Protein 9A67 (pdb70)

Solvent-accessible surface area: 68679 Å² total; per-residue (Å²): 213,120,216,96,118,145,134,140,163,111,158,82,62,115,74,119,169,133,58,74,170,140,75,43,120,130,108,91,60,48,112,47,47,117,106,100,97,40,105,92,110,76,89,157,80,73,111,46,159,69,19,60,2,34,131,108,11,54,94,141,26,1,38,75,0,74,128,55,0,68,77,69,185,17,69,28,96,77,49,116,90,14,48,22,0,11,0,4,108,120,58,22,115,73,7,98,112,77,0,69,91,69,43,17,38,124,84,82,55,46,50,108,58,66,34,76,144,82,67,56,215,72,76,83,120,115,73,96,74,98,7,90,28,84,0,21,39,16,74,2,16,78,86,0,51,156,44,109,3,6,124,72,7,152,4,124,10,102,64,44,178,111,51,126,144,166,76,102,168,99,68,44,0,45,2,40,0,68,0,85,12,77,135,89,90,113,15,76,75,90,28,14,32,32,0,14,94,54,0,13,152,47,5,79,74,12,125,35,131,46,8,62,1,44,10,84,113,78,70,129,30,109,83,54,85,108,148,60,79,70,202,79,55,52,150,68,58,61,75,41,59,57,32,92,15,26,108,66,20,62,138,104,0,53,59,78,0,4,118,77,20,26,106,93,40,1,82,5,62,16,85,1,56,15,41,42,108,162,112,128,126,82,39,111,65,88,53,36,58,57,134,169,100,151,109,20,99,66,82,69,87,132,180,100,92,161,121,211,168,58,142,75,102,99,155,70,75,148,101,69,126,83,146,180,137,136,127,151,208,204,97,160,70,160,130,138,160,103,62,143,213,141,184,112,75,125,145,72,79,116,108,64,71,202,68,124,96,153,60,82,118,86,78,107,82,12,109,50,1,32,2,106,1,99,0,7,0,70,74,36,200,70,69,89,40,4,52,112,135,83,61,91,55,0,65,145,54,0,23,80,14,0,131,91,35,7,40,138,59,137,120,124,27,104,138,33,55,97,58,58,2,57,126,48,13,72,45,37,31,103,62,35,142,75,58,138,100,162,94,109,148,108,150,152,104,115,61,133,80,143,174,51,160,116,88,32,36,102,108,103,51,56,86,84,98,107,85,86,132,130,118,185,176,187,208,81,181,149,132,166,215,152,152,232,147,192,154,89,134,130,126,126,107,115,148,106,114,138,110,158,143,145,124,151,115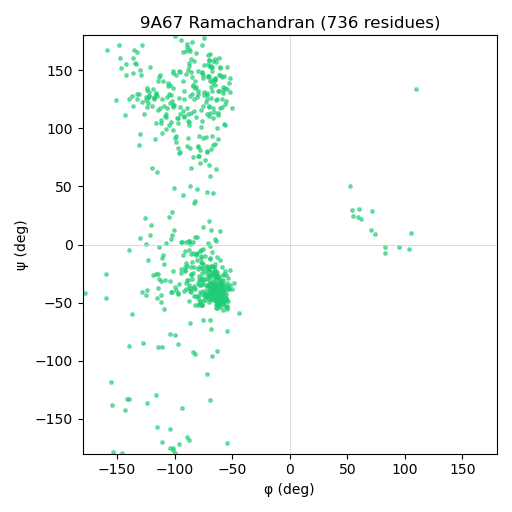,86,153,92,105,237,224,191,158,163,134,171,200,77,183,112,184,114,145,144,172,94,189,163,185,228,115,217,127,78,166,215,188,72,54,101,185,210,149,105,58,190,162,204,83,89,87,131,137,89,57,123,69,76,68,151,111,111,78,49,30,36,122,107,94,168,53,68,64,109,139,92,168,175,93,153,164,125,83,101,95,193,122,122,123,148,182,99,25,28,54,129,143,125,108,185,202,72,112,87,128,104,189,135,126,99,133,126,115,75,154,122,184,103,98,123,106,148,88,81,129,133,73,118,137,101,152,92,136,131,90,72,150,77,111,83,92,188,96,69,142,149,90,179,63,125,119,151,91,62,106,104,175,157,197,111,86,170,141,182,139,188,82,121,95,143,97,170,82,73,61,112,84,77,149,79,21,61,97,26,95,102,58,83,31,18,136,0,1,151,53,0,33,135,44,162,76,146,90,0,33,151,15,0,79,25,17,59,167,159,54,30,56,62,6,20,81,122,23,70,105,119,63,22,62,58,16,68,129,82,10,63,93,61,125,234

Structure (mmCIF, N/CA/C/O backbone):
data_9A67
#
_entry.id   9A67
#
loop_
_entity.id
_entity.type
_entity.pdbx_description
1 POLYMER FLIF_BACSU
2 POLYMER YLXF_BACSU
#
loop_
_atom_site.group_PDB
_atom_site.id
_atom_site.type_symbol
_atom_site.label_atom_id
_atom_site.label_alt_id
_atom_site.label_comp_id
_atom_site.label_asym_id
_atom_site.label_entity_id
_atom_site.label_seq_id
_atom_site.pdbx_PDB_ins_code
_atom_site.Cartn_x
_atom_site.Cartn_y
_atom_site.Cartn_z
_atom_site.occupancy
_atom_site.B_iso_or_equiv
_atom_site.auth_seq_id
_atom_site.auth_comp_id
_atom_site.auth_asym_id
_atom_site.auth_atom_id
_atom_site.pdbx_PDB_model_num
ATOM 1 N N . MET A 1 1 ? -18.614 -68.752 -22.629 1.000 0.300 1 MET A N 1
ATOM 2 C CA . MET A 1 1 ? -17.512 -67.895 -23.132 1.000 0.300 1 MET A CA 1
ATOM 3 C C . MET A 1 1 ? -16.182 -68.650 -23.294 1.000 0.300 1 MET A C 1
ATOM 4 O O . MET A 1 1 ? -15.607 -68.569 -24.369 1.000 0.300 1 MET A O 1
ATOM 20 N N . ASN A 1 2 ? -15.710 -69.447 -22.323 1.000 0.470 2 ASN A N 1
ATOM 21 C CA . ASN A 1 2 ? -14.363 -70.067 -22.380 1.000 0.470 2 ASN A CA 1
ATOM 22 C C . ASN A 1 2 ? -14.041 -70.938 -23.619 1.000 0.470 2 ASN A C 1
ATOM 23 O O . ASN A 1 2 ? -12.909 -70.900 -24.098 1.000 0.470 2 ASN A O 1
ATOM 34 N N . ARG A 1 3 ? -15.000 -71.696 -24.184 1.000 0.490 3 ARG A N 1
ATOM 35 C CA . ARG A 1 3 ? -14.746 -72.523 -25.390 1.000 0.490 3 ARG A CA 1
ATOM 36 C C . ARG A 1 3 ? -14.313 -71.693 -26.608 1.000 0.490 3 ARG A C 1
ATOM 37 O O . ARG A 1 3 ? -13.425 -72.120 -27.342 1.000 0.490 3 ARG A O 1
ATOM 58 N N . THR A 1 4 ? -14.887 -70.504 -26.799 1.000 0.510 4 THR A N 1
ATOM 59 C CA . THR A 1 4 ? -14.556 -69.617 -27.925 1.000 0.510 4 THR A CA 1
ATOM 60 C C . THR A 1 4 ? -13.119 -69.093 -27.822 1.000 0.510 4 THR A C 1
ATOM 61 O O . THR A 1 4 ? -12.415 -69.029 -28.828 1.000 0.510 4 THR A O 1
ATOM 72 N N . LEU A 1 5 ? -12.644 -68.818 -26.599 1.000 0.510 5 LEU A N 1
ATOM 73 C CA . LEU A 1 5 ? -11.253 -68.429 -26.337 1.000 0.510 5 LEU A CA 1
ATOM 74 C C . LEU A 1 5 ? -10.263 -69.561 -26.657 1.000 0.510 5 LEU A C 1
ATOM 75 O O . LEU A 1 5 ? -9.226 -69.299 -27.262 1.000 0.510 5 LEU A O 1
ATOM 91 N N . MET A 1 6 ? -10.582 -70.819 -26.322 1.000 0.540 6 MET A N 1
ATOM 92 C CA . MET A 1 6 ? -9.741 -71.970 -26.694 1.000 0.540 6 MET A CA 1
ATOM 93 C C . MET A 1 6 ? -9.607 -72.133 -28.217 1.000 0.540 6 MET A C 1
ATOM 94 O O . MET A 1 6 ? -8.497 -72.344 -28.706 1.000 0.540 6 MET A O 1
ATOM 108 N N . GLN A 1 7 ? -10.696 -71.981 -28.984 1.000 0.550 7 GLN A N 1
ATOM 109 C CA . GLN A 1 7 ? -10.627 -72.047 -30.452 1.000 0.550 7 GLN A CA 1
ATOM 110 C C . GLN A 1 7 ? -9.817 -70.899 -31.062 1.000 0.550 7 GLN A C 1
ATOM 111 O O . GLN A 1 7 ? -8.995 -71.152 -31.944 1.000 0.550 7 GLN A O 1
ATOM 125 N N . MET A 1 8 ? -9.999 -69.661 -30.583 1.000 0.520 8 MET A N 1
ATOM 126 C CA . MET A 1 8 ? -9.159 -68.533 -31.002 1.000 0.520 8 MET A CA 1
ATOM 127 C C . MET A 1 8 ? -7.682 -68.814 -30.715 1.000 0.520 8 MET A C 1
ATOM 128 O O . MET A 1 8 ? -6.857 -68.662 -31.608 1.000 0.520 8 MET A O 1
ATOM 142 N N . LYS A 1 9 ? -7.337 -69.294 -29.513 1.000 0.550 9 LYS A N 1
ATOM 143 C CA . LYS A 1 9 ? -5.941 -69.557 -29.130 1.000 0.550 9 LYS A CA 1
ATOM 144 C C . LYS A 1 9 ? -5.282 -70.628 -30.012 1.000 0.550 9 LYS A C 1
ATOM 145 O O . LYS A 1 9 ? -4.154 -70.419 -30.456 1.000 0.550 9 LYS A O 1
ATOM 164 N N . ASN A 1 10 ? -5.990 -71.716 -30.333 1.000 0.580 10 ASN A N 1
ATOM 165 C CA . ASN A 1 10 ? -5.476 -72.754 -31.232 1.000 0.580 10 ASN A CA 1
ATOM 166 C C . ASN A 1 10 ? -5.334 -72.258 -32.679 1.000 0.580 10 ASN A C 1
ATOM 167 O O . ASN A 1 10 ? -4.260 -72.430 -33.249 1.000 0.580 10 ASN A O 1
ATOM 178 N N . LYS A 1 11 ? -6.338 -71.567 -33.247 1.000 0.540 11 LYS A N 1
ATOM 179 C CA . LYS A 1 11 ? -6.212 -70.974 -34.594 1.000 0.540 11 LYS A CA 1
ATOM 180 C C . LYS A 1 11 ? -5.077 -69.953 -34.667 1.000 0.540 11 LYS A C 1
ATOM 181 O O . LYS A 1 11 ? -4.280 -70.014 -35.595 1.000 0.540 11 LYS A O 1
ATOM 200 N N . THR A 1 12 ? -4.953 -69.058 -33.686 1.000 0.530 12 THR A N 1
ATOM 201 C CA . THR A 1 12 ? -3.853 -68.084 -33.632 1.000 0.530 12 THR A CA 1
ATOM 202 C C . THR A 1 12 ? -2.497 -68.786 -33.520 1.000 0.530 12 THR A C 1
ATOM 203 O O . THR A 1 12 ? -1.554 -68.364 -34.178 1.000 0.530 12 THR A O 1
ATOM 214 N N . SER A 1 13 ? -2.386 -69.882 -32.759 1.000 0.580 13 SER A N 1
ATOM 215 C CA . SER A 1 13 ? -1.141 -70.656 -32.624 1.000 0.580 13 SER A CA 1
ATOM 216 C C . SER A 1 13 ? -0.766 -71.437 -33.891 1.000 0.580 13 SER A C 1
ATOM 217 O O . SER A 1 13 ? 0.388 -71.389 -34.312 1.000 0.580 13 SER A O 1
ATOM 225 N N . GLU A 1 14 ? -1.721 -72.112 -34.532 1.000 0.540 14 GLU A N 1
ATOM 226 C CA . GLU A 1 14 ? -1.518 -72.864 -35.779 1.000 0.540 14 GLU A CA 1
ATOM 227 C C . GLU A 1 14 ? -1.179 -71.925 -36.948 1.000 0.540 14 GLU A C 1
ATOM 228 O O . GLU A 1 14 ? -0.220 -72.158 -37.689 1.000 0.540 14 GLU A O 1
ATOM 240 N N . PHE A 1 15 ? -1.861 -70.777 -37.022 1.000 0.570 15 PHE A N 1
ATOM 241 C CA . PHE A 1 15 ? -1.511 -69.673 -37.916 1.000 0.570 15 PHE A CA 1
ATOM 242 C C . PHE A 1 15 ? -0.089 -69.161 -37.645 1.000 0.570 15 PHE A C 1
ATOM 243 O O . PHE A 1 15 ? 0.686 -68.962 -38.578 1.000 0.570 15 PHE A O 1
ATOM 260 N N . TRP A 1 16 ? 0.309 -69.015 -36.376 1.000 0.560 16 TRP A N 1
ATOM 261 C CA . TRP A 1 16 ? 1.680 -68.638 -36.020 1.000 0.560 16 TRP A CA 1
ATOM 262 C C . TRP A 1 16 ? 2.704 -69.752 -36.294 1.000 0.560 16 TRP A C 1
ATOM 263 O O . TRP A 1 16 ? 3.885 -69.451 -36.430 1.000 0.560 16 TRP A O 1
ATOM 284 N N . LYS A 1 17 ? 2.322 -71.030 -36.398 1.000 0.560 17 LYS A N 1
ATOM 285 C CA . LYS A 1 17 ? 3.242 -72.116 -36.786 1.000 0.560 17 LYS A CA 1
ATOM 286 C C . LYS A 1 17 ? 3.508 -72.142 -38.291 1.000 0.560 17 LYS A C 1
ATOM 287 O O . LYS A 1 17 ? 4.673 -72.168 -38.673 1.000 0.560 17 LYS A O 1
ATOM 306 N N . ASN A 1 18 ? 2.464 -72.083 -39.118 1.000 0.540 18 ASN A N 1
ATOM 307 C CA . ASN A 1 18 ? 2.587 -72.269 -40.573 1.000 0.540 18 ASN A CA 1
ATOM 308 C C . ASN A 1 18 ? 3.066 -71.021 -41.336 1.000 0.540 18 ASN A C 1
ATOM 309 O O . ASN A 1 18 ? 3.428 -71.110 -42.508 1.000 0.540 18 ASN A O 1
ATOM 320 N N . ARG A 1 19 ? 3.070 -69.844 -40.701 1.000 0.560 19 ARG A N 1
ATOM 321 C CA . ARG A 1 19 ? 3.552 -68.592 -41.302 1.000 0.560 19 ARG A CA 1
ATOM 322 C C . ARG A 1 19 ? 5.083 -68.479 -41.215 1.000 0.560 19 ARG A C 1
ATOM 323 O O . ARG A 1 19 ? 5.692 -68.802 -40.194 1.000 0.560 19 ARG A O 1
ATOM 344 N N . SER A 1 20 ? 5.701 -67.959 -42.279 1.000 0.510 20 SER A N 1
ATOM 345 C CA . SER A 1 20 ? 7.155 -67.729 -42.360 1.000 0.510 20 SER A CA 1
ATOM 346 C C . SER A 1 20 ? 7.658 -66.754 -41.280 1.000 0.510 20 SER A C 1
ATOM 347 O O . SER A 1 20 ? 6.920 -65.871 -40.833 1.000 0.510 20 SER A O 1
ATOM 355 N N . LYS A 1 21 ? 8.936 -66.871 -40.874 1.000 0.570 21 LYS A N 1
ATOM 356 C CA . LYS A 1 21 ? 9.549 -66.054 -39.802 1.000 0.570 21 LYS A CA 1
ATOM 357 C C . LYS A 1 21 ? 9.369 -64.543 -40.007 1.000 0.570 21 LYS A C 1
ATOM 358 O O . LYS A 1 21 ? 9.105 -63.843 -39.034 1.000 0.570 21 LYS A O 1
ATOM 377 N N . LEU A 1 22 ? 9.461 -64.052 -41.246 1.000 0.520 22 LEU A N 1
ATOM 378 C CA . LEU A 1 22 ? 9.310 -62.622 -41.557 1.000 0.520 22 LEU A CA 1
ATOM 379 C C . LEU A 1 22 ? 7.928 -62.079 -41.165 1.000 0.520 22 LEU A C 1
ATOM 380 O O . LEU A 1 22 ? 7.837 -61.010 -40.567 1.000 0.520 22 LEU A O 1
ATOM 396 N N . GLN A 1 23 ? 6.857 -62.838 -41.423 1.000 0.570 23 GLN A N 1
ATOM 397 C CA . GLN A 1 23 ? 5.492 -62.420 -41.083 1.000 0.570 23 GLN A CA 1
ATOM 398 C C . GLN A 1 23 ? 5.284 -62.303 -39.567 1.000 0.570 23 GLN A C 1
ATOM 399 O O . GLN A 1 23 ? 4.545 -61.427 -39.132 1.000 0.570 23 GLN A O 1
ATOM 413 N N . LYS A 1 24 ? 5.980 -63.110 -38.754 1.000 0.590 24 LYS A N 1
ATOM 414 C CA . LYS A 1 24 ? 5.942 -62.992 -37.284 1.000 0.590 24 LYS A CA 1
ATOM 415 C C . LYS A 1 24 ? 6.554 -61.683 -36.806 1.000 0.590 24 LYS A C 1
ATOM 416 O O . LYS A 1 24 ? 5.956 -61.001 -35.983 1.000 0.590 24 LYS A O 1
ATOM 435 N N . ILE A 1 25 ? 7.734 -61.348 -37.329 1.000 0.580 25 ILE A N 1
ATOM 436 C CA . ILE A 1 25 ? 8.464 -60.132 -36.954 1.000 0.580 25 ILE A CA 1
ATOM 437 C C . ILE A 1 25 ? 7.643 -58.899 -37.338 1.000 0.580 25 ILE A C 1
ATOM 438 O O . ILE A 1 25 ? 7.422 -58.040 -36.493 1.000 0.580 25 ILE A O 1
ATOM 454 N N . LEU A 1 26 ? 7.107 -58.867 -38.562 1.000 0.550 26 LEU A N 1
ATOM 455 C CA . LEU A 1 26 ? 6.312 -57.744 -39.065 1.000 0.550 26 LEU A CA 1
ATOM 456 C C . LEU A 1 26 ? 4.984 -57.569 -38.302 1.000 0.550 26 LEU A C 1
ATOM 457 O O . LEU A 1 26 ? 4.577 -56.448 -38.005 1.000 0.550 26 LEU A O 1
ATOM 473 N N . MET A 1 27 ? 4.335 -58.672 -37.915 1.000 0.580 27 MET A N 1
ATOM 474 C CA . MET A 1 27 ? 3.111 -58.653 -37.104 1.000 0.580 27 MET A CA 1
ATOM 475 C C . MET A 1 27 ? 3.360 -58.158 -35.667 1.000 0.580 27 MET A C 1
ATOM 476 O O . MET A 1 27 ? 2.502 -57.488 -35.098 1.000 0.580 27 MET A O 1
ATOM 490 N N . VAL A 1 28 ? 4.534 -58.438 -35.088 1.000 0.630 28 VAL A N 1
ATOM 491 C CA . VAL A 1 28 ? 4.934 -57.925 -33.764 1.000 0.630 28 VAL A CA 1
ATOM 492 C C . VAL A 1 28 ? 5.374 -56.458 -33.837 1.000 0.630 28 VAL A C 1
ATOM 493 O O . VAL A 1 28 ? 4.967 -55.663 -32.991 1.000 0.630 28 VAL A O 1
ATOM 506 N N . SER A 1 29 ? 6.148 -56.063 -34.854 1.000 0.600 29 SER A N 1
ATOM 507 C CA . SER A 1 29 ? 6.598 -54.673 -35.008 1.000 0.600 29 SER A CA 1
ATOM 508 C C . SER A 1 29 ? 5.441 -53.713 -35.292 1.000 0.600 29 SER A C 1
ATOM 509 O O . SER A 1 29 ? 5.441 -52.597 -34.780 1.000 0.600 29 SER A O 1
ATOM 517 N N . ALA A 1 30 ? 4.424 -54.155 -36.043 1.000 0.580 30 ALA A N 1
ATOM 518 C CA . ALA A 1 30 ? 3.200 -53.385 -36.257 1.000 0.580 30 ALA A CA 1
ATOM 519 C C . ALA A 1 30 ? 2.476 -53.071 -34.933 1.000 0.580 30 ALA A C 1
ATOM 520 O O . ALA A 1 30 ? 2.049 -51.939 -34.722 1.000 0.580 30 ALA A O 1
ATOM 527 N N . LEU A 1 31 ? 2.396 -54.037 -34.009 1.000 0.570 31 LEU A N 1
ATOM 528 C CA . LEU A 1 31 ? 1.784 -53.824 -32.693 1.000 0.570 31 LEU A CA 1
ATOM 529 C C . LEU A 1 31 ? 2.591 -52.836 -31.832 1.000 0.570 31 LEU A C 1
ATOM 530 O O . LEU A 1 31 ? 2.010 -51.966 -31.187 1.000 0.570 31 LEU A O 1
ATOM 546 N N . ALA A 1 32 ? 3.924 -52.936 -31.848 1.000 0.570 32 ALA A N 1
ATOM 547 C CA . ALA A 1 32 ? 4.793 -52.009 -31.122 1.000 0.570 32 ALA A CA 1
ATOM 548 C C . ALA A 1 32 ? 4.658 -50.565 -31.641 1.000 0.570 32 ALA A C 1
ATOM 549 O O . ALA A 1 32 ? 4.554 -49.632 -30.845 1.000 0.570 32 ALA A O 1
ATOM 556 N N . ALA A 1 33 ? 4.578 -50.382 -32.964 1.000 0.550 33 ALA A N 1
ATOM 557 C CA . ALA A 1 33 ? 4.341 -49.075 -33.575 1.000 0.550 33 ALA A CA 1
ATOM 558 C C . ALA A 1 33 ? 2.984 -48.472 -33.165 1.000 0.550 33 ALA A C 1
ATOM 559 O O . ALA A 1 33 ? 2.925 -47.280 -32.876 1.000 0.550 33 ALA A O 1
ATOM 566 N N . ILE A 1 34 ? 1.918 -49.281 -33.064 1.000 0.550 34 ILE A N 1
ATOM 567 C CA . ILE A 1 34 ? 0.599 -48.824 -32.584 1.000 0.550 34 ILE A CA 1
ATOM 568 C C . ILE A 1 34 ? 0.694 -48.250 -31.162 1.000 0.550 34 ILE A C 1
ATOM 569 O O . ILE A 1 34 ? 0.165 -47.169 -30.908 1.000 0.550 34 ILE A O 1
ATOM 585 N N . ILE A 1 35 ? 1.391 -48.936 -30.247 1.000 0.590 35 ILE A N 1
ATOM 586 C CA . ILE A 1 35 ? 1.557 -48.469 -28.860 1.000 0.590 35 ILE A CA 1
ATOM 587 C C . ILE A 1 35 ? 2.343 -47.149 -28.826 1.000 0.590 35 ILE A C 1
ATOM 588 O O . ILE A 1 35 ? 1.911 -46.195 -28.182 1.000 0.590 35 ILE A O 1
ATOM 604 N N . ILE A 1 36 ? 3.461 -47.066 -29.555 1.000 0.580 36 ILE A N 1
ATOM 605 C CA . ILE A 1 36 ? 4.314 -45.867 -29.595 1.000 0.580 36 ILE A CA 1
ATOM 606 C C . ILE A 1 36 ? 3.568 -44.665 -30.197 1.000 0.580 36 ILE A C 1
ATOM 607 O O . ILE A 1 36 ? 3.613 -43.573 -29.635 1.000 0.580 36 ILE A O 1
ATOM 623 N N . ILE A 1 37 ? 2.834 -44.851 -31.300 1.000 0.550 37 ILE A N 1
ATOM 624 C CA . ILE A 1 37 ? 2.046 -43.778 -31.929 1.000 0.550 37 ILE A CA 1
ATOM 625 C C . ILE A 1 37 ? 0.919 -43.306 -31.000 1.000 0.550 37 ILE A C 1
ATOM 626 O O . ILE A 1 37 ? 0.697 -42.102 -30.885 1.000 0.550 37 ILE A O 1
ATOM 642 N N . GLY A 1 38 ? 0.251 -44.225 -30.291 1.000 0.540 38 GLY A N 1
ATOM 643 C CA . GLY A 1 38 ? -0.758 -43.875 -29.287 1.000 0.540 38 GLY A CA 1
ATOM 644 C C . GLY A 1 38 ? -0.204 -42.972 -28.180 1.000 0.540 38 GLY A C 1
ATOM 645 O O . GLY A 1 38 ? -0.829 -41.969 -27.838 1.000 0.540 38 GLY A O 1
ATOM 649 N N . ILE A 1 39 ? 1.003 -43.272 -27.683 1.000 0.570 39 ILE A N 1
ATOM 650 C CA . ILE A 1 39 ? 1.708 -42.437 -26.697 1.000 0.570 39 ILE A CA 1
ATOM 651 C C . ILE A 1 39 ? 2.009 -41.043 -27.274 1.000 0.570 39 ILE A C 1
ATOM 652 O O . ILE A 1 39 ? 1.709 -40.041 -26.631 1.000 0.570 39 ILE A O 1
ATOM 668 N N . ILE A 1 40 ? 2.548 -40.959 -28.496 1.000 0.550 40 ILE A N 1
ATOM 669 C CA . ILE A 1 40 ? 2.920 -39.678 -29.128 1.000 0.550 40 ILE A CA 1
ATOM 670 C C . ILE A 1 40 ? 1.699 -38.765 -29.323 1.000 0.550 40 ILE A C 1
ATOM 671 O O . ILE A 1 40 ? 1.769 -37.577 -29.005 1.000 0.550 40 ILE A O 1
ATOM 687 N N . ILE A 1 41 ? 0.570 -39.308 -29.799 1.000 0.520 41 ILE A N 1
ATOM 688 C CA . ILE A 1 41 ? -0.679 -38.541 -29.955 1.000 0.520 41 ILE A CA 1
ATOM 689 C C . ILE A 1 41 ? -1.145 -38.001 -28.599 1.000 0.520 41 ILE A C 1
ATOM 690 O O . ILE A 1 41 ? -1.527 -36.834 -28.510 1.000 0.520 41 ILE A O 1
ATOM 706 N N . SER A 1 42 ? -1.064 -38.818 -27.544 1.000 0.530 42 SER A N 1
ATOM 707 C CA . SER A 1 42 ? -1.474 -38.420 -26.195 1.000 0.530 42 SER A CA 1
ATOM 708 C C . SER A 1 42 ? -0.675 -37.231 -25.647 1.000 0.530 42 SER A C 1
ATOM 709 O O . SER A 1 42 ? -1.245 -36.435 -24.910 1.000 0.530 42 SER A O 1
ATOM 717 N N . VAL A 1 43 ? 0.606 -37.093 -26.017 1.000 0.520 43 VAL A N 1
ATOM 718 C CA . VAL A 1 43 ? 1.488 -35.989 -25.581 1.000 0.520 43 VAL A CA 1
ATOM 719 C C . VAL A 1 43 ? 1.316 -34.727 -26.436 1.000 0.520 43 VAL A C 1
ATOM 720 O O . VAL A 1 43 ? 1.384 -33.614 -25.922 1.000 0.520 43 VAL A O 1
ATOM 733 N N . PHE A 1 44 ? 1.077 -34.860 -27.745 1.000 0.470 44 PHE A N 1
ATOM 734 C CA . PHE A 1 44 ? 0.851 -33.686 -28.599 1.000 0.470 44 PHE A CA 1
ATOM 735 C C . PHE A 1 44 ? -0.538 -33.068 -28.408 1.000 0.470 44 PHE A C 1
ATOM 736 O O . PHE A 1 44 ? -0.668 -31.849 -28.482 1.000 0.470 44 PHE A O 1
ATOM 753 N N . ALA A 1 45 ? -1.563 -33.881 -28.133 1.000 0.440 45 ALA A N 1
ATOM 754 C CA . ALA A 1 45 ? -2.915 -33.391 -27.871 1.000 0.440 45 ALA A CA 1
ATOM 755 C C . ALA A 1 45 ? -3.041 -32.649 -26.526 1.000 0.440 45 ALA A C 1
ATOM 756 O O . ALA A 1 45 ? -3.891 -31.771 -26.408 1.000 0.440 45 ALA A O 1
ATOM 763 N N . SER A 1 46 ? -2.198 -32.963 -25.533 1.000 0.490 46 SER A N 1
ATOM 764 C CA . SER A 1 46 ? -2.197 -32.290 -24.225 1.000 0.490 46 SER A CA 1
ATOM 765 C C . SER A 1 46 ? -1.534 -30.909 -24.224 1.000 0.490 46 SER A C 1
ATOM 766 O O . SER A 1 46 ? -1.695 -30.171 -23.259 1.000 0.490 46 SER A O 1
ATOM 774 N N . ASN A 1 47 ? -0.825 -30.523 -25.293 1.000 0.470 47 ASN A N 1
ATOM 775 C CA . ASN A 1 47 ? -0.230 -29.188 -25.437 1.000 0.470 47 ASN A CA 1
ATOM 776 C C . ASN A 1 47 ? -1.265 -28.136 -25.893 1.000 0.470 47 ASN A C 1
ATOM 777 O O . ASN A 1 47 ? -1.023 -27.354 -26.816 1.000 0.470 47 ASN A O 1
ATOM 788 N N . SER A 1 48 ? -2.432 -28.110 -25.246 1.000 0.570 48 SER A N 1
ATOM 789 C CA . SER A 1 48 ? -3.335 -26.959 -25.289 1.000 0.570 48 SER A CA 1
ATOM 790 C C . SER A 1 48 ? -2.630 -25.756 -24.667 1.000 0.570 48 SER A C 1
ATOM 791 O O . SER A 1 48 ? -2.066 -25.874 -23.578 1.000 0.570 48 SER A O 1
ATOM 799 N N . LYS A 1 49 ? -2.666 -24.595 -25.331 1.000 0.640 49 LYS A N 1
ATOM 800 C CA . LYS A 1 49 ? -2.147 -23.357 -24.740 1.000 0.640 49 LYS A CA 1
ATOM 801 C C . LYS A 1 49 ? -2.893 -23.062 -23.442 1.000 0.640 49 LYS A C 1
ATOM 802 O O . LYS A 1 49 ? -4.121 -22.983 -23.440 1.000 0.640 49 LYS A O 1
ATOM 821 N N . MET A 1 50 ? -2.137 -22.895 -22.365 1.000 0.790 50 MET A N 1
ATOM 822 C CA . MET A 1 50 ? -2.667 -22.439 -21.088 1.000 0.790 50 MET A CA 1
ATOM 823 C C . MET A 1 50 ? -2.793 -20.917 -21.111 1.000 0.790 50 MET A C 1
ATOM 824 O O . MET A 1 50 ? -1.891 -20.212 -21.569 1.000 0.790 50 MET A O 1
ATOM 838 N N . ALA A 1 51 ? -3.921 -20.417 -20.621 1.000 0.800 51 ALA A N 1
ATOM 839 C CA . ALA A 1 51 ? -4.220 -19.000 -20.497 1.000 0.800 51 ALA A CA 1
ATOM 840 C C . ALA A 1 51 ? -4.699 -18.693 -19.065 1.000 0.800 51 ALA A C 1
ATOM 841 O O . ALA A 1 51 ? -5.343 -19.538 -18.437 1.000 0.800 51 ALA A O 1
ATOM 848 N N . PRO A 1 52 ? -4.379 -17.505 -18.519 1.000 0.850 52 PRO A N 1
ATOM 849 C CA . PRO A 1 52 ? -4.646 -17.186 -17.120 1.000 0.850 52 PRO A CA 1
ATOM 850 C C . PRO A 1 52 ? -6.149 -17.018 -16.870 1.000 0.850 52 PRO A C 1
ATOM 851 O O . PRO A 1 52 ? -6.781 -16.120 -17.429 1.000 0.850 52 PRO A O 1
ATOM 862 N N . LEU A 1 53 ? -6.704 -17.851 -15.989 1.000 0.860 53 LEU A N 1
ATOM 863 C CA . LEU A 1 53 ? -8.090 -17.760 -15.531 1.000 0.860 53 LEU A CA 1
ATOM 864 C C . LEU A 1 53 ? -8.241 -16.606 -14.527 1.000 0.860 53 LEU A C 1
ATOM 865 O O . LEU A 1 53 ? -9.050 -15.691 -14.723 1.000 0.860 53 LEU A O 1
ATOM 881 N N . TYR A 1 54 ? -7.380 -16.627 -13.505 1.000 0.810 54 TYR A N 1
ATOM 882 C CA . TYR A 1 54 ? -7.230 -15.599 -12.475 1.000 0.810 54 TYR A CA 1
ATOM 883 C C . TYR A 1 54 ? -5.743 -15.279 -12.248 1.000 0.810 54 TYR A C 1
ATOM 884 O O . TYR A 1 54 ? -4.860 -16.090 -12.542 1.000 0.810 54 TYR A O 1
ATOM 902 N N . LYS A 1 55 ? -5.482 -14.073 -11.742 1.000 0.770 55 LYS A N 1
ATOM 903 C CA . LYS A 1 55 ? -4.157 -13.521 -11.429 1.000 0.770 55 LYS A CA 1
ATOM 904 C C . LYS A 1 55 ? -4.186 -12.897 -10.035 1.000 0.770 55 LYS A C 1
ATOM 905 O O . LYS A 1 55 ? -5.274 -12.657 -9.520 1.000 0.770 55 LYS A O 1
ATOM 924 N N . ASP A 1 56 ? -3.004 -12.626 -9.484 1.000 0.720 56 ASP A N 1
ATOM 925 C CA . ASP A 1 56 ? -2.801 -11.988 -8.176 1.000 0.720 56 ASP A CA 1
ATOM 926 C C . ASP A 1 56 ? -3.543 -12.700 -7.020 1.000 0.720 56 ASP A C 1
ATOM 927 O O . ASP A 1 56 ? -3.901 -12.085 -6.020 1.000 0.720 56 ASP A O 1
ATOM 936 N N . LEU A 1 57 ? -3.740 -14.019 -7.147 1.000 0.770 57 LEU A N 1
ATOM 937 C CA . LEU A 1 57 ? -4.340 -14.871 -6.119 1.000 0.770 57 LEU A CA 1
ATOM 938 C C . LEU A 1 57 ? -3.406 -15.037 -4.916 1.000 0.770 57 LEU A C 1
ATOM 939 O O . LEU A 1 57 ? -2.192 -15.200 -5.075 1.000 0.770 57 LEU A O 1
ATOM 955 N N . SER A 1 58 ? -3.981 -15.119 -3.717 1.000 0.710 58 SER A N 1
ATOM 956 C CA . SER A 1 58 ? -3.284 -15.676 -2.556 1.000 0.710 58 SER A CA 1
ATOM 957 C C . SER A 1 58 ? -3.098 -17.195 -2.683 1.000 0.710 58 SER A C 1
ATOM 958 O O . SER A 1 58 ? -3.776 -17.874 -3.459 1.000 0.710 58 SER A O 1
ATOM 966 N N . ALA A 1 59 ? -2.193 -17.759 -1.877 1.000 0.730 59 ALA A N 1
ATOM 967 C CA . ALA A 1 59 ? -1.946 -19.202 -1.852 1.000 0.730 59 ALA A CA 1
ATOM 968 C C . ALA A 1 59 ? -3.193 -20.021 -1.452 1.000 0.730 59 ALA A C 1
ATOM 969 O O . ALA A 1 59 ? -3.397 -21.116 -1.976 1.000 0.730 59 ALA A O 1
ATOM 976 N N . GLU A 1 60 ? -4.042 -19.489 -0.565 1.000 0.700 60 GLU A N 1
ATOM 977 C CA . GLU A 1 60 ? -5.288 -20.146 -0.143 1.000 0.700 60 GLU A CA 1
ATOM 978 C C . GLU A 1 60 ? -6.328 -20.166 -1.273 1.000 0.700 60 GLU A C 1
ATOM 979 O O . GLU A 1 60 ? -6.943 -21.201 -1.534 1.000 0.700 60 GLU A O 1
ATOM 991 N N . GLU A 1 61 ? -6.488 -19.054 -1.996 1.000 0.760 61 GLU A N 1
ATOM 992 C CA . GLU A 1 61 ? -7.420 -18.954 -3.126 1.000 0.760 61 GLU A CA 1
ATOM 993 C C . GLU A 1 61 ? -6.969 -19.809 -4.313 1.000 0.760 61 GLU A C 1
ATOM 994 O O . GLU A 1 61 ? -7.775 -20.539 -4.891 1.000 0.760 61 GLU A O 1
ATOM 1006 N N . ALA A 1 62 ? -5.676 -19.776 -4.651 1.000 0.790 62 ALA A N 1
ATOM 1007 C CA . ALA A 1 62 ? -5.106 -20.632 -5.686 1.000 0.790 62 ALA A CA 1
ATOM 1008 C C . ALA A 1 62 ? -5.267 -22.123 -5.346 1.000 0.790 62 ALA A C 1
ATOM 1009 O O . ALA A 1 62 ? -5.564 -22.920 -6.237 1.000 0.790 62 ALA A O 1
ATOM 1016 N N . GLY A 1 63 ? -5.142 -22.488 -4.063 1.000 0.810 63 GLY A N 1
ATOM 1017 C CA . GLY A 1 63 ? -5.431 -23.830 -3.560 1.000 0.810 63 GLY A CA 1
ATOM 1018 C C . GLY A 1 63 ? -6.889 -24.244 -3.775 1.000 0.810 63 GLY A C 1
ATOM 1019 O O . GLY A 1 63 ? -7.136 -25.281 -4.385 1.000 0.810 63 GLY A O 1
ATOM 1023 N N . GLN A 1 64 ? -7.852 -23.419 -3.349 1.000 0.790 64 GLN A N 1
ATOM 1024 C CA . GLN A 1 64 ? -9.286 -23.720 -3.496 1.000 0.790 64 GLN A CA 1
ATOM 1025 C C . GLN A 1 64 ? -9.733 -23.807 -4.961 1.000 0.790 64 GLN A C 1
ATOM 1026 O O . GLN A 1 64 ? -10.460 -24.728 -5.331 1.000 0.790 64 GLN A O 1
ATOM 1040 N N . ILE A 1 65 ? -9.292 -22.876 -5.818 1.000 0.840 65 ILE A N 1
ATOM 1041 C CA . ILE A 1 65 ? -9.634 -22.916 -7.249 1.000 0.840 65 ILE A CA 1
ATOM 1042 C C . ILE A 1 65 ? -9.002 -24.150 -7.900 1.000 0.840 65 ILE A C 1
ATOM 1043 O O . ILE A 1 65 ? -9.650 -24.804 -8.714 1.000 0.840 65 ILE A O 1
ATOM 1059 N N . LYS A 1 66 ? -7.765 -24.512 -7.528 1.000 0.870 66 LYS A N 1
ATOM 1060 C CA . LYS A 1 66 ? -7.139 -25.748 -8.004 1.000 0.870 66 LYS A CA 1
ATOM 1061 C C . LYS A 1 66 ? -7.923 -26.990 -7.578 1.000 0.870 66 LYS A C 1
ATOM 1062 O O . LYS A 1 66 ? -8.136 -27.856 -8.419 1.000 0.870 66 LYS A O 1
ATOM 1081 N N . GLU A 1 67 ? -8.363 -27.073 -6.324 1.000 0.840 67 GLU A N 1
ATOM 1082 C CA . GLU A 1 67 ? -9.146 -28.211 -5.827 1.000 0.840 67 GLU A CA 1
ATOM 1083 C C . GLU A 1 67 ? -10.450 -28.393 -6.620 1.000 0.840 67 GLU A C 1
ATOM 1084 O O . GLU A 1 67 ? -10.757 -29.509 -7.039 1.000 0.840 67 GLU A O 1
ATOM 1096 N N . GLU A 1 68 ? -11.173 -27.308 -6.918 1.000 0.840 68 GLU A N 1
ATOM 1097 C CA . GLU A 1 68 ? -12.373 -27.376 -7.762 1.000 0.840 68 GLU A CA 1
ATOM 1098 C C . GLU A 1 68 ? -12.043 -27.732 -9.226 1.000 0.840 68 GLU A C 1
ATOM 1099 O O . GLU A 1 68 ? -12.619 -28.662 -9.792 1.000 0.840 68 GLU A O 1
ATOM 1111 N N . LEU A 1 69 ? -11.048 -27.088 -9.848 1.000 0.870 69 LEU A N 1
ATOM 1112 C CA . LEU A 1 69 ? -10.635 -27.431 -11.218 1.000 0.870 69 LEU A CA 1
ATOM 1113 C C . LEU A 1 69 ? -10.195 -28.904 -11.336 1.000 0.870 69 LEU A C 1
ATOM 1114 O O . LEU A 1 69 ? -10.592 -29.583 -12.286 1.000 0.870 69 LEU A O 1
ATOM 1130 N N . ASP A 1 70 ? -9.455 -29.429 -10.355 1.000 0.880 70 ASP A N 1
ATOM 1131 C CA . ASP A 1 70 ? -9.078 -30.844 -10.274 1.000 0.880 70 ASP A CA 1
ATOM 1132 C C . ASP A 1 70 ? -10.311 -31.750 -10.073 1.000 0.880 70 ASP A C 1
ATOM 1133 O O . ASP A 1 70 ? -10.427 -32.784 -10.741 1.000 0.880 70 ASP A O 1
ATOM 1142 N N . ALA A 1 71 ? -11.276 -31.355 -9.232 1.000 0.830 71 ALA A N 1
ATOM 1143 C CA . ALA A 1 71 ? -12.534 -32.080 -9.030 1.000 0.830 71 ALA A CA 1
ATOM 1144 C C . ALA A 1 71 ? -13.388 -32.149 -10.313 1.000 0.830 71 ALA A C 1
ATOM 1145 O O . ALA A 1 71 ? -13.937 -33.210 -10.637 1.000 0.830 71 ALA A O 1
ATOM 1152 N N . LYS A 1 72 ? -13.433 -31.065 -11.104 1.000 0.820 72 LYS A N 1
ATOM 1153 C CA . LYS A 1 72 ? -14.052 -31.040 -12.444 1.000 0.820 72 LYS A CA 1
ATOM 1154 C C . LYS A 1 72 ? -13.188 -31.695 -13.535 1.000 0.820 72 LYS A C 1
ATOM 1155 O O . LYS A 1 72 ? -13.661 -31.848 -14.661 1.000 0.820 72 LYS A O 1
ATOM 1174 N N . LYS A 1 73 ? -11.960 -32.134 -13.216 1.000 0.820 73 LYS A N 1
ATOM 1175 C CA . LYS A 1 73 ? -10.956 -32.707 -14.143 1.000 0.820 73 LYS A CA 1
ATOM 1176 C C . LYS A 1 73 ? -10.528 -31.751 -15.262 1.000 0.820 73 LYS A C 1
ATOM 1177 O O . LYS A 1 73 ? -10.182 -32.184 -16.362 1.000 0.820 73 LYS A O 1
ATOM 1196 N N . VAL A 1 74 ? -10.547 -30.456 -14.975 1.000 0.820 74 VAL A N 1
ATOM 1197 C CA . VAL A 1 74 ? -10.050 -29.403 -15.857 1.000 0.820 74 VAL A CA 1
ATOM 1198 C C . VAL A 1 74 ? -8.533 -29.291 -15.668 1.000 0.820 74 VAL A C 1
ATOM 1199 O O . VAL A 1 74 ? -8.085 -29.088 -14.535 1.000 0.820 74 VAL A O 1
ATOM 1212 N N . PRO A 1 75 ? -7.718 -29.398 -16.737 1.000 0.830 75 PRO A N 1
ATOM 1213 C CA . PRO A 1 75 ? -6.280 -29.178 -16.633 1.000 0.830 75 PRO A CA 1
ATOM 1214 C C . PRO A 1 75 ? -6.002 -27.776 -16.089 1.000 0.830 75 PRO A C 1
ATOM 1215 O O . PRO A 1 75 ? -6.589 -26.803 -16.560 1.000 0.830 75 PRO A O 1
ATOM 1226 N N . ASN A 1 76 ? -5.111 -27.669 -15.111 1.000 0.850 76 ASN A N 1
ATOM 1227 C CA . ASN A 1 76 ? -4.735 -26.392 -14.523 1.000 0.850 76 ASN A CA 1
ATOM 1228 C C . ASN A 1 76 ? -3.240 -26.354 -14.202 1.000 0.850 76 ASN A C 1
ATOM 1229 O O . ASN A 1 76 ? -2.639 -27.369 -13.847 1.000 0.850 76 ASN A O 1
ATOM 1240 N N . GLU A 1 77 ? -2.651 -25.170 -14.339 1.000 0.820 77 GLU A N 1
ATOM 1241 C CA . GLU A 1 77 ? -1.232 -24.914 -14.104 1.000 0.820 77 GLU A CA 1
ATOM 1242 C C . GLU A 1 77 ? -1.069 -23.661 -13.235 1.000 0.820 77 GLU A C 1
ATOM 1243 O O . GLU A 1 77 ? -1.590 -22.590 -13.559 1.000 0.820 77 GLU A O 1
ATOM 1255 N N . LEU A 1 78 ? -0.347 -23.795 -12.118 1.000 0.850 78 LEU A N 1
ATOM 1256 C CA . LEU A 1 78 ? 0.048 -22.664 -11.279 1.000 0.850 78 LEU A CA 1
ATOM 1257 C C . LEU A 1 78 ? 1.352 -22.074 -11.817 1.000 0.850 78 LEU A C 1
ATOM 1258 O O . LEU A 1 78 ? 2.352 -22.770 -11.967 1.000 0.850 78 LEU A O 1
ATOM 1274 N N . SER A 1 79 ? 1.347 -20.767 -12.045 1.000 0.800 79 SER A N 1
ATOM 1275 C CA . SER A 1 79 ? 2.504 -19.994 -12.493 1.000 0.800 79 SER A CA 1
ATOM 1276 C C . SER A 1 79 ? 2.724 -18.783 -11.584 1.000 0.800 79 SER A C 1
ATOM 1277 O O . SER A 1 79 ? 1.922 -18.507 -10.686 1.000 0.800 79 SER A O 1
ATOM 1285 N N . ASN A 1 80 ? 3.845 -18.080 -11.774 1.000 0.760 80 ASN A N 1
ATOM 1286 C CA . ASN A 1 80 ? 4.196 -16.872 -11.020 1.000 0.760 80 ASN A CA 1
ATOM 1287 C C . ASN A 1 80 ? 4.131 -17.066 -9.485 1.000 0.760 80 ASN A C 1
ATOM 1288 O O . ASN A 1 80 ? 3.436 -16.343 -8.770 1.000 0.760 80 ASN A O 1
ATOM 1299 N N . GLY A 1 81 ? 4.782 -18.122 -8.984 1.000 0.750 81 GLY A N 1
ATOM 1300 C CA . GLY A 1 81 ? 4.793 -18.470 -7.555 1.000 0.750 81 GLY A CA 1
ATOM 1301 C C . GLY A 1 81 ? 3.465 -19.006 -7.000 1.000 0.750 81 GLY A C 1
ATOM 1302 O O . GLY A 1 81 ? 3.315 -19.090 -5.788 1.000 0.750 81 GLY A O 1
ATOM 1306 N N . GLY A 1 82 ? 2.502 -19.352 -7.862 1.000 0.770 82 GLY A N 1
ATOM 1307 C CA . GLY A 1 82 ? 1.158 -19.786 -7.463 1.000 0.770 82 GLY A CA 1
ATOM 1308 C C . GLY A 1 82 ? 0.112 -18.669 -7.454 1.000 0.770 82 GLY A C 1
ATOM 1309 O O . GLY A 1 82 ? -1.058 -18.952 -7.235 1.000 0.770 82 GLY A O 1
ATOM 1313 N N . THR A 1 83 ? 0.499 -17.426 -7.762 1.000 0.760 83 THR A N 1
ATOM 1314 C CA . THR A 1 83 ? -0.428 -16.278 -7.838 1.000 0.760 83 THR A CA 1
ATOM 1315 C C . THR A 1 83 ? -1.281 -16.257 -9.111 1.000 0.760 83 THR A C 1
ATOM 1316 O O . THR A 1 83 ? -2.272 -15.533 -9.189 1.000 0.760 83 THR A O 1
ATOM 1327 N N . VAL A 1 84 ? -0.909 -17.033 -10.134 1.000 0.820 84 VAL A N 1
ATOM 1328 C CA . VAL A 1 84 ? -1.622 -17.108 -11.415 1.000 0.820 84 VAL A CA 1
ATOM 1329 C C . VAL A 1 84 ? -2.010 -18.553 -11.688 1.000 0.820 84 VAL A C 1
ATOM 1330 O O . VAL A 1 84 ? -1.134 -19.403 -11.859 1.000 0.820 84 VAL A O 1
ATOM 1343 N N . ILE A 1 85 ? -3.313 -18.816 -11.792 1.000 0.860 85 ILE A N 1
ATOM 1344 C CA . ILE A 1 85 ? -3.843 -20.121 -12.200 1.000 0.860 85 ILE A CA 1
ATOM 1345 C C . ILE A 1 85 ? -4.291 -20.062 -13.659 1.000 0.860 85 ILE A C 1
ATOM 1346 O O . ILE A 1 85 ? -5.100 -19.216 -14.051 1.000 0.860 85 ILE A O 1
ATOM 1362 N N . SER A 1 86 ? -3.730 -20.949 -14.474 1.000 0.860 86 SER A N 1
ATOM 1363 C CA . SER A 1 86 ? -3.989 -21.029 -15.910 1.000 0.860 86 SER A CA 1
ATOM 1364 C C . SER A 1 86 ? -4.734 -22.309 -16.257 1.000 0.860 86 SER A C 1
ATOM 1365 O O . SER A 1 86 ? -4.518 -23.345 -15.634 1.000 0.860 86 SER A O 1
ATOM 1373 N N . VAL A 1 87 ? -5.606 -22.225 -17.256 1.000 0.870 87 VAL A N 1
ATOM 1374 C CA . VAL A 1 87 ? -6.441 -23.322 -17.774 1.000 0.870 87 VAL A CA 1
ATOM 1375 C C . VAL A 1 87 ? -6.394 -23.304 -19.309 1.000 0.870 87 VAL A C 1
ATOM 1376 O O . VAL A 1 87 ? -5.926 -22.311 -19.876 1.000 0.870 87 VAL A O 1
ATOM 1389 N N . PRO A 1 88 ? -6.864 -24.351 -20.014 1.000 0.820 88 PRO A N 1
ATOM 1390 C CA . PRO A 1 88 ? -6.927 -24.348 -21.472 1.000 0.820 88 PRO A CA 1
ATOM 1391 C C . PRO A 1 88 ? -7.636 -23.108 -22.037 1.000 0.820 88 PRO A C 1
ATOM 1392 O O . PRO A 1 88 ? -8.726 -22.745 -21.589 1.000 0.820 88 PRO A O 1
ATOM 1403 N N . GLU A 1 89 ? -7.008 -22.463 -23.027 1.000 0.800 89 GLU A N 1
ATOM 1404 C CA . GLU A 1 89 ? -7.449 -21.202 -23.650 1.000 0.800 89 GLU A CA 1
ATOM 1405 C C . GLU A 1 89 ? -8.903 -21.250 -24.167 1.000 0.800 89 GLU A C 1
ATOM 1406 O O . GLU A 1 89 ? -9.604 -20.242 -24.144 1.000 0.800 89 GLU A O 1
ATOM 1418 N N . ASP A 1 90 ? -9.395 -22.429 -24.562 1.000 0.800 90 ASP A N 1
ATOM 1419 C CA . ASP A 1 90 ? -10.770 -22.670 -25.014 1.000 0.800 90 ASP A CA 1
ATOM 1420 C C . ASP A 1 90 ? -11.822 -22.712 -23.890 1.000 0.800 90 ASP A C 1
ATOM 1421 O O . ASP A 1 90 ? -13.016 -22.588 -24.168 1.000 0.800 90 ASP A O 1
ATOM 1430 N N . GLN A 1 91 ? -11.404 -22.870 -22.630 1.000 0.850 91 GLN A N 1
ATOM 1431 C CA . GLN A 1 91 ? -12.298 -23.036 -21.478 1.000 0.850 91 GLN A CA 1
ATOM 1432 C C . GLN A 1 91 ? -12.331 -21.824 -20.541 1.000 0.850 91 GLN A C 1
ATOM 1433 O O . GLN A 1 91 ? -13.287 -21.718 -19.767 1.000 0.850 91 GLN A O 1
ATOM 1447 N N . VAL A 1 92 ? -11.349 -20.911 -20.632 1.000 0.850 92 VAL A N 1
ATOM 1448 C CA . VAL A 1 92 ? -11.163 -19.747 -19.737 1.000 0.850 92 VAL A CA 1
ATOM 1449 C C . VAL A 1 92 ? -12.472 -19.015 -19.452 1.000 0.850 92 VAL A C 1
ATOM 1450 O O . VAL A 1 92 ? -12.882 -18.943 -18.298 1.000 0.850 92 VAL A O 1
ATOM 1463 N N . ASP A 1 93 ? -13.158 -18.510 -20.480 1.000 0.830 93 ASP A N 1
ATOM 1464 C CA . ASP A 1 93 ? -14.367 -17.696 -20.293 1.000 0.830 93 ASP A CA 1
ATOM 1465 C C . ASP A 1 93 ? -15.513 -18.493 -19.653 1.000 0.830 93 ASP A C 1
ATOM 1466 O O . ASP A 1 93 ? -16.227 -17.982 -18.789 1.000 0.830 93 ASP A O 1
ATOM 1475 N N . SER A 1 94 ? -15.674 -19.765 -20.040 1.000 0.840 94 SER A N 1
ATOM 1476 C CA . SER A 1 94 ? -16.736 -20.627 -19.505 1.000 0.840 94 SER A CA 1
ATOM 1477 C C . SER A 1 94 ? -16.500 -20.943 -18.026 1.000 0.840 94 SER A C 1
ATOM 1478 O O . SER A 1 94 ? -17.417 -20.836 -17.213 1.000 0.840 94 SER A O 1
ATOM 1486 N N . LEU A 1 95 ? -15.244 -21.230 -17.669 1.000 0.870 95 LEU A N 1
ATOM 1487 C CA . LEU A 1 95 ? -14.824 -21.491 -16.300 1.000 0.870 95 LEU A CA 1
ATOM 1488 C C . LEU A 1 95 ? -14.913 -20.225 -15.461 1.000 0.870 95 LEU A C 1
ATOM 1489 O O . LEU A 1 95 ? -15.364 -20.294 -14.331 1.000 0.870 95 LEU A O 1
ATOM 1505 N N . LYS A 1 96 ? -14.565 -19.060 -16.006 1.000 0.810 96 LYS A N 1
ATOM 1506 C CA . LYS A 1 96 ? -14.645 -17.787 -15.284 1.000 0.810 96 LYS A CA 1
ATOM 1507 C C . LYS A 1 96 ? -16.084 -17.435 -14.904 1.000 0.810 96 LYS A C 1
ATOM 1508 O O . LYS A 1 96 ? -16.327 -16.989 -13.788 1.000 0.810 96 LYS A O 1
ATOM 1527 N N . VAL A 1 97 ? -17.045 -17.702 -15.793 1.000 0.820 97 VAL A N 1
ATOM 1528 C CA . VAL A 1 97 ? -18.482 -17.573 -15.492 1.000 0.820 97 VAL A CA 1
ATOM 1529 C C . VAL A 1 97 ? -18.948 -18.644 -14.499 1.000 0.820 97 VAL A C 1
ATOM 1530 O O . VAL A 1 97 ? -19.717 -18.332 -13.593 1.000 0.820 97 VAL A O 1
ATOM 1543 N N . GLN A 1 98 ? -18.481 -19.889 -14.628 1.000 0.790 98 GLN A N 1
ATOM 1544 C CA . GLN A 1 98 ? -18.873 -20.978 -13.728 1.000 0.790 98 GLN A CA 1
ATOM 1545 C C . GLN A 1 98 ? -18.315 -20.806 -12.304 1.000 0.790 98 GLN A C 1
ATOM 1546 O O . GLN A 1 98 ? -19.064 -20.936 -11.344 1.000 0.790 98 GLN A O 1
ATOM 1560 N N . MET A 1 99 ? -17.038 -20.449 -12.162 1.000 0.790 99 MET A N 1
ATOM 1561 C CA . MET A 1 99 ? -16.392 -20.129 -10.885 1.000 0.790 99 MET A CA 1
ATOM 1562 C C . MET A 1 99 ? -17.060 -18.924 -10.221 1.000 0.790 99 MET A C 1
ATOM 1563 O O . MET A 1 99 ? -17.380 -18.994 -9.039 1.000 0.790 99 MET A O 1
ATOM 1577 N N . ALA A 1 100 ? -17.381 -17.867 -10.978 1.000 0.670 100 ALA A N 1
ATOM 1578 C CA . ALA A 1 100 ? -18.141 -16.733 -10.451 1.000 0.670 100 ALA A CA 1
ATOM 1579 C C . ALA A 1 100 ? -19.544 -17.139 -9.954 1.000 0.670 100 ALA A C 1
ATOM 1580 O O . ALA A 1 100 ? -19.987 -16.652 -8.917 1.000 0.670 100 ALA A O 1
ATOM 1587 N N . ALA A 1 101 ? -20.231 -18.059 -10.644 1.000 0.670 101 ALA A N 1
ATOM 1588 C CA . ALA A 1 101 ? -21.518 -18.602 -10.196 1.000 0.670 101 ALA A CA 1
ATOM 1589 C C . ALA A 1 101 ? -21.397 -19.523 -8.963 1.000 0.670 101 ALA A C 1
ATOM 1590 O O . ALA A 1 101 ? -22.336 -19.625 -8.177 1.000 0.670 101 ALA A O 1
ATOM 1597 N N . GLU A 1 102 ? -20.245 -20.171 -8.778 1.000 0.710 102 GLU A N 1
ATOM 1598 C CA . GLU A 1 102 ? -19.897 -20.987 -7.605 1.000 0.710 102 GLU A CA 1
ATOM 1599 C C . GLU A 1 102 ? -19.287 -20.147 -6.453 1.000 0.710 102 GLU A C 1
ATOM 1600 O O . GLU A 1 102 ? -18.975 -20.683 -5.387 1.000 0.710 102 GLU A O 1
ATOM 1612 N N . GLY A 1 103 ? -19.155 -18.825 -6.632 1.000 0.700 103 GLY A N 1
ATOM 1613 C CA . GLY A 1 103 ? -18.612 -17.899 -5.632 1.000 0.700 103 GLY A CA 1
ATOM 1614 C C . GLY A 1 103 ? -17.100 -18.028 -5.413 1.000 0.700 103 GLY A C 1
ATOM 1615 O O . GLY A 1 103 ? -16.627 -17.798 -4.302 1.000 0.700 103 GLY A O 1
ATOM 1619 N N . LEU A 1 104 ? -16.351 -18.443 -6.440 1.000 0.670 104 LEU A N 1
ATOM 1620 C CA . LEU A 1 104 ? -14.892 -18.575 -6.434 1.000 0.670 104 LEU A CA 1
ATOM 1621 C C . LEU A 1 104 ? -14.219 -17.435 -7.238 1.000 0.670 104 LEU A C 1
ATOM 1622 O O . LEU A 1 104 ? -14.706 -17.094 -8.322 1.000 0.670 104 LEU A O 1
ATOM 1638 N N . PRO A 1 105 ? -13.093 -16.858 -6.762 1.000 0.620 105 PRO A N 1
ATOM 1639 C CA . PRO A 1 105 ? -12.388 -17.176 -5.518 1.000 0.620 105 PRO A CA 1
ATOM 1640 C C . PRO A 1 105 ? -13.192 -16.757 -4.285 1.000 0.620 105 PRO A C 1
ATOM 1641 O O . PRO A 1 105 ? -13.767 -15.671 -4.256 1.000 0.620 105 PRO A O 1
ATOM 1652 N N . LYS A 1 106 ? -13.174 -17.587 -3.238 1.000 0.550 106 LYS A N 1
ATOM 1653 C CA . LYS A 1 106 ? -13.647 -17.173 -1.916 1.000 0.550 106 LYS A CA 1
ATOM 1654 C C . LYS A 1 106 ? -12.549 -16.360 -1.251 1.000 0.550 106 LYS A C 1
ATOM 1655 O O . LYS A 1 106 ? -11.776 -16.891 -0.454 1.000 0.550 106 LYS A O 1
ATOM 1674 N N . THR A 1 107 ? -12.502 -15.072 -1.571 1.000 0.500 107 THR A N 1
ATOM 1675 C CA . THR A 1 107 ? -11.801 -14.088 -0.747 1.000 0.500 107 THR A CA 1
ATOM 1676 C C . THR A 1 107 ? -12.285 -14.273 0.694 1.000 0.500 107 THR A C 1
ATOM 1677 O O . THR A 1 107 ? -13.475 -14.113 0.964 1.000 0.500 107 THR A O 1
ATOM 1688 N N . GLY A 1 108 ? -11.400 -14.630 1.632 1.000 0.460 108 GLY A N 1
ATOM 1689 C CA . GLY A 1 108 ? -11.768 -14.917 3.034 1.000 0.460 108 GLY A CA 1
ATOM 1690 C C . GLY A 1 108 ? -12.330 -13.718 3.822 1.000 0.460 108 GLY A C 1
ATOM 1691 O O . GLY A 1 108 ? -12.589 -13.813 5.023 1.000 0.460 108 GLY A O 1
ATOM 1695 N N . SER A 1 109 ? -12.489 -12.577 3.156 1.000 0.520 109 SER A N 1
ATOM 1696 C CA . SER A 1 109 ? -13.184 -11.380 3.604 1.000 0.520 109 SER A CA 1
ATOM 1697 C C . SER A 1 109 ? -14.695 -11.609 3.669 1.000 0.520 109 SER A C 1
ATOM 1698 O O . SER A 1 109 ? -15.374 -11.699 2.647 1.000 0.520 109 SER A O 1
ATOM 1706 N N . ILE A 1 110 ? -15.228 -11.650 4.888 1.000 0.530 110 ILE A N 1
ATOM 1707 C CA . ILE A 1 110 ? -16.669 -11.539 5.124 1.000 0.530 110 ILE A CA 1
ATOM 1708 C C . ILE A 1 110 ? -17.063 -10.092 4.811 1.000 0.530 110 ILE A C 1
ATOM 1709 O O . ILE A 1 110 ? -16.548 -9.174 5.449 1.000 0.530 110 ILE A O 1
ATOM 1725 N N . ASP A 1 111 ? -17.931 -9.898 3.824 1.000 0.530 111 ASP A N 1
ATOM 1726 C CA . ASP A 1 111 ? -18.473 -8.605 3.404 1.000 0.530 111 ASP A CA 1
ATOM 1727 C C . ASP A 1 111 ? -19.903 -8.397 3.948 1.000 0.530 111 ASP A C 1
ATOM 1728 O O . ASP A 1 111 ? -20.436 -9.221 4.698 1.000 0.530 111 ASP A O 1
ATOM 1737 N N . TYR A 1 112 ? -20.563 -7.300 3.560 1.000 0.550 112 TYR A N 1
ATOM 1738 C CA . TYR A 1 112 ? -21.973 -7.093 3.908 1.000 0.550 112 TYR A CA 1
ATOM 1739 C C . TYR A 1 112 ? -22.946 -8.014 3.138 1.000 0.550 112 TYR A C 1
ATOM 1740 O O . TYR A 1 112 ? -24.075 -8.219 3.593 1.000 0.550 112 TYR A O 1
ATOM 1758 N N . SER A 1 113 ? -22.541 -8.614 2.011 1.000 0.540 113 SER A N 1
ATOM 1759 C CA . SER A 1 113 ? -23.388 -9.545 1.248 1.000 0.540 113 SER A CA 1
ATOM 1760 C C . SER A 1 113 ? -23.574 -10.888 1.965 1.000 0.540 113 SER A C 1
ATOM 1761 O O . SER A 1 113 ? -24.628 -11.517 1.822 1.000 0.540 113 SER A O 1
ATOM 1769 N N . PHE A 1 114 ? -22.624 -11.275 2.825 1.000 0.590 114 PHE A N 1
ATOM 1770 C CA . PHE A 1 114 ? -22.751 -12.409 3.743 1.000 0.590 114 PHE A CA 1
ATOM 1771 C C . PHE A 1 114 ? -24.017 -12.326 4.606 1.000 0.590 114 PHE A C 1
ATOM 1772 O O . PHE A 1 114 ? -24.681 -13.342 4.800 1.000 0.590 114 PHE A O 1
ATOM 1789 N N . PHE A 1 115 ? -24.425 -11.133 5.066 1.000 0.600 115 PHE A N 1
ATOM 1790 C CA . PHE A 1 115 ? -25.707 -10.982 5.766 1.000 0.600 115 PHE A CA 1
ATOM 1791 C C . PHE A 1 115 ? -26.882 -11.358 4.855 1.000 0.600 115 PHE A C 1
ATOM 1792 O O . PHE A 1 115 ? -27.732 -12.142 5.256 1.000 0.600 115 PHE A O 1
ATOM 1809 N N . GLY A 1 116 ? -26.922 -10.878 3.609 1.000 0.520 116 GLY A N 1
ATOM 1810 C CA . GLY A 1 116 ? -28.004 -11.212 2.673 1.000 0.520 116 GLY A CA 1
ATOM 1811 C C . GLY A 1 116 ? -28.141 -12.716 2.396 1.000 0.520 116 GLY A C 1
ATOM 1812 O O . GLY A 1 116 ? -29.251 -13.200 2.183 1.000 0.520 116 GLY A O 1
ATOM 1816 N N . GLN A 1 117 ? -27.028 -13.453 2.432 1.000 0.510 117 GLN A N 1
ATOM 1817 C CA . GLN A 1 117 ? -26.986 -14.897 2.179 1.000 0.510 117 GLN A CA 1
ATOM 1818 C C . GLN A 1 117 ? -27.248 -15.736 3.444 1.000 0.510 117 GLN A C 1
ATOM 1819 O O . GLN A 1 117 ? -27.932 -16.758 3.369 1.000 0.510 117 GLN A O 1
ATOM 1833 N N . ASN A 1 118 ? -26.755 -15.294 4.609 1.000 0.490 118 ASN A N 1
ATOM 1834 C CA . ASN A 1 118 ? -26.732 -16.086 5.845 1.000 0.490 118 ASN A CA 1
ATOM 1835 C C . ASN A 1 118 ? -27.628 -15.554 6.982 1.000 0.490 118 ASN A C 1
ATOM 1836 O O . ASN A 1 118 ? -27.728 -16.220 8.011 1.000 0.490 118 ASN A O 1
ATOM 1847 N N . ALA A 1 119 ? -28.335 -14.426 6.832 1.000 0.480 119 ALA A N 1
ATOM 1848 C CA . ALA A 1 119 ? -29.191 -13.842 7.884 1.000 0.480 119 ALA A CA 1
ATOM 1849 C C . ALA A 1 119 ? -30.458 -14.653 8.245 1.000 0.480 119 ALA A C 1
ATOM 1850 O O . ALA A 1 119 ? -31.338 -14.128 8.920 1.000 0.480 119 ALA A O 1
ATOM 1857 N N . GLY A 1 120 ? -30.575 -15.912 7.807 1.000 0.430 120 GLY A N 1
ATOM 1858 C CA . GLY A 1 120 ? -31.782 -16.731 7.937 1.000 0.430 120 GLY A CA 1
ATOM 1859 C C . GLY A 1 120 ? -32.307 -16.851 9.371 1.000 0.430 120 GLY A C 1
ATOM 1860 O O . GLY A 1 120 ? -33.339 -16.272 9.698 1.000 0.430 120 GLY A O 1
ATOM 1864 N N . PHE A 1 121 ? -31.642 -17.645 10.216 1.000 0.390 121 PHE A N 1
ATOM 1865 C CA . PHE A 1 121 ? -32.111 -17.930 11.576 1.000 0.390 121 PHE A CA 1
ATOM 1866 C C . PHE A 1 121 ? -30.943 -18.216 12.532 1.000 0.390 121 PHE A C 1
ATOM 1867 O O . PHE A 1 121 ? -30.199 -19.169 12.316 1.000 0.390 121 PHE A O 1
ATOM 1884 N N . GLY A 1 122 ? -30.853 -17.464 13.636 1.000 0.520 122 GLY A N 1
ATOM 1885 C CA . GLY A 1 122 ? -30.151 -17.911 14.849 1.000 0.520 122 GLY A CA 1
ATOM 1886 C C . GLY A 1 122 ? -28.781 -17.304 15.176 1.000 0.520 122 GLY A C 1
ATOM 1887 O O . GLY A 1 122 ? -28.153 -17.805 16.104 1.000 0.520 122 GLY A O 1
ATOM 1891 N N . LEU A 1 123 ? -28.323 -16.249 14.491 1.000 0.570 123 LEU A N 1
ATOM 1892 C CA . LEU A 1 123 ? -27.135 -15.501 14.935 1.000 0.570 123 LEU A CA 1
ATOM 1893 C C . LEU A 1 123 ? -27.378 -14.883 16.322 1.000 0.570 123 LEU A C 1
ATOM 1894 O O . LEU A 1 123 ? -28.410 -14.250 16.547 1.000 0.570 123 LEU A O 1
ATOM 1910 N N . THR A 1 124 ? -26.425 -15.063 17.237 1.000 0.690 124 THR A N 1
ATOM 1911 C CA . THR A 1 124 ? -26.433 -14.402 18.556 1.000 0.690 124 THR A CA 1
ATOM 1912 C C . THR A 1 124 ? -25.805 -13.008 18.481 1.000 0.690 124 THR A C 1
ATOM 1913 O O . THR A 1 124 ? -25.024 -12.744 17.570 1.000 0.690 124 THR A O 1
ATOM 1924 N N . ASP A 1 125 ? -26.087 -12.119 19.442 1.000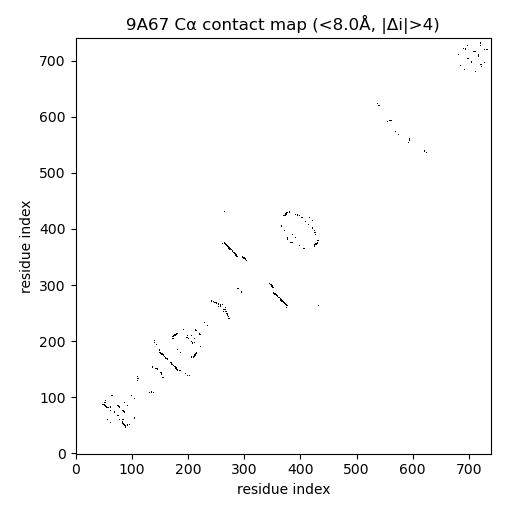 0.720 125 ASP A N 1
ATOM 1925 C CA . ASP A 1 125 ? -25.608 -10.722 19.408 1.000 0.720 125 ASP A CA 1
ATOM 1926 C C . ASP A 1 125 ? -24.074 -10.622 19.259 1.000 0.720 125 ASP A C 1
ATOM 1927 O O . ASP A 1 125 ? -23.577 -9.947 18.363 1.000 0.720 125 ASP A O 1
ATOM 1936 N N . ASN A 1 126 ? -23.315 -11.408 20.039 1.000 0.730 126 ASN A N 1
ATOM 1937 C CA . ASN A 1 126 ? -21.844 -11.485 19.936 1.000 0.730 126 ASN A CA 1
ATOM 1938 C C . ASN A 1 126 ? -21.358 -11.918 18.537 1.000 0.730 126 ASN A C 1
ATOM 1939 O O . ASN A 1 126 ? -20.274 -11.540 18.090 1.000 0.730 126 ASN A O 1
ATOM 1950 N N . GLU A 1 127 ? -22.130 -12.767 17.866 1.000 0.740 127 GLU A N 1
ATOM 1951 C CA . GLU A 1 127 ? -21.801 -13.335 16.562 1.000 0.740 127 GLU A CA 1
ATOM 1952 C C . GLU A 1 127 ? -22.157 -12.349 15.443 1.000 0.740 127 GLU A C 1
ATOM 1953 O O . GLU A 1 127 ? -21.371 -12.163 14.514 1.000 0.740 127 GLU A O 1
ATOM 1965 N N . PHE A 1 128 ? -23.278 -11.634 15.588 1.000 0.750 128 PHE A N 1
ATOM 1966 C CA . PHE A 1 128 ? -23.648 -10.496 14.752 1.000 0.750 128 PHE A CA 1
ATOM 1967 C C . PHE A 1 128 ? -22.599 -9.379 14.823 1.000 0.750 128 PHE A C 1
ATOM 1968 O O . PHE A 1 128 ? -22.131 -8.923 13.778 1.000 0.750 128 PHE A O 1
ATOM 1985 N N . ASP A 1 129 ? -22.166 -8.991 16.026 1.000 0.760 129 ASP A N 1
ATOM 1986 C CA . ASP A 1 129 ? -21.125 -7.978 16.207 1.000 0.760 129 ASP A CA 1
ATOM 1987 C C . ASP A 1 129 ? -19.803 -8.413 15.569 1.000 0.760 129 ASP A C 1
ATOM 1988 O O . ASP A 1 129 ? -19.206 -7.642 14.817 1.000 0.760 129 ASP A O 1
ATOM 1997 N N . MET A 1 130 ? -19.376 -9.669 15.755 1.000 0.790 130 MET A N 1
ATOM 1998 C CA . MET A 1 130 ? -18.173 -10.192 15.096 1.000 0.790 130 MET A CA 1
ATOM 1999 C C . MET A 1 130 ? -18.273 -10.144 13.560 1.000 0.790 130 MET A C 1
ATOM 2000 O O . MET A 1 130 ? -17.294 -9.794 12.895 1.000 0.790 130 MET A O 1
ATOM 2014 N N . VAL A 1 131 ? -19.428 -10.486 12.977 1.000 0.770 131 VAL A N 1
ATOM 2015 C CA . VAL A 1 131 ? -19.648 -10.395 11.521 1.000 0.770 131 VAL A CA 1
ATOM 2016 C C . VAL A 1 131 ? -19.626 -8.931 11.066 1.000 0.770 131 VAL A C 1
ATOM 2017 O O . VAL A 1 131 ? -18.959 -8.617 10.082 1.000 0.770 131 VAL A O 1
ATOM 2030 N N . LYS A 1 132 ? -20.260 -8.017 11.810 1.000 0.800 132 LYS A N 1
ATOM 2031 C CA . LYS A 1 132 ? -20.269 -6.571 11.537 1.000 0.800 132 LYS A CA 1
ATOM 2032 C C . LYS A 1 132 ? -18.866 -5.957 11.586 1.000 0.800 132 LYS A C 1
ATOM 2033 O O . LYS A 1 132 ? -18.523 -5.174 10.698 1.000 0.800 132 LYS A O 1
ATOM 2052 N N . VAL A 1 133 ? -18.033 -6.330 12.565 1.000 0.830 133 VAL A N 1
ATOM 2053 C CA . VAL A 1 133 ? -16.621 -5.906 12.628 1.000 0.830 133 VAL A CA 1
ATOM 2054 C C . VAL A 1 133 ? -15.876 -6.370 11.375 1.000 0.830 133 VAL A C 1
ATOM 2055 O O . VAL A 1 133 ? -15.238 -5.558 10.708 1.000 0.830 133 VAL A O 1
ATOM 2068 N N . LYS A 1 134 ? -16.004 -7.651 11.002 1.000 0.800 134 LYS A N 1
ATOM 2069 C CA . LYS A 1 134 ? -15.329 -8.207 9.818 1.000 0.800 134 LYS A CA 1
ATOM 2070 C C . LYS A 1 134 ? -15.799 -7.565 8.509 1.000 0.800 134 LYS A C 1
ATOM 2071 O O . LYS A 1 134 ? -14.951 -7.228 7.690 1.000 0.800 134 LYS A O 1
ATOM 2090 N N . ALA A 1 135 ? -17.099 -7.316 8.349 1.000 0.800 135 ALA A N 1
ATOM 2091 C CA . ALA A 1 135 ? -17.645 -6.600 7.196 1.000 0.800 135 ALA A CA 1
ATOM 2092 C C . ALA A 1 135 ? -17.115 -5.159 7.110 1.000 0.800 135 ALA A C 1
ATOM 2093 O O . ALA A 1 135 ? -16.705 -4.716 6.041 1.000 0.800 135 ALA A O 1
ATOM 2100 N N . THR A 1 136 ? -17.033 -4.456 8.244 1.000 0.840 136 THR A N 1
ATOM 2101 C CA . THR A 1 136 ? -16.461 -3.100 8.310 1.000 0.840 136 THR A CA 1
ATOM 2102 C C . THR A 1 136 ? -14.973 -3.093 7.952 1.000 0.840 136 THR A C 1
ATOM 2103 O O . THR A 1 136 ? -14.542 -2.246 7.180 1.000 0.840 136 THR A O 1
ATOM 2114 N N . GLN A 1 137 ? -14.188 -4.059 8.443 1.000 0.860 137 GLN A N 1
ATOM 2115 C CA . GLN A 1 137 ? -12.779 -4.215 8.056 1.000 0.860 137 GLN A CA 1
ATOM 2116 C C . GLN A 1 137 ? -12.605 -4.484 6.552 1.000 0.860 137 GLN A C 1
ATOM 2117 O O . GLN A 1 137 ? -11.678 -3.947 5.948 1.000 0.860 137 GLN A O 1
ATOM 2131 N N . THR A 1 138 ? -13.474 -5.309 5.959 1.000 0.800 138 THR A N 1
ATOM 2132 C CA . THR A 1 138 ? -13.474 -5.616 4.519 1.000 0.800 138 THR A CA 1
ATOM 2133 C C . THR A 1 138 ? -13.776 -4.371 3.685 1.000 0.800 138 THR A C 1
ATOM 2134 O O . THR A 1 138 ? -12.984 -4.028 2.814 1.000 0.800 138 THR A O 1
ATOM 2145 N N . GLU A 1 139 ? -14.868 -3.657 3.984 1.000 0.830 139 GLU A N 1
ATOM 2146 C CA . GLU A 1 139 ? -15.219 -2.390 3.319 1.000 0.830 139 GLU A CA 1
ATOM 2147 C C . GLU A 1 139 ? -14.081 -1.371 3.412 1.000 0.830 139 GLU A C 1
ATOM 2148 O O . GLU A 1 139 ? -13.667 -0.801 2.407 1.000 0.830 139 GLU A O 1
ATOM 2160 N N . LEU A 1 140 ? -13.520 -1.180 4.609 1.000 0.880 140 LEU A N 1
ATOM 2161 C CA . LEU A 1 140 ? -12.462 -0.199 4.820 1.000 0.880 140 LEU A CA 1
ATOM 2162 C C . LEU A 1 140 ? -11.179 -0.562 4.065 1.000 0.880 140 LEU A C 1
ATOM 2163 O O . LEU A 1 140 ? -10.532 0.312 3.501 1.000 0.880 140 LEU A O 1
ATOM 2179 N N . SER A 1 141 ? -10.839 -1.851 4.007 1.000 0.860 141 SER A N 1
ATOM 2180 C CA . SER A 1 141 ? -9.719 -2.342 3.205 1.000 0.860 141 SER A CA 1
ATOM 2181 C C . SER A 1 141 ? -9.954 -2.123 1.707 1.000 0.860 141 SER A C 1
ATOM 2182 O O . SER A 1 141 ? -9.049 -1.658 1.021 1.000 0.860 141 SER A O 1
ATOM 2190 N N . ASN A 1 142 ? -11.171 -2.362 1.206 1.000 0.780 142 ASN A N 1
ATOM 2191 C CA . ASN A 1 142 ? -11.526 -2.075 -0.186 1.000 0.780 142 ASN A CA 1
ATOM 2192 C C . ASN A 1 142 ? -11.391 -0.575 -0.501 1.000 0.780 142 ASN A C 1
ATOM 2193 O O . ASN A 1 142 ? -10.738 -0.221 -1.475 1.000 0.780 142 ASN A O 1
ATOM 2204 N N . LEU A 1 143 ? -11.922 0.309 0.354 1.000 0.860 143 LEU A N 1
ATOM 2205 C CA . LEU A 1 143 ? -11.813 1.765 0.183 1.000 0.860 143 LEU A CA 1
ATOM 2206 C C . LEU A 1 143 ? -10.358 2.262 0.200 1.000 0.860 143 LEU A C 1
ATOM 2207 O O . LEU A 1 143 ? -10.011 3.162 -0.559 1.000 0.860 143 LEU A O 1
ATOM 2223 N N . ILE A 1 144 ? -9.501 1.669 1.035 1.000 0.890 144 ILE A N 1
ATOM 2224 C CA . ILE A 1 144 ? -8.063 1.976 1.077 1.000 0.890 144 ILE A CA 1
ATOM 2225 C C . ILE A 1 144 ? -7.343 1.443 -0.175 1.000 0.890 144 ILE A C 1
ATOM 2226 O O . ILE A 1 144 ? -6.423 2.087 -0.673 1.000 0.890 144 ILE A O 1
ATOM 2242 N N . ASN A 1 145 ? -7.765 0.299 -0.719 1.000 0.810 145 ASN A N 1
ATOM 2243 C CA . ASN A 1 145 ? -7.182 -0.294 -1.930 1.000 0.810 145 ASN A CA 1
ATOM 2244 C C . ASN A 1 145 ? -7.501 0.491 -3.216 1.000 0.810 145 ASN A C 1
ATOM 2245 O O . ASN A 1 145 ? -6.775 0.354 -4.195 1.000 0.810 145 ASN A O 1
ATOM 2256 N N . GLU A 1 146 ? -8.552 1.314 -3.215 1.000 0.780 146 GLU A N 1
ATOM 2257 C CA . GLU A 1 146 ? -8.877 2.246 -4.309 1.000 0.780 146 GLU A CA 1
ATOM 2258 C C . GLU A 1 146 ? -7.997 3.520 -4.292 1.000 0.780 146 GLU A C 1
ATOM 2259 O O . GLU A 1 146 ? -8.098 4.349 -5.196 1.000 0.780 146 GLU A O 1
ATOM 2271 N N . MET A 1 147 ? -7.137 3.718 -3.280 1.000 0.820 147 MET A N 1
ATOM 2272 C CA . MET A 1 147 ? -6.253 4.888 -3.200 1.000 0.820 147 MET A CA 1
ATOM 2273 C C . MET A 1 147 ? -4.954 4.705 -3.996 1.000 0.820 147 MET A C 1
ATOM 2274 O O . MET A 1 147 ? -4.268 3.685 -3.893 1.000 0.820 147 MET A O 1
ATOM 2288 N N . ASP A 1 148 ? -4.566 5.751 -4.733 1.000 0.780 148 ASP A N 1
ATOM 2289 C CA . ASP A 1 148 ? -3.348 5.763 -5.546 1.000 0.780 148 ASP A CA 1
ATOM 2290 C C . ASP A 1 148 ? -2.091 5.412 -4.740 1.000 0.780 148 ASP A C 1
ATOM 2291 O O . ASP A 1 148 ? -1.842 5.930 -3.647 1.000 0.780 148 ASP A O 1
ATOM 2300 N N . GLY A 1 149 ? -1.275 4.528 -5.317 1.000 0.800 149 GLY A N 1
ATOM 2301 C CA . GLY A 1 149 ? -0.049 4.039 -4.697 1.000 0.800 149 GLY A CA 1
ATOM 2302 C C . GLY A 1 149 ? -0.235 2.894 -3.706 1.000 0.800 149 GLY A C 1
ATOM 2303 O O . GLY A 1 149 ? 0.763 2.309 -3.293 1.000 0.800 149 GLY A O 1
ATOM 2307 N N . ILE A 1 150 ? -1.462 2.505 -3.356 1.000 0.880 150 ILE A N 1
ATOM 2308 C CA . ILE A 1 150 ? -1.727 1.337 -2.509 1.000 0.880 150 ILE A CA 1
ATOM 2309 C C . ILE A 1 150 ? -2.042 0.142 -3.422 1.000 0.880 150 ILE A C 1
ATOM 2310 O O . ILE A 1 150 ? -2.861 0.228 -4.330 1.000 0.880 150 ILE A O 1
ATOM 2326 N N . LYS A 1 151 ? -1.328 -0.980 -3.255 1.000 0.780 151 LYS A N 1
ATOM 2327 C CA . LYS A 1 151 ? -1.593 -2.234 -3.988 1.000 0.780 151 LYS A CA 1
ATOM 2328 C C . LYS A 1 151 ? -2.585 -3.118 -3.229 1.000 0.780 151 LYS A C 1
ATOM 2329 O O . LYS A 1 151 ? -3.387 -3.816 -3.840 1.000 0.780 151 LYS A O 1
ATOM 2348 N N . ASN A 1 152 ? -2.468 -3.144 -1.905 1.000 0.810 152 ASN A N 1
ATOM 2349 C CA . ASN A 1 152 ? -3.343 -3.887 -1.007 1.000 0.810 152 ASN A CA 1
ATOM 2350 C C . ASN A 1 152 ? -3.267 -3.278 0.401 1.000 0.810 152 ASN A C 1
ATOM 2351 O O . ASN A 1 152 ? -2.350 -2.517 0.712 1.000 0.810 152 ASN A O 1
ATOM 2362 N N . SER A 1 153 ? -4.187 -3.659 1.274 1.000 0.860 153 SER A N 1
ATOM 2363 C CA . SER A 1 153 ? -4.249 -3.225 2.661 1.000 0.860 153 SER A CA 1
ATOM 2364 C C . SER A 1 153 ? -4.813 -4.337 3.536 1.000 0.860 153 SER A C 1
ATOM 2365 O O . SER A 1 153 ? -5.471 -5.270 3.073 1.000 0.860 153 SER A O 1
ATOM 2373 N N . LYS A 1 154 ? -4.562 -4.246 4.838 1.000 0.830 154 LYS A N 1
ATOM 2374 C CA . LYS A 1 154 ? -5.213 -5.073 5.842 1.000 0.830 154 LYS A CA 1
ATOM 2375 C C . LYS A 1 154 ? -5.604 -4.200 7.017 1.000 0.830 154 LYS A C 1
ATOM 2376 O O . LYS A 1 154 ? -4.743 -3.614 7.664 1.000 0.830 154 LYS A O 1
ATOM 2395 N N . VAL A 1 155 ? -6.902 -4.145 7.291 1.000 0.890 155 VAL A N 1
ATOM 2396 C CA . VAL A 1 155 ? -7.469 -3.409 8.422 1.000 0.890 155 VAL A CA 1
ATOM 2397 C C . VAL A 1 155 ? -7.877 -4.401 9.508 1.000 0.890 155 VAL A C 1
ATOM 2398 O O . VAL A 1 155 ? -8.602 -5.363 9.246 1.000 0.890 155 VAL A O 1
ATOM 2411 N N . MET A 1 156 ? -7.436 -4.144 10.736 1.000 0.880 156 MET A N 1
ATOM 2412 C CA . MET A 1 156 ? -7.903 -4.806 11.950 1.000 0.880 156 MET A CA 1
ATOM 2413 C C . MET A 1 156 ? -8.543 -3.758 12.861 1.000 0.880 156 MET A C 1
ATOM 2414 O O . MET A 1 156 ? -7.921 -2.739 13.146 1.000 0.880 156 MET A O 1
ATOM 2428 N N . ILE A 1 157 ? -9.777 -3.999 13.303 1.000 0.900 157 ILE A N 1
ATOM 2429 C CA . ILE A 1 157 ? -10.532 -3.111 14.194 1.000 0.900 157 ILE A CA 1
ATOM 2430 C C . ILE A 1 157 ? -10.768 -3.855 15.504 1.000 0.900 157 ILE A C 1
ATOM 2431 O O . ILE A 1 157 ? -11.255 -4.986 15.503 1.000 0.900 157 ILE A O 1
ATOM 2447 N N . ASN A 1 158 ? -10.461 -3.209 16.625 1.000 0.820 158 ASN A N 1
ATOM 2448 C CA . ASN A 1 158 ? -10.807 -3.699 17.948 1.000 0.820 158 ASN A CA 1
ATOM 2449 C C . ASN A 1 158 ? -11.921 -2.822 18.530 1.000 0.820 158 ASN A C 1
ATOM 2450 O O . ASN A 1 158 ? -11.714 -1.643 18.827 1.000 0.820 158 ASN A O 1
ATOM 2461 N N . LEU A 1 159 ? -13.113 -3.406 18.648 1.000 0.810 159 LEU A N 1
ATOM 2462 C CA . LEU A 1 159 ? -14.289 -2.766 19.225 1.000 0.810 159 LEU A CA 1
ATOM 2463 C C . LEU A 1 159 ? -14.467 -3.256 20.670 1.000 0.810 159 LEU A C 1
ATOM 2464 O O . LEU A 1 159 ? -14.621 -4.462 20.888 1.000 0.810 159 LEU A O 1
ATOM 2480 N N . PRO A 1 160 ? -14.432 -2.355 21.665 1.000 0.690 160 PRO A N 1
ATOM 2481 C CA . PRO A 1 160 ? -14.686 -2.718 23.046 1.000 0.690 160 PRO A CA 1
ATOM 2482 C C . PRO A 1 160 ? -16.163 -3.049 23.248 1.000 0.690 160 PRO A C 1
ATOM 2483 O O . PRO A 1 160 ? -17.035 -2.588 22.513 1.000 0.690 160 PRO A O 1
ATOM 2494 N N . LYS A 1 161 ? -16.438 -3.855 24.274 1.000 0.640 161 LYS A N 1
ATOM 2495 C CA . LYS A 1 161 ? -17.808 -4.184 24.669 1.000 0.640 161 LYS A CA 1
ATOM 2496 C C . LYS A 1 161 ? -18.506 -2.946 25.226 1.000 0.640 161 LYS A C 1
ATOM 2497 O O . LYS A 1 161 ? -17.861 -2.100 25.847 1.000 0.640 161 LYS A O 1
ATOM 2516 N N . ASP A 1 162 ? -19.821 -2.883 25.044 1.000 0.620 162 ASP A N 1
ATOM 2517 C CA . ASP A 1 162 ? -20.647 -1.860 25.677 1.000 0.620 162 ASP A CA 1
ATOM 2518 C C . ASP A 1 162 ? -20.492 -1.881 27.203 1.000 0.620 162 ASP A C 1
ATOM 2519 O O . ASP A 1 162 ? -20.322 -2.940 27.817 1.000 0.620 162 ASP A O 1
ATOM 2528 N N . ALA A 1 163 ? -20.554 -0.694 27.809 1.000 0.580 163 ALA A N 1
ATOM 2529 C CA . ALA A 1 163 ? -20.462 -0.528 29.253 1.000 0.580 163 ALA A CA 1
ATOM 2530 C C . ALA A 1 163 ? -21.634 -1.251 29.936 1.000 0.580 163 ALA A C 1
ATOM 2531 O O . ALA A 1 163 ? -22.796 -0.868 29.784 1.000 0.580 163 ALA A O 1
ATOM 2538 N N . VAL A 1 164 ? -21.325 -2.308 30.690 1.000 0.590 164 VAL A N 1
ATOM 2539 C CA . VAL A 1 164 ? -22.334 -3.103 31.407 1.000 0.590 164 VAL A CA 1
ATOM 2540 C C . VAL A 1 164 ? -22.817 -2.350 32.647 1.000 0.590 164 VAL A C 1
ATOM 2541 O O . VAL A 1 164 ? -23.977 -2.487 33.043 1.000 0.590 164 VAL A O 1
ATOM 2554 N N . PHE A 1 165 ? -21.948 -1.529 33.248 1.000 0.550 165 PHE A N 1
ATOM 2555 C CA . PHE A 1 165 ? -22.274 -0.704 34.404 1.000 0.550 165 PHE A CA 1
ATOM 2556 C C . PHE A 1 165 ? -22.330 0.787 34.068 1.000 0.550 165 PHE A C 1
ATOM 2557 O O . PHE A 1 165 ? -21.516 1.339 33.330 1.000 0.550 165 PHE A O 1
ATOM 2574 N N . VAL A 1 166 ? -23.307 1.465 34.674 1.000 0.560 166 VAL A N 1
ATOM 2575 C CA . VAL A 1 166 ? -23.495 2.910 34.534 1.000 0.560 166 VAL A CA 1
ATOM 2576 C C . VAL A 1 166 ? -22.314 3.640 35.179 1.000 0.560 166 VAL A C 1
ATOM 2577 O O . VAL A 1 166 ? -22.122 3.549 36.390 1.000 0.560 166 VAL A O 1
ATOM 2590 N N . GLY A 1 167 ? -21.557 4.387 34.374 1.000 0.520 167 GLY A N 1
ATOM 2591 C CA . GLY A 1 167 ? -20.400 5.167 34.825 1.000 0.520 167 GLY A CA 1
ATOM 2592 C C . GLY A 1 167 ? -19.036 4.553 34.502 1.000 0.520 167 GLY A C 1
ATOM 2593 O O . GLY A 1 167 ? -18.030 5.212 34.749 1.000 0.520 167 GLY A O 1
ATOM 2597 N N . GLU A 1 168 ? -18.973 3.351 33.919 1.000 0.490 168 GLU A N 1
ATOM 2598 C CA . GLU A 1 168 ? -17.763 2.928 33.205 1.000 0.490 168 GLU A CA 1
ATOM 2599 C C . GLU A 1 168 ? -17.617 3.787 31.942 1.000 0.490 168 GLU A C 1
ATOM 2600 O O . GLU A 1 168 ? -18.551 3.887 31.141 1.000 0.490 168 GLU A O 1
ATOM 2612 N N . GLU A 1 169 ? -16.458 4.426 31.753 1.000 0.530 169 GLU A N 1
ATOM 2613 C CA . GLU A 1 169 ? -16.165 5.080 30.479 1.000 0.530 169 GLU A CA 1
ATOM 2614 C C . GLU A 1 169 ? -16.126 4.018 29.380 1.000 0.530 169 GLU A C 1
ATOM 2615 O O . GLU A 1 169 ? -15.390 3.029 29.474 1.000 0.530 169 GLU A O 1
ATOM 2627 N N . GLN A 1 170 ? -16.923 4.219 28.328 1.000 0.590 170 GLN A N 1
ATOM 2628 C CA . GLN A 1 170 ? -16.888 3.341 27.170 1.000 0.590 170 GLN A CA 1
ATOM 2629 C C . GLN A 1 170 ? -15.489 3.437 26.568 1.000 0.590 170 GLN A C 1
ATOM 2630 O O . GLN A 1 170 ? -15.095 4.487 26.053 1.000 0.590 170 GLN A O 1
ATOM 2644 N N . SER A 1 171 ? -14.734 2.341 26.671 1.000 0.620 171 SER A N 1
ATOM 2645 C CA . SER A 1 171 ? -13.393 2.265 26.102 1.000 0.620 171 SER A CA 1
ATOM 2646 C C . SER A 1 171 ? -13.448 2.690 24.634 1.000 0.620 171 SER A C 1
ATOM 2647 O O . SER A 1 171 ? -14.431 2.441 23.932 1.000 0.620 171 SER A O 1
ATOM 2655 N N . ALA A 1 172 ? -12.416 3.385 24.173 1.000 0.710 172 ALA A N 1
ATOM 2656 C CA . ALA A 1 172 ? -12.364 3.823 22.789 1.000 0.710 172 ALA A CA 1
ATOM 2657 C C . ALA A 1 172 ? -12.015 2.637 21.877 1.000 0.710 172 ALA A C 1
ATOM 2658 O O . ALA A 1 172 ? -11.248 1.752 22.265 1.000 0.710 172 ALA A O 1
ATOM 2665 N N . ALA A 1 173 ? -12.566 2.621 20.663 1.000 0.840 173 ALA A N 1
ATOM 2666 C CA . ALA A 1 173 ? -12.146 1.661 19.651 1.000 0.840 173 ALA A CA 1
ATOM 2667 C C . ALA A 1 173 ? -10.700 1.948 19.218 1.000 0.840 173 ALA A C 1
ATOM 2668 O O . ALA A 1 173 ? -10.214 3.075 19.360 1.000 0.840 173 ALA A O 1
ATOM 2675 N N . SER A 1 174 ? -10.026 0.939 18.669 1.000 0.820 174 SER A N 1
ATOM 2676 C CA . SER A 1 174 ? -8.715 1.091 18.033 1.000 0.820 174 SER A CA 1
ATOM 2677 C C . SER A 1 174 ? -8.655 0.376 16.688 1.000 0.820 174 SER A C 1
ATOM 2678 O O . SER A 1 174 ? -9.415 -0.562 16.428 1.000 0.820 174 SER A O 1
ATOM 2686 N N . ALA A 1 175 ? -7.762 0.836 15.814 1.000 0.900 175 ALA A N 1
ATOM 2687 C CA . ALA A 1 175 ? -7.540 0.235 1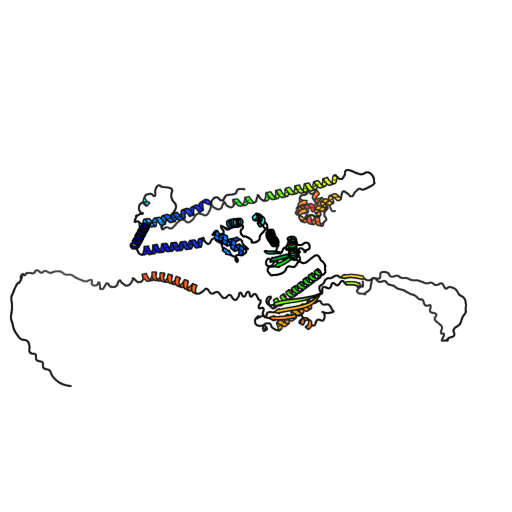4.507 1.000 0.900 175 ALA A CA 1
ATOM 2688 C C . ALA A 1 175 ? -6.048 0.104 14.195 1.000 0.900 175 ALA A C 1
ATOM 2689 O O . ALA A 1 175 ? -5.222 0.925 14.589 1.000 0.900 175 ALA A O 1
ATOM 2696 N N . SER A 1 176 ? -5.700 -0.936 13.448 1.000 0.870 176 SER A N 1
ATOM 2697 C CA . SER A 1 176 ? -4.354 -1.144 12.921 1.000 0.870 176 SER A CA 1
ATOM 2698 C C . SER A 1 176 ? -4.447 -1.455 11.438 1.000 0.870 176 SER A C 1
ATOM 2699 O O . SER A 1 176 ? -5.228 -2.316 11.024 1.000 0.870 176 SER A O 1
ATOM 2707 N N . ILE A 1 177 ? -3.661 -0.736 10.646 1.000 0.910 177 ILE A N 1
ATOM 2708 C CA . ILE A 1 177 ? -3.678 -0.782 9.190 1.000 0.910 177 ILE A CA 1
ATOM 2709 C C . ILE A 1 177 ? -2.279 -1.142 8.712 1.000 0.910 177 ILE A C 1
ATOM 2710 O O . ILE A 1 177 ? -1.314 -0.435 9.000 1.000 0.910 177 ILE A O 1
ATOM 2726 N N . VAL A 1 178 ? -2.185 -2.238 7.968 1.000 0.860 178 VAL A N 1
ATOM 2727 C CA . VAL A 1 178 ? -0.972 -2.623 7.246 1.000 0.860 178 VAL A CA 1
ATOM 2728 C C . VAL A 1 178 ? -1.219 -2.375 5.768 1.000 0.860 178 VAL A C 1
ATOM 2729 O O . VAL A 1 178 ? -2.119 -2.969 5.176 1.000 0.860 178 VAL A O 1
ATOM 2742 N N . LEU A 1 179 ? -0.442 -1.480 5.178 1.000 0.880 179 LEU A N 1
ATOM 2743 C CA . LEU A 1 179 ? -0.498 -1.120 3.770 1.000 0.880 179 LEU A CA 1
ATOM 2744 C C . LEU A 1 179 ? 0.535 -1.919 2.980 1.000 0.880 179 LEU A C 1
ATOM 2745 O O . LEU A 1 179 ? 1.609 -2.248 3.476 1.000 0.880 179 LEU A O 1
ATOM 2761 N N . GLN A 1 180 ? 0.217 -2.209 1.726 1.000 0.800 180 GLN A N 1
ATOM 2762 C CA . GLN A 1 180 ? 1.160 -2.738 0.757 1.000 0.800 180 GLN A CA 1
ATOM 2763 C C . GLN A 1 180 ? 1.301 -1.717 -0.369 1.000 0.800 180 GLN A C 1
ATOM 2764 O O . GLN A 1 180 ? 0.516 -1.708 -1.316 1.000 0.800 180 GLN A O 1
ATOM 2778 N N . ILE A 1 181 ? 2.268 -0.817 -0.220 1.000 0.800 181 ILE A N 1
ATOM 2779 C CA . ILE A 1 181 ? 2.531 0.295 -1.134 1.000 0.800 181 ILE A CA 1
ATOM 2780 C C . ILE A 1 181 ? 3.120 -0.235 -2.447 1.000 0.800 181 ILE A C 1
ATOM 2781 O O . ILE A 1 181 ? 3.869 -1.216 -2.478 1.000 0.800 181 ILE A O 1
ATOM 2797 N N . GLN A 1 182 ? 2.758 0.400 -3.559 1.000 0.770 182 GLN A N 1
ATOM 2798 C CA . GLN A 1 182 ? 3.283 0.080 -4.880 1.000 0.770 182 GLN A CA 1
ATOM 2799 C C . GLN A 1 182 ? 4.793 0.382 -4.942 1.000 0.770 182 GLN A C 1
ATOM 2800 O O . GLN A 1 182 ? 5.224 1.434 -4.466 1.000 0.770 182 GLN A O 1
ATOM 2814 N N . PRO A 1 183 ? 5.622 -0.498 -5.539 1.000 0.720 183 PRO A N 1
ATOM 2815 C CA . PRO A 1 183 ? 7.068 -0.291 -5.594 1.000 0.720 183 PRO A CA 1
ATOM 2816 C C . PRO A 1 183 ? 7.453 1.050 -6.232 1.000 0.720 183 PRO A C 1
ATOM 2817 O O . PRO A 1 183 ? 7.099 1.323 -7.377 1.000 0.720 183 PRO A O 1
ATOM 2828 N N . GLY A 1 184 ? 8.205 1.870 -5.495 1.000 0.690 184 GLY A N 1
ATOM 2829 C CA . GLY A 1 184 ? 8.642 3.199 -5.939 1.000 0.690 184 GLY A CA 1
ATOM 2830 C C . GLY A 1 184 ? 7.616 4.323 -5.750 1.000 0.690 184 GLY A C 1
ATOM 2831 O O . GLY A 1 184 ? 7.948 5.470 -6.038 1.000 0.690 184 GLY A O 1
ATOM 2835 N N . TYR A 1 185 ? 6.413 4.028 -5.249 1.000 0.740 185 TYR A N 1
ATOM 2836 C CA . TYR A 1 185 ? 5.459 5.040 -4.795 1.000 0.740 185 TYR A CA 1
ATOM 2837 C C . TYR A 1 185 ? 5.709 5.387 -3.318 1.000 0.740 185 TYR A C 1
ATOM 2838 O O . TYR A 1 185 ? 6.149 4.544 -2.537 1.000 0.740 185 TYR A O 1
ATOM 2856 N N . THR A 1 186 ? 5.401 6.621 -2.924 1.000 0.670 186 THR A N 1
ATOM 2857 C CA . THR A 1 186 ? 5.441 7.090 -1.530 1.000 0.670 186 THR A CA 1
ATOM 2858 C C . THR A 1 186 ? 4.159 7.846 -1.226 1.000 0.670 186 THR A C 1
ATOM 2859 O O . THR A 1 186 ? 3.809 8.745 -1.990 1.000 0.670 186 THR A O 1
ATOM 2870 N N . LEU A 1 187 ? 3.480 7.516 -0.126 1.000 0.810 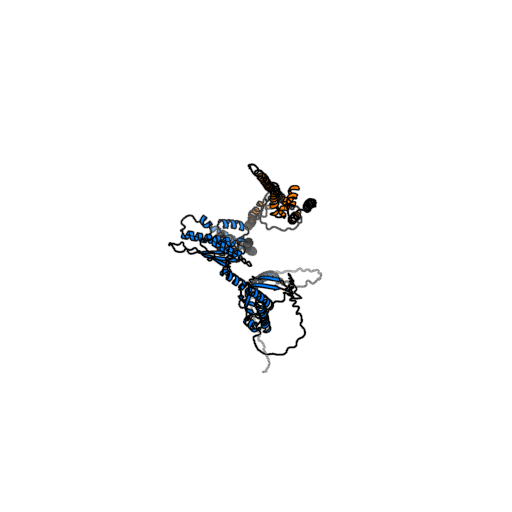187 LEU A N 1
ATOM 2871 C CA . LEU A 1 187 ? 2.298 8.266 0.299 1.000 0.810 187 LEU A CA 1
ATOM 2872 C C . LEU A 1 187 ? 2.690 9.678 0.737 1.000 0.810 187 LEU A C 1
ATOM 2873 O O . LEU A 1 187 ? 3.620 9.847 1.526 1.000 0.810 187 LEU A O 1
ATOM 2889 N N . ASP A 1 188 ? 1.969 10.680 0.241 1.000 0.620 188 ASP A N 1
ATOM 2890 C CA . ASP A 1 188 ? 2.115 12.055 0.715 1.000 0.620 188 ASP A CA 1
ATOM 2891 C C . ASP A 1 188 ? 1.322 12.304 2.015 1.000 0.620 188 ASP A C 1
ATOM 2892 O O . ASP A 1 188 ? 0.437 11.534 2.398 1.000 0.620 188 ASP A O 1
ATOM 2901 N N . GLN A 1 189 ? 1.619 13.407 2.708 1.000 0.720 189 GLN A N 1
ATOM 2902 C CA . GLN A 1 189 ? 0.985 13.719 3.994 1.000 0.720 189 GLN A CA 1
ATOM 2903 C C . GLN A 1 189 ? -0.532 13.956 3.894 1.000 0.720 189 GLN A C 1
ATOM 2904 O O . GLN A 1 189 ? -1.248 13.710 4.864 1.000 0.720 189 GLN A O 1
ATOM 2918 N N . SER A 1 190 ? -1.044 14.390 2.739 1.000 0.690 190 SER A N 1
ATOM 2919 C CA . SER A 1 190 ? -2.482 14.545 2.501 1.000 0.690 190 SER A CA 1
ATOM 2920 C C . SER A 1 190 ? -3.162 13.180 2.375 1.000 0.690 190 SER A C 1
ATOM 2921 O O . SER A 1 190 ? -4.215 12.965 2.975 1.000 0.690 190 SER A O 1
ATOM 2929 N N . GLN A 1 191 ? -2.534 12.221 1.682 1.000 0.810 191 GLN A N 1
ATOM 2930 C CA . GLN A 1 191 ? -2.995 10.828 1.642 1.000 0.810 191 GLN A CA 1
ATOM 2931 C C . GLN A 1 191 ? -2.968 10.186 3.036 1.000 0.810 191 GLN A C 1
ATOM 2932 O O . GLN A 1 191 ? -3.949 9.556 3.427 1.000 0.810 191 GLN A O 1
ATOM 2946 N N . ILE A 1 192 ? -1.890 10.379 3.808 1.000 0.840 192 ILE A N 1
ATOM 2947 C CA . ILE A 1 192 ? -1.769 9.857 5.182 1.000 0.840 192 ILE A CA 1
ATOM 2948 C C . ILE A 1 192 ? -2.873 10.442 6.071 1.000 0.840 192 ILE A C 1
ATOM 2949 O O . ILE A 1 192 ? -3.651 9.694 6.662 1.000 0.840 192 ILE A O 1
ATOM 2965 N N . ASN A 1 193 ? -3.010 11.770 6.118 1.000 0.770 193 ASN A N 1
ATOM 2966 C CA . ASN A 1 193 ? -4.057 12.435 6.897 1.000 0.770 193 ASN A CA 1
ATOM 2967 C C . ASN A 1 193 ? -5.466 11.995 6.440 1.000 0.770 193 ASN A C 1
ATOM 2968 O O . ASN A 1 193 ? -6.349 11.775 7.271 1.000 0.770 193 ASN A O 1
ATOM 2979 N N . GLY A 1 194 ? -5.660 11.794 5.132 1.000 0.830 194 GLY A N 1
ATOM 2980 C CA . GLY A 1 194 ? -6.884 11.247 4.546 1.000 0.830 194 GLY A CA 1
ATOM 2981 C C . GLY A 1 194 ? -7.207 9.824 5.011 1.000 0.830 194 GLY A C 1
ATOM 2982 O O . GLY A 1 194 ? -8.365 9.549 5.316 1.000 0.830 194 GLY A O 1
ATOM 2986 N N . LEU A 1 195 ? -6.208 8.942 5.140 1.000 0.900 195 LEU A N 1
ATOM 2987 C CA . LEU A 1 195 ? -6.374 7.580 5.667 1.000 0.900 195 LEU A CA 1
ATOM 2988 C C . LEU A 1 195 ? -6.826 7.584 7.134 1.000 0.900 195 LEU A C 1
ATOM 2989 O O . LEU A 1 195 ? -7.808 6.917 7.466 1.000 0.900 195 LEU A O 1
ATOM 3005 N N . TYR A 1 196 ? -6.159 8.361 7.998 1.000 0.860 196 TYR A N 1
ATOM 3006 C CA . TYR A 1 196 ? -6.568 8.521 9.402 1.000 0.860 196 TYR A CA 1
ATOM 3007 C C . TYR A 1 196 ? -8.019 9.008 9.502 1.000 0.860 196 TYR A C 1
ATOM 3008 O O . TYR A 1 196 ? -8.812 8.447 10.263 1.000 0.860 196 TYR A O 1
ATOM 3026 N N . HIS A 1 197 ? -8.392 9.999 8.689 1.000 0.850 197 HIS A N 1
ATOM 3027 C CA . HIS A 1 197 ? -9.740 10.556 8.696 1.000 0.850 197 HIS A CA 1
ATOM 3028 C C . HIS A 1 197 ? -10.803 9.585 8.162 1.000 0.850 197 HIS A C 1
ATOM 3029 O O . HIS A 1 197 ? -11.860 9.415 8.769 1.000 0.850 197 HIS A O 1
ATOM 3043 N N . LEU A 1 198 ? -10.522 8.908 7.044 1.000 0.900 198 LEU A N 1
ATOM 3044 C CA . LEU A 1 198 ? -11.400 7.895 6.454 1.000 0.900 198 LEU A CA 1
ATOM 3045 C C . LEU A 1 198 ? -11.720 6.797 7.473 1.000 0.900 198 LEU A C 1
ATOM 3046 O O . LEU A 1 198 ? -12.878 6.413 7.646 1.000 0.900 198 LEU A O 1
ATOM 3062 N N . VAL A 1 199 ? -10.697 6.317 8.176 1.000 0.910 199 VAL A N 1
ATOM 3063 C CA . VAL A 1 199 ? -10.819 5.222 9.137 1.000 0.910 199 VAL A CA 1
ATOM 3064 C C . VAL A 1 199 ? -11.530 5.680 10.413 1.000 0.910 199 VAL A C 1
ATOM 3065 O O . VAL A 1 199 ? -12.464 5.005 10.847 1.000 0.910 199 VAL A O 1
ATOM 3078 N N . SER A 1 200 ? -11.180 6.846 10.971 1.000 0.880 200 SER A N 1
ATOM 3079 C CA . SER A 1 200 ? -11.820 7.375 12.188 1.000 0.880 200 SER A CA 1
ATOM 3080 C C . SER A 1 200 ? -13.312 7.662 12.000 1.000 0.880 200 SER A C 1
ATOM 3081 O O . SER A 1 200 ? -14.110 7.429 12.906 1.000 0.880 200 SER A O 1
ATOM 3089 N N . LYS A 1 201 ? -13.725 8.123 10.811 1.000 0.880 201 LYS A N 1
ATOM 3090 C CA . LYS A 1 201 ? -15.139 8.387 10.497 1.000 0.880 201 LYS A CA 1
ATOM 3091 C C . LYS A 1 201 ? -15.944 7.141 10.145 1.000 0.880 201 LYS A C 1
ATOM 3092 O O . LYS A 1 201 ? -17.166 7.174 10.279 1.000 0.880 201 LYS A O 1
ATOM 3111 N N . SER A 1 202 ? -15.290 6.060 9.730 1.000 0.870 202 SER A N 1
ATOM 3112 C CA . SER A 1 202 ? -15.966 4.820 9.323 1.000 0.870 202 SER A CA 1
ATOM 3113 C C . SER A 1 202 ? -16.190 3.829 10.471 1.000 0.870 202 SER A C 1
ATOM 3114 O O . SER A 1 202 ? -17.002 2.915 10.335 1.000 0.870 202 SER A O 1
ATOM 3122 N N . VAL A 1 203 ? -15.499 3.994 11.604 1.000 0.870 203 VAL A N 1
ATOM 3123 C CA . VAL A 1 203 ? -15.593 3.092 12.764 1.000 0.870 203 VAL A CA 1
ATOM 3124 C C . VAL A 1 203 ? -16.178 3.840 13.971 1.000 0.870 203 VAL A C 1
ATOM 3125 O O . VAL A 1 203 ? -15.672 4.899 14.342 1.000 0.870 203 VAL A O 1
ATOM 3138 N N . PRO A 1 204 ? -17.233 3.322 14.629 1.000 0.820 204 PRO A N 1
ATOM 3139 C CA . PRO A 1 204 ? -17.840 4.004 15.768 1.000 0.820 204 PRO A CA 1
ATOM 3140 C C . PRO A 1 204 ? -16.882 4.065 16.966 1.000 0.820 204 PRO A C 1
ATOM 3141 O O . PRO A 1 204 ? -16.199 3.093 17.283 1.000 0.820 204 PRO A O 1
ATOM 3152 N N . ASN A 1 205 ? -16.867 5.213 17.649 1.000 0.820 205 ASN A N 1
ATOM 3153 C CA . ASN A 1 205 ? -16.013 5.508 18.808 1.000 0.820 205 ASN A CA 1
ATOM 3154 C C . ASN A 1 205 ? -14.494 5.316 18.570 1.000 0.820 205 ASN A C 1
ATOM 3155 O O . ASN A 1 205 ? -13.740 5.096 19.520 1.000 0.820 205 ASN A O 1
ATOM 3166 N N . LEU A 1 206 ? -14.037 5.407 17.313 1.000 0.880 206 LEU A N 1
ATOM 3167 C CA . LEU A 1 206 ? -12.621 5.404 16.945 1.000 0.880 206 LEU A CA 1
ATOM 3168 C C . LEU A 1 206 ? -12.105 6.842 16.805 1.000 0.880 206 LEU A C 1
ATOM 3169 O O . LEU A 1 206 ? -12.568 7.605 15.959 1.000 0.880 206 LEU A O 1
ATOM 3185 N N . LYS A 1 207 ? -11.126 7.212 17.631 1.000 0.810 207 LYS A N 1
ATOM 3186 C CA . LYS A 1 207 ? -10.365 8.461 17.473 1.000 0.810 207 LYS A CA 1
ATOM 3187 C C . LYS A 1 207 ? -9.174 8.229 16.549 1.000 0.810 207 LYS A C 1
ATOM 3188 O O . LYS A 1 207 ? -8.668 7.112 16.490 1.000 0.810 207 LYS A O 1
ATOM 3207 N N . GLU A 1 208 ? -8.712 9.281 15.875 1.000 0.790 208 GLU A N 1
ATOM 3208 C CA . GLU A 1 208 ? -7.530 9.215 15.000 1.000 0.790 208 GLU A CA 1
ATOM 3209 C C . GLU A 1 208 ? -6.279 8.773 15.779 1.000 0.790 208 GLU A C 1
ATOM 3210 O O . GLU A 1 208 ? -5.551 7.909 15.305 1.000 0.790 208 GLU A O 1
ATOM 3222 N N . ASP A 1 209 ? -6.130 9.232 17.024 1.000 0.760 209 ASP A N 1
ATOM 3223 C CA . ASP A 1 209 ? -5.058 8.860 17.965 1.000 0.760 209 ASP A CA 1
ATOM 3224 C C . ASP A 1 209 ? -4.989 7.349 18.287 1.000 0.760 209 ASP A C 1
ATOM 3225 O O . ASP A 1 209 ? -3.971 6.855 18.766 1.000 0.760 209 ASP A O 1
ATOM 3234 N N . ASN A 1 210 ? -6.076 6.605 18.043 1.000 0.810 210 ASN A N 1
ATOM 3235 C CA . ASN A 1 210 ? -6.167 5.160 18.275 1.000 0.810 210 ASN A CA 1
ATOM 3236 C C . ASN A 1 210 ? -5.991 4.337 16.984 1.000 0.810 210 ASN A C 1
ATOM 3237 O O . ASN A 1 210 ? -6.315 3.143 16.955 1.000 0.810 210 ASN A O 1
ATOM 3248 N N . ILE A 1 211 ? -5.533 4.972 15.907 1.000 0.880 211 ILE A N 1
ATOM 3249 C CA . ILE A 1 211 ? -5.232 4.343 14.624 1.000 0.880 211 ILE A CA 1
ATOM 3250 C C . ILE A 1 211 ? -3.714 4.226 14.504 1.000 0.880 211 ILE A C 1
ATOM 3251 O O . ILE A 1 211 ? -2.982 5.154 14.824 1.000 0.880 211 ILE A O 1
ATOM 3267 N N . VAL A 1 212 ? -3.239 3.083 14.018 1.000 0.820 212 VAL A N 1
ATOM 3268 C CA . VAL A 1 212 ? -1.829 2.879 13.668 1.000 0.820 212 VAL A CA 1
ATOM 3269 C C . VAL A 1 212 ? -1.751 2.466 12.207 1.000 0.820 212 VAL A C 1
ATOM 3270 O O . VAL A 1 212 ? -2.401 1.494 11.816 1.000 0.820 212 VAL A O 1
ATOM 3283 N N . ILE A 1 213 ? -0.952 3.177 11.411 1.000 0.890 213 ILE A N 1
ATOM 3284 C CA . ILE A 1 213 ? -0.736 2.888 9.989 1.000 0.890 213 ILE A CA 1
ATOM 3285 C C . ILE A 1 213 ? 0.739 2.554 9.756 1.000 0.890 213 ILE A C 1
ATOM 3286 O O . ILE A 1 213 ? 1.619 3.337 10.110 1.000 0.890 213 ILE A O 1
ATOM 3302 N N . MET A 1 214 ? 1.007 1.400 9.145 1.000 0.820 214 MET A N 1
ATOM 3303 C CA . MET A 1 214 ? 2.345 0.984 8.712 1.000 0.820 214 MET A CA 1
ATOM 3304 C C . MET A 1 214 ? 2.316 0.368 7.310 1.000 0.820 214 MET A C 1
ATOM 3305 O O . MET A 1 214 ? 1.262 -0.086 6.870 1.000 0.820 214 MET A O 1
ATOM 3319 N N . ASP A 1 215 ? 3.454 0.298 6.622 1.000 0.810 215 ASP A N 1
ATOM 3320 C CA . ASP A 1 215 ? 3.592 -0.437 5.356 1.000 0.810 215 ASP A CA 1
ATOM 3321 C C . ASP A 1 215 ? 4.229 -1.834 5.506 1.000 0.810 215 ASP A C 1
ATOM 3322 O O . ASP A 1 215 ? 4.605 -2.278 6.592 1.000 0.810 215 ASP A O 1
ATOM 3331 N N . GLN A 1 216 ? 4.381 -2.531 4.375 1.000 0.740 216 GLN A N 1
ATOM 3332 C CA . GLN A 1 216 ? 5.035 -3.837 4.258 1.000 0.740 216 GLN A CA 1
ATOM 3333 C C . GLN A 1 216 ? 6.515 -3.861 4.682 1.000 0.740 216 GLN A C 1
ATOM 3334 O O . GLN A 1 216 ? 7.091 -4.941 4.810 1.000 0.740 216 GLN A O 1
ATOM 3348 N N . ASN A 1 217 ? 7.148 -2.698 4.846 1.000 0.680 217 ASN A N 1
ATOM 3349 C CA . ASN A 1 217 ? 8.528 -2.537 5.296 1.000 0.680 217 ASN A CA 1
ATOM 3350 C C . ASN A 1 217 ? 8.608 -2.115 6.776 1.000 0.680 217 ASN A C 1
ATOM 3351 O O . ASN A 1 217 ? 9.701 -1.831 7.264 1.000 0.680 217 ASN A O 1
ATOM 3362 N N . SER A 1 218 ? 7.475 -2.121 7.490 1.000 0.620 218 SER A N 1
ATOM 3363 C CA . SER A 1 218 ? 7.325 -1.631 8.866 1.000 0.620 218 SER A CA 1
ATOM 3364 C C . SER A 1 218 ? 7.622 -0.134 9.024 1.000 0.620 218 SER A C 1
ATOM 3365 O O . SER A 1 218 ? 7.909 0.322 10.133 1.000 0.620 218 SER A O 1
ATOM 3373 N N . THR A 1 219 ? 7.539 0.648 7.942 1.000 0.640 219 THR A N 1
ATOM 3374 C CA . THR A 1 219 ? 7.557 2.112 8.025 1.000 0.640 219 THR A CA 1
ATOM 3375 C C . THR A 1 219 ? 6.226 2.563 8.607 1.000 0.640 219 THR A C 1
ATOM 3376 O O . THR A 1 219 ? 5.178 2.195 8.078 1.000 0.640 219 THR A O 1
ATOM 3387 N N . TYR A 1 220 ? 6.254 3.343 9.684 1.000 0.770 220 TYR A N 1
ATOM 3388 C CA . TYR A 1 220 ? 5.056 3.944 10.266 1.000 0.770 220 TYR A CA 1
ATOM 3389 C C . TYR A 1 220 ? 4.725 5.259 9.556 1.000 0.770 220 TYR A C 1
ATOM 3390 O O . TYR A 1 220 ? 5.623 5.998 9.152 1.000 0.770 220 TYR A O 1
ATOM 3408 N N . TYR A 1 221 ? 3.432 5.531 9.405 1.000 0.780 221 TYR A N 1
ATOM 3409 C CA . TYR A 1 221 ? 2.907 6.736 8.772 1.000 0.780 221 TYR A CA 1
ATOM 3410 C C . TYR A 1 221 ? 2.132 7.526 9.819 1.000 0.780 221 TYR A C 1
ATOM 3411 O O . TYR A 1 221 ? 1.017 7.150 10.183 1.000 0.780 221 TYR A O 1
ATOM 3429 N N . ASP A 1 222 ? 2.729 8.609 10.305 1.000 0.730 222 ASP A N 1
ATOM 3430 C CA . ASP A 1 222 ? 2.141 9.463 11.334 1.000 0.730 222 ASP A CA 1
ATOM 3431 C C . ASP A 1 222 ? 1.303 10.593 10.722 1.000 0.730 222 ASP A C 1
ATOM 3432 O O . ASP A 1 222 ? 1.596 11.129 9.647 1.000 0.730 222 ASP A O 1
ATOM 3441 N N . LYS A 1 223 ? 0.238 10.976 11.428 1.000 0.680 223 LYS A N 1
ATOM 3442 C CA . LYS A 1 223 ? -0.582 12.132 11.071 1.000 0.680 223 LYS A CA 1
ATOM 3443 C C . LYS A 1 223 ? 0.166 13.423 11.419 1.000 0.680 223 LYS A C 1
ATOM 3444 O O . LYS A 1 223 ? 0.623 13.595 12.545 1.000 0.680 223 LYS A O 1
ATOM 3463 N N . SER A 1 224 ? 0.219 14.364 10.479 1.000 0.510 224 SER A N 1
ATOM 3464 C CA . SER A 1 224 ? 0.658 15.736 10.746 1.000 0.510 224 SER A CA 1
ATOM 3465 C C . SER A 1 224 ? -0.571 16.619 10.959 1.000 0.510 224 SER A C 1
ATOM 3466 O O . SER A 1 224 ? -1.320 16.890 10.013 1.000 0.510 224 SER A O 1
ATOM 3474 N N . ASP A 1 225 ? -0.798 17.043 12.204 1.000 0.440 225 ASP A N 1
ATOM 3475 C CA . ASP A 1 225 ? -1.837 18.017 12.544 1.000 0.440 225 ASP A CA 1
ATOM 3476 C C . ASP A 1 225 ? -1.484 19.382 11.943 1.000 0.440 225 ASP A C 1
ATOM 3477 O O . ASP A 1 225 ? -0.568 20.059 12.391 1.000 0.440 225 ASP A O 1
ATOM 3486 N N . SER A 1 226 ? -2.227 19.793 10.916 1.000 0.360 226 SER A N 1
ATOM 3487 C CA . SER A 1 226 ? -1.931 21.003 10.129 1.000 0.360 226 SER A CA 1
ATOM 3488 C C . SER A 1 226 ? -2.497 22.301 10.725 1.000 0.360 226 SER A C 1
ATOM 3489 O O . SER A 1 226 ? -2.257 23.372 10.177 1.000 0.360 226 SER A O 1
ATOM 3497 N N . ASP A 1 227 ? -3.322 22.199 11.772 1.000 0.320 227 ASP A N 1
ATOM 3498 C CA . ASP A 1 227 ? -4.270 23.253 12.178 1.000 0.320 227 ASP A CA 1
ATOM 3499 C C . ASP A 1 227 ? -3.934 23.881 13.548 1.000 0.320 227 ASP A C 1
ATOM 3500 O O . ASP A 1 227 ? -4.207 25.052 13.809 1.000 0.320 227 ASP A O 1
ATOM 3509 N N . ALA A 1 228 ? -3.318 23.115 14.454 1.000 0.310 228 ALA A N 1
ATOM 3510 C CA . ALA A 1 228 ? -3.157 23.504 15.852 1.000 0.310 228 ALA A CA 1
ATOM 3511 C C . ALA A 1 228 ? -1.769 24.097 16.143 1.000 0.310 228 ALA A C 1
ATOM 3512 O O . ALA A 1 228 ? -0.889 23.382 16.613 1.000 0.310 228 ALA A O 1
ATOM 3519 N N . GLY A 1 229 ? -1.608 25.417 15.978 1.000 0.320 229 GLY A N 1
ATOM 3520 C CA . GLY A 1 229 ? -0.371 26.178 16.265 1.000 0.320 229 GLY A CA 1
ATOM 3521 C C . GLY A 1 229 ? 0.052 26.266 17.747 1.000 0.320 229 GLY A C 1
ATOM 3522 O O . GLY A 1 229 ? 0.389 27.340 18.245 1.000 0.320 229 GLY A O 1
ATOM 3526 N N . SER A 1 230 ? -0.013 25.153 18.477 1.000 0.320 230 SER A N 1
ATOM 3527 C CA . SER A 1 230 ? 0.387 24.980 19.876 1.000 0.320 230 SER A CA 1
ATOM 3528 C C . SER A 1 230 ? 1.831 24.461 19.988 1.000 0.320 230 SER A C 1
ATOM 3529 O O . SER A 1 230 ? 2.476 24.127 18.997 1.000 0.320 230 SER A O 1
ATOM 3537 N N . TYR A 1 231 ? 2.353 24.337 21.211 1.000 0.340 231 TYR A N 1
ATOM 3538 C CA . TYR A 1 231 ? 3.716 23.853 21.481 1.000 0.340 231 TYR A CA 1
ATOM 3539 C C . TYR A 1 231 ? 4.056 22.512 20.802 1.000 0.340 231 TYR A C 1
ATOM 3540 O O . TYR A 1 231 ? 5.190 22.330 20.362 1.000 0.340 231 TYR A O 1
ATOM 3558 N N . ALA A 1 232 ? 3.096 21.591 20.680 1.000 0.330 232 ALA A N 1
ATOM 3559 C CA . ALA A 1 232 ? 3.314 20.298 20.027 1.000 0.330 232 ALA A CA 1
ATOM 3560 C C . ALA A 1 232 ? 3.658 20.440 18.532 1.000 0.330 232 ALA A C 1
ATOM 3561 O O . ALA A 1 232 ? 4.576 19.776 18.051 1.000 0.330 232 ALA A O 1
ATOM 3568 N N . ASP A 1 233 ? 2.989 21.358 17.829 1.000 0.400 233 ASP A N 1
ATOM 3569 C CA . ASP A 1 233 ? 3.254 21.665 16.421 1.000 0.400 233 ASP A CA 1
ATOM 3570 C C . ASP A 1 233 ? 4.669 22.236 16.258 1.000 0.400 233 ASP A C 1
ATOM 3571 O O . ASP A 1 233 ? 5.461 21.714 15.471 1.000 0.400 233 ASP A O 1
ATOM 3580 N N . SER A 1 234 ? 5.063 23.178 17.130 1.000 0.510 234 SER A N 1
ATOM 3581 C CA . SER A 1 234 ? 6.443 23.683 17.139 1.000 0.510 234 SER A CA 1
ATOM 3582 C C . SER A 1 234 ? 7.486 22.573 17.312 1.000 0.510 234 SER A C 1
ATOM 3583 O O . SER A 1 234 ? 8.475 22.580 16.588 1.000 0.510 234 SER A O 1
ATOM 3591 N N . TYR A 1 235 ? 7.260 21.573 18.171 1.000 0.540 235 TYR A N 1
ATOM 3592 C CA . TYR A 1 235 ? 8.206 20.464 18.328 1.000 0.540 235 TYR A CA 1
ATOM 3593 C C . TYR A 1 235 ? 8.227 19.527 17.110 1.000 0.540 235 TYR A C 1
ATOM 3594 O O . TYR A 1 235 ? 9.302 19.148 16.644 1.000 0.540 235 TYR A O 1
ATOM 3612 N N . SER A 1 236 ? 7.060 19.178 16.559 1.000 0.500 236 SER A N 1
ATOM 3613 C CA . SER A 1 236 ? 6.974 18.297 15.386 1.000 0.500 236 SER A CA 1
ATOM 3614 C C . SER A 1 236 ? 7.619 18.933 14.148 1.000 0.500 236 SER A C 1
ATOM 3615 O O . SER A 1 236 ? 8.413 18.289 13.460 1.000 0.500 236 SER A O 1
ATOM 3623 N N . SER A 1 237 ? 7.383 20.231 13.929 1.000 0.560 237 SER A N 1
ATOM 3624 C CA . SER A 1 237 ? 7.988 21.004 12.847 1.000 0.560 237 SER A CA 1
ATOM 3625 C C . SER A 1 237 ? 9.506 21.124 13.023 1.000 0.560 237 SER A C 1
ATOM 3626 O O . SER A 1 237 ? 10.250 20.885 12.070 1.000 0.560 237 SER A O 1
ATOM 3634 N N . GLN A 1 238 ? 9.988 21.384 14.245 1.000 0.720 238 GLN A N 1
ATOM 3635 C CA . GLN A 1 238 ? 11.422 21.396 14.563 1.000 0.720 238 GLN A CA 1
ATOM 3636 C C . GLN A 1 238 ? 12.086 20.037 14.298 1.000 0.720 238 GLN A C 1
ATOM 3637 O O . GLN A 1 238 ? 13.136 19.974 13.658 1.000 0.720 238 GLN A O 1
ATOM 3651 N N . GLN A 1 239 ? 11.468 18.934 14.731 1.000 0.680 239 GLN A N 1
ATOM 3652 C CA . GLN A 1 239 ? 12.007 17.588 14.525 1.000 0.680 239 GLN A CA 1
ATOM 3653 C C . GLN A 1 239 ? 11.963 17.158 13.047 1.000 0.680 239 GLN A C 1
ATOM 3654 O O . GLN A 1 239 ? 12.881 16.477 12.577 1.000 0.680 239 GLN A O 1
ATOM 3668 N N . GLY A 1 240 ? 10.949 17.597 12.296 1.000 0.660 240 GLY A N 1
ATOM 3669 C CA . GLY A 1 240 ? 10.866 17.432 10.845 1.000 0.660 240 GLY A CA 1
ATOM 3670 C C . GLY A 1 240 ? 11.996 18.160 10.114 1.000 0.660 240 GLY A C 1
ATOM 3671 O O . GLY A 1 240 ? 12.716 17.537 9.334 1.000 0.660 240 GLY A O 1
ATOM 3675 N N . ILE A 1 241 ? 12.219 19.446 10.422 1.000 0.770 241 ILE A N 1
ATOM 3676 C CA . ILE A 1 241 ? 13.321 20.235 9.844 1.000 0.770 241 ILE A CA 1
ATOM 3677 C C . ILE A 1 241 ? 14.674 19.623 10.215 1.000 0.770 241 ILE A C 1
ATOM 3678 O O . ILE A 1 241 ? 15.512 19.434 9.337 1.000 0.770 241 ILE A O 1
ATOM 3694 N N . LYS A 1 242 ? 14.878 19.243 11.483 1.000 0.820 242 LYS A N 1
ATOM 3695 C CA . LYS A 1 242 ? 16.093 18.552 11.933 1.000 0.820 242 LYS A CA 1
ATOM 3696 C C . LYS A 1 242 ? 16.365 17.290 11.116 1.000 0.820 242 LYS A C 1
ATOM 3697 O O . LYS A 1 242 ? 17.441 17.176 10.535 1.000 0.820 242 LYS A O 1
ATOM 3716 N N . SER A 1 243 ? 15.379 16.398 10.995 1.000 0.760 243 SER A N 1
ATOM 3717 C CA . SER A 1 243 ? 15.533 15.165 10.213 1.000 0.760 243 SER A CA 1
ATOM 3718 C C . SER A 1 243 ? 15.780 15.442 8.727 1.000 0.760 243 SER A C 1
ATOM 3719 O O . SER A 1 243 ? 16.519 14.701 8.082 1.000 0.760 243 SER A O 1
ATOM 3727 N N . GLN A 1 244 ? 15.193 16.505 8.170 1.000 0.780 244 GLN A N 1
ATOM 3728 C CA . GLN A 1 244 ? 15.420 16.900 6.782 1.000 0.780 244 GLN A CA 1
ATOM 3729 C C . GLN A 1 244 ? 16.850 17.418 6.563 1.000 0.780 244 GLN A C 1
ATOM 3730 O O . GLN A 1 244 ? 17.521 16.956 5.644 1.000 0.780 244 GLN A O 1
ATOM 3744 N N . VAL A 1 245 ? 17.349 18.297 7.438 1.000 0.860 245 VAL A N 1
ATOM 3745 C CA . VAL A 1 245 ? 18.733 18.803 7.400 1.000 0.860 245 VAL A CA 1
ATOM 3746 C C . VAL A 1 245 ? 19.739 17.660 7.567 1.000 0.860 245 VAL A C 1
ATOM 3747 O O . VAL A 1 245 ? 20.694 17.568 6.797 1.000 0.860 245 VAL A O 1
ATOM 3760 N N . GLU A 1 246 ? 19.498 16.740 8.507 1.000 0.880 246 GLU A N 1
ATOM 3761 C CA . GLU A 1 246 ? 20.301 15.523 8.684 1.000 0.880 246 GLU A CA 1
ATOM 3762 C C . GLU A 1 246 ? 20.320 14.670 7.402 1.000 0.880 246 GLU A C 1
ATOM 3763 O O . GLU A 1 246 ? 21.396 14.314 6.919 1.000 0.880 246 GLU A O 1
ATOM 3775 N N . LYS A 1 247 ? 19.152 14.403 6.795 1.000 0.790 247 LYS A N 1
ATOM 3776 C CA . LYS A 1 247 ? 19.023 13.625 5.547 1.000 0.790 247 LYS A CA 1
ATOM 3777 C C . LYS A 1 247 ? 19.687 14.293 4.344 1.000 0.790 247 LYS A C 1
ATOM 3778 O O . LYS A 1 247 ? 20.264 13.590 3.514 1.000 0.790 247 LYS A O 1
ATOM 3797 N N . ASP A 1 248 ? 19.603 15.613 4.218 1.000 0.860 248 ASP A N 1
ATOM 3798 C CA . ASP A 1 248 ? 20.186 16.334 3.085 1.000 0.860 248 ASP A CA 1
ATOM 3799 C C . ASP A 1 248 ? 21.714 16.398 3.192 1.000 0.860 248 ASP A C 1
ATOM 3800 O O . ASP A 1 248 ? 22.402 16.099 2.212 1.000 0.860 248 ASP A O 1
ATOM 3809 N N . ILE A 1 249 ? 22.260 16.654 4.388 1.000 0.900 249 ILE A N 1
ATOM 3810 C CA . ILE A 1 249 ? 23.705 16.548 4.644 1.000 0.900 249 ILE A CA 1
ATOM 3811 C C . ILE A 1 249 ? 24.173 15.100 4.429 1.000 0.900 249 ILE A C 1
ATOM 3812 O O . ILE A 1 249 ? 25.186 14.883 3.765 1.000 0.900 249 ILE A O 1
ATOM 3828 N N . GLN A 1 250 ? 23.420 14.100 4.905 1.000 0.890 250 GLN A N 1
ATOM 3829 C CA . GLN A 1 250 ? 23.738 12.684 4.698 1.000 0.890 250 GLN A CA 1
ATOM 3830 C C . GLN A 1 250 ? 23.817 12.339 3.205 1.000 0.890 250 GLN A C 1
ATOM 3831 O O . GLN A 1 250 ? 24.829 11.793 2.766 1.000 0.890 250 GLN A O 1
ATOM 3845 N N . LYS A 1 251 ? 22.797 12.691 2.408 1.000 0.820 251 LYS A N 1
ATOM 3846 C CA . LYS A 1 251 ? 22.792 12.477 0.948 1.000 0.820 251 LYS A CA 1
ATOM 3847 C C . LYS A 1 251 ? 23.950 13.198 0.261 1.000 0.820 251 LYS A C 1
ATOM 3848 O O . LYS A 1 251 ? 24.573 12.630 -0.634 1.000 0.820 251 LYS A O 1
ATOM 3867 N N . HIS A 1 252 ? 24.251 14.429 0.674 1.000 0.870 252 HIS A N 1
ATOM 3868 C CA . HIS A 1 252 ? 25.341 15.219 0.108 1.000 0.870 252 HIS A CA 1
ATOM 3869 C C . HIS A 1 252 ? 26.706 14.560 0.358 1.000 0.870 252 HIS A C 1
ATOM 3870 O O . HIS A 1 252 ? 27.447 14.285 -0.588 1.000 0.870 252 HIS A O 1
ATOM 3884 N N . VAL A 1 253 ? 27.006 14.223 1.617 1.000 0.910 253 VAL A N 1
ATOM 3885 C CA . VAL A 1 253 ? 28.242 13.531 2.011 1.000 0.910 253 VAL A CA 1
ATOM 3886 C C . VAL A 1 253 ? 28.336 12.156 1.349 1.000 0.910 253 VAL A C 1
ATOM 3887 O O . VAL A 1 253 ? 29.381 11.818 0.793 1.000 0.910 253 VAL A O 1
ATOM 3900 N N . GLN A 1 254 ? 27.250 11.378 1.344 1.000 0.860 254 GLN A N 1
ATOM 3901 C CA . GLN A 1 254 ? 27.226 10.057 0.719 1.000 0.860 254 GLN A CA 1
ATOM 3902 C C . GLN A 1 254 ? 27.463 10.143 -0.792 1.000 0.860 254 GLN A C 1
ATOM 3903 O O . GLN A 1 254 ? 28.210 9.330 -1.322 1.000 0.860 254 GLN A O 1
ATOM 3917 N N . SER A 1 255 ? 26.931 11.154 -1.487 1.000 0.810 255 SER A N 1
ATOM 3918 C CA . SER A 1 255 ? 27.208 11.347 -2.915 1.000 0.810 255 SER A CA 1
ATOM 3919 C C . SER A 1 255 ? 28.660 11.756 -3.186 1.000 0.810 255 SER A C 1
ATOM 3920 O O . SER A 1 255 ? 29.255 11.267 -4.148 1.000 0.810 255 SER A O 1
ATOM 3928 N N . LEU A 1 256 ? 29.248 12.630 -2.360 1.000 0.870 256 LEU A N 1
ATOM 3929 C CA . LEU A 1 256 ? 30.654 13.033 -2.491 1.000 0.870 256 LEU A CA 1
ATOM 3930 C C . LEU A 1 256 ? 31.592 11.836 -2.279 1.000 0.870 256 LEU A C 1
ATOM 3931 O O . LEU A 1 256 ? 32.390 11.504 -3.157 1.000 0.870 256 LEU A O 1
ATOM 3947 N N . LEU A 1 257 ? 31.454 11.144 -1.146 1.000 0.880 257 LEU A N 1
ATOM 3948 C CA . LEU A 1 257 ? 32.295 9.997 -0.808 1.000 0.880 257 LEU A CA 1
ATOM 3949 C C . LEU A 1 257 ? 32.008 8.793 -1.715 1.000 0.880 257 LEU A C 1
ATOM 3950 O O . LEU A 1 257 ? 32.939 8.140 -2.178 1.000 0.880 257 LEU A O 1
ATOM 3966 N N . GLY A 1 258 ? 30.743 8.538 -2.048 1.000 0.830 258 GLY A N 1
ATOM 3967 C CA . GLY A 1 258 ? 30.308 7.461 -2.940 1.000 0.830 258 GLY A CA 1
ATOM 3968 C C . GLY A 1 258 ? 30.802 7.616 -4.380 1.000 0.830 258 GLY A C 1
ATOM 3969 O O . GLY A 1 258 ? 31.021 6.613 -5.054 1.000 0.830 258 GLY A O 1
ATOM 3973 N N . THR A 1 259 ? 31.084 8.840 -4.841 1.000 0.780 259 THR A N 1
ATOM 3974 C CA . THR A 1 259 ? 31.755 9.072 -6.137 1.000 0.780 259 THR A CA 1
ATOM 3975 C C . THR A 1 259 ? 33.250 8.713 -6.086 1.000 0.780 259 THR A C 1
ATOM 3976 O O . THR A 1 259 ? 33.821 8.294 -7.090 1.000 0.780 259 THR A O 1
ATOM 3987 N N . MET A 1 260 ? 33.889 8.833 -4.917 1.000 0.820 260 MET A N 1
ATOM 3988 C CA . MET A 1 260 ? 35.316 8.536 -4.706 1.000 0.820 260 MET A CA 1
ATOM 3989 C C . MET A 1 260 ? 35.584 7.061 -4.341 1.000 0.820 260 MET A C 1
ATOM 3990 O O . MET A 1 260 ? 36.654 6.518 -4.640 1.000 0.820 260 MET A O 1
ATOM 4004 N N . MET A 1 261 ? 34.624 6.425 -3.666 1.000 0.830 261 MET A N 1
ATOM 4005 C CA . MET A 1 261 ? 34.725 5.086 -3.073 1.000 0.830 261 MET A CA 1
ATOM 4006 C C . MET A 1 261 ? 33.853 4.029 -3.762 1.000 0.830 261 MET A C 1
ATOM 4007 O O . MET A 1 261 ? 34.235 2.865 -3.775 1.000 0.830 261 MET A O 1
ATOM 4021 N N . GLY A 1 262 ? 32.702 4.415 -4.314 1.000 0.790 262 GLY A N 1
ATOM 4022 C CA . GLY A 1 262 ? 31.583 3.525 -4.639 1.000 0.790 262 GLY A CA 1
ATOM 4023 C C . GLY A 1 262 ? 30.398 3.774 -3.699 1.000 0.790 262 GLY A C 1
ATOM 4024 O O . GLY A 1 262 ? 30.574 3.889 -2.486 1.000 0.790 262 GLY A O 1
ATOM 4028 N N . GLN A 1 263 ? 29.185 3.871 -4.252 1.000 0.770 263 GLN A N 1
ATOM 4029 C CA . GLN A 1 263 ? 27.958 4.191 -3.498 1.000 0.770 263 GLN A CA 1
ATOM 4030 C C . GLN A 1 263 ? 27.590 3.108 -2.464 1.000 0.770 263 GLN A C 1
ATOM 4031 O O . GLN A 1 263 ? 26.998 3.407 -1.434 1.000 0.770 263 GLN A O 1
ATOM 4045 N N . ASP A 1 264 ? 27.980 1.857 -2.719 1.000 0.790 264 ASP A N 1
ATOM 4046 C CA . ASP A 1 264 ? 27.828 0.696 -1.833 1.000 0.790 264 ASP A CA 1
ATOM 4047 C C . ASP A 1 264 ? 28.997 0.528 -0.840 1.000 0.790 264 ASP A C 1
ATOM 4048 O O . ASP A 1 264 ? 28.972 -0.370 0.002 1.000 0.790 264 ASP A O 1
ATOM 4057 N N . LYS A 1 265 ? 30.046 1.355 -0.943 1.000 0.820 265 LYS A N 1
ATOM 4058 C CA . LYS A 1 265 ? 31.236 1.324 -0.073 1.000 0.820 265 LYS A CA 1
ATOM 4059 C C . LYS A 1 265 ? 31.249 2.425 0.990 1.000 0.820 265 LYS A C 1
ATOM 4060 O O . LYS A 1 265 ? 32.228 2.534 1.722 1.000 0.820 265 LYS A O 1
ATOM 4079 N N . VAL A 1 266 ? 30.192 3.230 1.104 1.000 0.870 266 VAL A N 1
ATOM 4080 C CA . VAL A 1 266 ? 30.095 4.302 2.107 1.000 0.870 266 VAL A CA 1
ATOM 4081 C C . VAL A 1 266 ? 28.703 4.317 2.730 1.000 0.870 266 VAL A C 1
ATOM 4082 O O . VAL A 1 266 ? 27.700 4.408 2.024 1.000 0.870 266 VAL A O 1
ATOM 4095 N N . VAL A 1 267 ? 28.654 4.296 4.061 1.000 0.860 267 VAL A N 1
ATOM 4096 C CA . VAL A 1 267 ? 27.445 4.563 4.849 1.000 0.860 267 VAL A CA 1
ATOM 4097 C C . VAL A 1 267 ? 27.710 5.782 5.724 1.000 0.860 267 VAL A C 1
ATOM 4098 O O . VAL A 1 267 ? 28.766 5.889 6.346 1.000 0.860 267 VAL A O 1
ATOM 4111 N N . VAL A 1 268 ? 26.757 6.711 5.758 1.000 0.880 268 VAL A N 1
ATOM 4112 C CA . VAL A 1 268 ? 26.860 7.984 6.479 1.000 0.880 268 VAL A CA 1
ATOM 4113 C C . VAL A 1 268 ? 25.685 8.099 7.443 1.000 0.880 268 VAL A C 1
ATOM 4114 O O . VAL A 1 268 ? 24.548 7.842 7.056 1.000 0.880 268 VAL A O 1
ATOM 4127 N N . SER A 1 269 ? 25.962 8.517 8.674 1.000 0.860 269 SER A N 1
ATOM 4128 C CA . SER A 1 269 ? 24.982 8.909 9.686 1.000 0.860 269 SER A CA 1
ATOM 4129 C C . SER A 1 269 ? 25.273 10.344 10.112 1.000 0.860 269 SER A C 1
ATOM 4130 O O . SER A 1 269 ? 26.421 10.675 10.413 1.000 0.860 269 SER A O 1
ATOM 4138 N N . VAL A 1 270 ? 24.248 11.195 10.140 1.000 0.910 270 VAL A N 1
ATOM 4139 C CA . VAL A 1 270 ? 24.361 12.611 10.519 1.000 0.910 270 VAL A CA 1
ATOM 4140 C C . VAL A 1 270 ? 23.406 12.896 11.669 1.000 0.910 270 VAL A C 1
ATOM 4141 O O . VAL A 1 270 ? 22.238 12.526 11.599 1.000 0.910 270 VAL A O 1
ATOM 4154 N N . THR A 1 271 ? 23.906 13.584 12.690 1.000 0.880 271 THR A N 1
ATOM 4155 C CA . THR A 1 271 ? 23.119 14.101 13.812 1.000 0.880 271 THR A CA 1
ATOM 4156 C C . THR A 1 271 ? 23.317 15.610 13.886 1.000 0.880 271 THR A C 1
ATOM 4157 O O . THR A 1 271 ? 24.458 16.064 13.944 1.000 0.880 271 THR A O 1
ATOM 4168 N N . ALA A 1 272 ? 22.239 16.390 13.919 1.000 0.870 272 ALA A N 1
ATOM 4169 C CA . ALA A 1 272 ? 22.287 17.849 14.007 1.000 0.870 272 ALA A CA 1
ATOM 4170 C C . ALA A 1 272 ? 21.698 18.366 15.330 1.000 0.870 272 ALA A C 1
ATOM 4171 O O . ALA A 1 272 ? 20.670 17.882 15.809 1.000 0.870 272 ALA A O 1
ATOM 4178 N N . ASP A 1 273 ? 22.318 19.387 15.913 1.000 0.860 273 ASP A N 1
ATOM 4179 C CA . ASP A 1 273 ? 21.690 20.262 16.905 1.000 0.860 273 ASP A CA 1
ATOM 4180 C C . ASP A 1 273 ? 21.302 21.560 16.198 1.000 0.860 273 ASP A C 1
ATOM 4181 O O . ASP A 1 273 ? 22.149 22.228 15.602 1.000 0.860 273 ASP A O 1
ATOM 4190 N N . ILE A 1 274 ? 20.012 21.883 16.210 1.000 0.820 274 ILE A N 1
ATOM 4191 C CA . ILE A 1 274 ? 19.456 23.006 15.459 1.000 0.820 274 ILE A CA 1
ATOM 4192 C C . ILE A 1 274 ? 18.704 23.913 16.423 1.000 0.820 274 ILE A C 1
ATOM 4193 O O . ILE A 1 274 ? 17.792 23.480 17.127 1.000 0.820 274 ILE A O 1
ATOM 4209 N N . ASP A 1 275 ? 19.102 25.179 16.434 1.000 0.820 275 ASP A N 1
ATOM 4210 C CA . ASP A 1 275 ? 18.415 26.237 17.148 1.000 0.820 275 ASP A CA 1
ATOM 4211 C C . ASP A 1 275 ? 17.282 26.796 16.278 1.000 0.820 275 ASP A C 1
ATOM 4212 O O . ASP A 1 275 ? 17.469 27.136 15.106 1.000 0.820 275 ASP A O 1
ATOM 4221 N N . PHE A 1 276 ? 16.095 26.867 16.873 1.000 0.760 276 PHE A N 1
ATOM 4222 C CA . PHE A 1 276 ? 14.853 27.329 16.252 1.000 0.760 276 PHE A CA 1
ATOM 4223 C C . PHE A 1 276 ? 14.263 28.539 16.991 1.000 0.760 276 PHE A C 1
ATOM 4224 O O . PHE A 1 276 ? 13.071 28.837 16.865 1.000 0.760 276 PHE A O 1
ATOM 4241 N N . THR A 1 277 ? 15.073 29.208 17.816 1.000 0.720 277 THR A N 1
ATOM 4242 C CA . THR A 1 277 ? 14.663 30.397 18.562 1.000 0.720 277 THR A CA 1
ATOM 4243 C C . THR A 1 277 ? 14.233 31.498 17.592 1.000 0.720 277 THR A C 1
ATOM 4244 O O . THR A 1 277 ? 15.028 31.985 16.793 1.000 0.720 277 THR A O 1
ATOM 4255 N N . LYS A 1 278 ? 12.959 31.902 17.663 1.000 0.670 278 LYS A N 1
ATOM 4256 C CA . LYS A 1 278 ? 12.424 33.015 16.868 1.000 0.670 278 LYS A CA 1
ATOM 4257 C C . LYS A 1 278 ? 12.908 34.341 17.446 1.000 0.670 278 LYS A C 1
ATOM 4258 O O . LYS A 1 278 ? 12.575 34.669 18.584 1.000 0.670 278 LYS A O 1
ATOM 4277 N N . GLU A 1 279 ? 13.638 35.111 16.650 1.000 0.660 279 GLU A N 1
ATOM 4278 C CA . GLU A 1 279 ? 14.121 36.443 17.013 1.000 0.660 279 GLU A CA 1
ATOM 4279 C C . GLU A 1 279 ? 13.333 37.505 16.232 1.000 0.660 279 GLU A C 1
ATOM 4280 O O . GLU A 1 279 ? 13.444 37.603 15.014 1.000 0.660 279 GLU A O 1
ATOM 4292 N N . ASN A 1 280 ? 12.522 38.301 16.934 1.000 0.700 280 ASN A N 1
ATOM 4293 C CA . ASN A 1 280 ? 11.884 39.484 16.356 1.000 0.700 280 ASN A CA 1
ATOM 4294 C C . ASN A 1 280 ? 12.794 40.687 16.617 1.000 0.700 280 ASN A C 1
ATOM 4295 O O . ASN A 1 280 ? 12.892 41.129 17.766 1.000 0.700 280 ASN A O 1
ATOM 4306 N N . ARG A 1 281 ? 13.437 41.229 15.575 1.000 0.700 281 ARG A N 1
ATOM 4307 C CA . ARG A 1 281 ? 14.262 42.441 15.694 1.000 0.700 281 ARG A CA 1
ATOM 4308 C C . ARG A 1 281 ? 13.612 43.623 14.984 1.000 0.700 281 ARG A C 1
ATOM 4309 O O . ARG A 1 281 ? 13.332 43.576 13.786 1.000 0.700 281 ARG A O 1
ATOM 4330 N N . THR A 1 282 ? 13.435 44.704 15.736 1.000 0.760 282 THR A N 1
ATOM 4331 C CA . THR A 1 282 ? 13.123 46.035 15.211 1.000 0.760 282 THR A CA 1
ATOM 4332 C C . THR A 1 282 ? 14.430 46.795 14.995 1.000 0.760 282 THR A C 1
ATOM 4333 O O . THR A 1 282 ? 15.227 46.924 15.923 1.000 0.760 282 THR A O 1
ATOM 4344 N N . GLU A 1 283 ? 14.659 47.300 13.785 1.000 0.740 283 GLU A N 1
ATOM 4345 C CA . GLU A 1 283 ? 15.799 48.162 13.460 1.000 0.740 283 GLU A CA 1
ATOM 4346 C C . GLU A 1 283 ? 15.311 49.566 13.090 1.000 0.740 283 GLU A C 1
ATOM 4347 O O . GLU A 1 283 ? 14.654 49.750 12.065 1.000 0.740 283 GLU A O 1
ATOM 4359 N N . ASP A 1 284 ? 15.679 50.563 13.897 1.000 0.770 284 ASP A N 1
ATOM 4360 C CA . ASP A 1 284 ? 15.528 51.985 13.578 1.000 0.770 284 ASP A CA 1
ATOM 4361 C C . ASP A 1 284 ? 16.852 52.527 13.017 1.000 0.770 284 ASP A C 1
ATOM 4362 O O . ASP A 1 284 ? 17.680 53.091 13.738 1.000 0.770 284 ASP A O 1
ATOM 4371 N N . ILE A 1 285 ? 17.080 52.329 11.717 1.000 0.750 285 ILE A N 1
ATOM 4372 C CA . ILE A 1 285 ? 18.296 52.798 11.040 1.000 0.750 285 ILE A CA 1
ATOM 4373 C C . ILE A 1 285 ? 18.131 54.276 10.670 1.000 0.750 285 ILE A C 1
ATOM 4374 O O . ILE A 1 285 ? 17.109 54.684 10.111 1.000 0.750 285 ILE A O 1
ATOM 4390 N N . VAL A 1 286 ? 19.163 55.078 10.938 1.000 0.790 286 VAL A N 1
ATOM 4391 C CA . VAL A 1 286 ? 19.241 56.488 10.533 1.000 0.790 286 VAL A CA 1
ATOM 4392 C C . VAL A 1 286 ? 20.350 56.642 9.492 1.000 0.790 286 VAL A C 1
ATOM 4393 O O . VAL A 1 286 ? 21.511 56.385 9.800 1.000 0.790 286 VAL A O 1
ATOM 4406 N N . GLU A 1 287 ? 20.006 57.059 8.270 1.000 0.760 287 GLU A N 1
ATOM 4407 C CA . GLU A 1 287 ? 20.973 57.301 7.184 1.000 0.760 287 GLU A CA 1
ATOM 4408 C C . GLU A 1 287 ? 21.054 58.798 6.803 1.000 0.760 287 GLU A C 1
ATOM 4409 O O . GLU A 1 287 ? 20.023 59.486 6.787 1.000 0.760 287 GLU A O 1
ATOM 4421 N N . PRO A 1 288 ? 22.250 59.316 6.446 1.000 0.750 288 PRO A N 1
ATOM 4422 C CA . PRO A 1 288 ? 22.395 60.635 5.833 1.000 0.750 288 PRO A CA 1
ATOM 4423 C C . PRO A 1 288 ? 21.845 60.632 4.400 1.000 0.750 288 PRO A C 1
ATOM 4424 O O . PRO A 1 288 ? 21.806 59.590 3.736 1.000 0.750 288 PRO A O 1
ATOM 4435 N N . VAL A 1 289 ? 21.415 61.801 3.917 1.000 0.740 289 VAL A N 1
ATOM 4436 C CA . VAL A 1 289 ? 20.790 61.921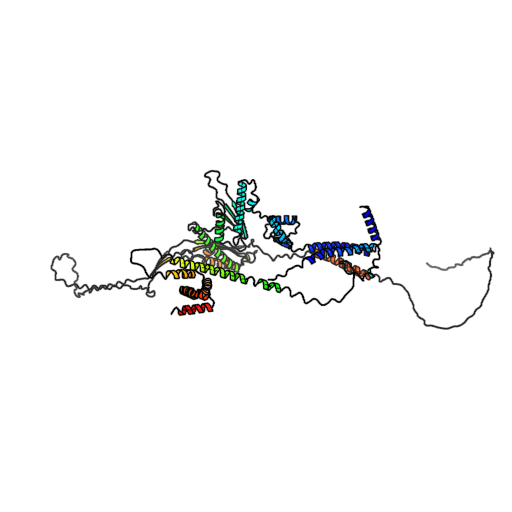 2.588 1.000 0.740 289 VAL A CA 1
ATOM 4437 C C . VAL A 1 289 ? 21.845 62.113 1.498 1.000 0.740 289 VAL A C 1
ATOM 4438 O O . VAL A 1 289 ? 21.754 61.480 0.447 1.000 0.740 289 VAL A O 1
ATOM 4451 N N . ASP A 1 290 ? 22.878 62.915 1.772 1.000 0.740 290 ASP A N 1
ATOM 4452 C CA . ASP A 1 290 ? 24.122 62.915 1.001 1.000 0.740 290 ASP A CA 1
ATOM 4453 C C . ASP A 1 290 ? 25.128 61.963 1.667 1.000 0.740 290 ASP A C 1
ATOM 4454 O O . ASP A 1 290 ? 25.568 62.181 2.800 1.000 0.740 290 ASP A O 1
ATOM 4463 N N . LYS A 1 291 ? 25.485 60.884 0.961 1.000 0.740 291 LYS A N 1
ATOM 4464 C CA . LYS A 1 291 ? 26.418 59.862 1.457 1.000 0.740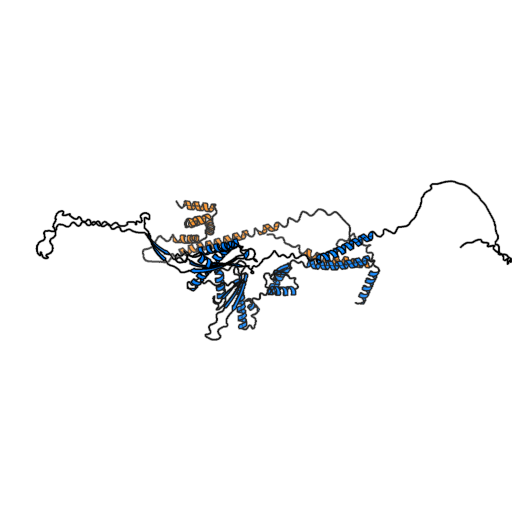 291 LYS A CA 1
ATOM 4465 C C . LYS A 1 291 ? 27.892 60.230 1.262 1.000 0.740 291 LYS A C 1
ATOM 4466 O O . LYS A 1 291 ? 28.725 59.638 1.941 1.000 0.740 291 LYS A O 1
ATOM 4485 N N . GLU A 1 292 ? 28.228 61.169 0.375 1.000 0.760 292 GLU A N 1
ATOM 4486 C CA . GLU A 1 292 ? 29.618 61.599 0.164 1.000 0.760 292 GLU A CA 1
ATOM 4487 C C . GLU A 1 292 ? 30.043 62.615 1.229 1.000 0.760 292 GLU A C 1
ATOM 4488 O O . GLU A 1 292 ? 31.115 62.476 1.817 1.000 0.760 292 GLU A O 1
ATOM 4500 N N . ASN A 1 293 ? 29.180 63.593 1.529 1.000 0.770 293 ASN A N 1
ATOM 4501 C CA . ASN A 1 293 ? 29.465 64.639 2.520 1.000 0.770 293 ASN A CA 1
ATOM 4502 C C . ASN A 1 293 ? 28.970 64.310 3.942 1.000 0.770 293 ASN A C 1
ATOM 4503 O O . ASN A 1 293 ? 29.317 65.019 4.883 1.000 0.770 293 ASN A O 1
ATOM 4514 N N . MET A 1 294 ? 28.187 63.234 4.122 1.000 0.720 294 MET A N 1
ATOM 4515 C CA . MET A 1 294 ? 27.543 62.851 5.396 1.000 0.720 294 MET A CA 1
ATOM 4516 C C . MET A 1 294 ? 26.586 63.924 5.964 1.000 0.720 294 MET A C 1
ATOM 4517 O O . MET A 1 294 ? 26.304 63.943 7.164 1.000 0.720 294 MET A O 1
ATOM 4531 N N . GLU A 1 295 ? 26.053 64.802 5.109 1.000 0.710 295 GLU A N 1
ATOM 4532 C CA . GLU A 1 295 ? 25.138 65.886 5.490 1.000 0.710 295 GLU A CA 1
ATOM 4533 C C . GLU A 1 295 ? 23.653 65.502 5.293 1.000 0.710 295 GLU A C 1
ATOM 4534 O O . GLU A 1 295 ? 23.276 64.697 4.432 1.000 0.710 295 GLU A O 1
ATOM 4546 N N . GLY A 1 296 ? 22.783 66.073 6.134 1.000 0.710 296 GLY A N 1
ATOM 4547 C CA . GLY A 1 296 ? 21.323 65.957 6.015 1.000 0.710 296 GLY A CA 1
ATOM 4548 C C . GLY A 1 296 ? 20.723 67.072 5.153 1.000 0.710 296 GLY A C 1
ATOM 4549 O O . GLY A 1 296 ? 21.367 68.091 4.905 1.000 0.710 296 GLY A O 1
ATOM 4553 N N . ILE A 1 297 ? 19.460 66.934 4.738 1.000 0.720 297 ILE A N 1
ATOM 4554 C CA . ILE A 1 297 ? 18.769 68.029 4.035 1.000 0.720 297 ILE A CA 1
ATOM 4555 C C . ILE A 1 297 ? 18.386 69.115 5.049 1.000 0.720 297 ILE A C 1
ATOM 4556 O O . ILE A 1 297 ? 17.741 68.843 6.063 1.000 0.720 297 ILE A O 1
ATOM 4572 N N . ALA A 1 298 ? 18.752 70.365 4.763 1.000 0.690 298 ALA A N 1
ATOM 4573 C CA . ALA A 1 298 ? 18.328 71.527 5.539 1.000 0.690 298 ALA A CA 1
ATOM 4574 C C . ALA A 1 298 ? 16.914 71.972 5.116 1.000 0.690 298 ALA A C 1
ATOM 4575 O O . ALA A 1 298 ? 16.730 72.497 4.018 1.000 0.690 298 ALA A O 1
ATOM 4582 N N . VAL A 1 299 ? 15.916 71.779 5.986 1.000 0.640 299 VAL A N 1
ATOM 4583 C CA . VAL A 1 299 ? 14.497 72.054 5.667 1.000 0.640 299 VAL A CA 1
ATOM 4584 C C . VAL A 1 299 ? 13.987 73.421 6.122 1.000 0.640 299 VAL A C 1
ATOM 4585 O O . VAL A 1 299 ? 13.146 74.017 5.454 1.000 0.640 299 VAL A O 1
ATOM 4598 N N . SER A 1 300 ? 14.455 73.950 7.253 1.000 0.730 300 SER A N 1
ATOM 4599 C CA . SER A 1 300 ? 14.011 75.256 7.765 1.000 0.730 300 SER A CA 1
ATOM 4600 C C . SER A 1 300 ? 15.160 76.011 8.417 1.000 0.730 300 SER A C 1
ATOM 4601 O O . SER A 1 300 ? 15.652 75.624 9.476 1.000 0.730 300 SER A O 1
ATOM 4609 N N . ALA A 1 301 ? 15.570 77.101 7.767 1.000 0.650 301 ALA A N 1
ATOM 4610 C CA . ALA A 1 301 ? 16.575 78.035 8.255 1.000 0.650 301 ALA A CA 1
ATOM 4611 C C . ALA A 1 301 ? 15.879 79.283 8.818 1.000 0.650 301 ALA A C 1
ATOM 4612 O O . ALA A 1 301 ? 15.473 80.178 8.074 1.000 0.650 301 ALA A O 1
ATOM 4619 N N . GLU A 1 302 ? 15.714 79.336 10.138 1.000 0.670 302 GLU A N 1
ATOM 4620 C CA . GLU A 1 302 ? 15.055 80.456 10.810 1.000 0.670 302 GLU A CA 1
ATOM 4621 C C . GLU A 1 302 ? 16.079 81.552 11.143 1.000 0.670 302 GLU A C 1
ATOM 4622 O O . GLU A 1 302 ? 16.913 81.401 12.036 1.000 0.670 302 GLU A O 1
ATOM 4634 N N . LYS A 1 303 ? 16.039 82.667 10.401 1.000 0.690 303 LYS A N 1
ATOM 4635 C CA . LYS A 1 303 ? 16.954 83.803 10.590 1.000 0.690 303 LYS A CA 1
ATOM 4636 C C . LYS A 1 303 ? 16.318 84.883 11.467 1.000 0.690 303 LYS A C 1
ATOM 4637 O O . LYS A 1 303 ? 15.843 85.903 10.969 1.000 0.690 303 LYS A O 1
ATOM 4656 N N . VAL A 1 304 ? 16.328 84.661 12.779 1.000 0.620 304 VAL A N 1
ATOM 4657 C CA . VAL A 1 304 ? 15.910 85.670 13.764 1.000 0.620 304 VAL A CA 1
ATOM 4658 C C . VAL A 1 304 ? 16.985 86.759 13.862 1.000 0.620 304 VAL A C 1
ATOM 4659 O O . VAL A 1 304 ? 18.146 86.470 14.140 1.000 0.620 304 VAL A O 1
ATOM 4672 N N . SER A 1 305 ? 16.607 88.015 13.613 1.000 0.670 305 SER A N 1
ATOM 4673 C CA . SER A 1 305 ? 17.509 89.175 13.631 1.000 0.670 305 SER A CA 1
ATOM 4674 C C . SER A 1 305 ? 16.887 90.292 14.472 1.000 0.670 305 SER A C 1
ATOM 4675 O O . SER A 1 305 ? 16.166 91.149 13.967 1.000 0.670 305 SER A O 1
ATOM 4683 N N . GLU A 1 306 ? 17.114 90.236 15.785 1.000 0.560 306 GLU A N 1
ATOM 4684 C CA . GLU A 1 306 ? 16.585 91.213 16.741 1.000 0.560 306 GLU A CA 1
ATOM 4685 C C . GLU A 1 306 ? 17.531 92.412 16.887 1.000 0.560 306 GLU A C 1
ATOM 4686 O O . GLU A 1 306 ? 18.548 92.353 17.579 1.000 0.560 306 GLU A O 1
ATOM 4698 N N . THR A 1 307 ? 17.183 93.533 16.253 1.000 0.570 307 THR A N 1
ATOM 4699 C CA . THR A 1 307 ? 17.925 94.796 16.375 1.000 0.570 307 THR A CA 1
ATOM 4700 C C . THR A 1 307 ? 17.429 95.586 17.590 1.000 0.570 307 THR A C 1
ATOM 4701 O O . THR A 1 307 ? 16.584 96.473 17.461 1.000 0.570 307 THR A O 1
ATOM 4712 N N . TYR A 1 308 ? 17.924 95.267 18.790 1.000 0.460 308 TYR A N 1
ATOM 4713 C CA . TYR A 1 308 ? 17.510 95.971 20.010 1.000 0.460 308 TYR A CA 1
ATOM 4714 C C . TYR A 1 308 ? 18.100 97.392 20.065 1.000 0.460 308 TYR A C 1
ATOM 4715 O O . TYR A 1 308 ? 19.212 97.616 20.540 1.000 0.460 308 TYR A O 1
ATOM 4733 N N . GLN A 1 309 ? 17.347 98.370 19.561 1.000 0.460 309 GLN A N 1
ATOM 4734 C CA . GLN A 1 309 ? 17.734 99.779 19.559 1.000 0.460 309 GLN A CA 1
ATOM 4735 C C . GLN A 1 309 ? 17.264 100.448 20.857 1.000 0.460 309 GLN A C 1
ATOM 4736 O O . GLN A 1 309 ? 16.175 101.014 20.929 1.000 0.460 309 GLN A O 1
ATOM 4750 N N . GLY A 1 310 ? 18.079 100.330 21.908 1.000 0.360 310 GLY A N 1
ATOM 4751 C CA . GLY A 1 310 ? 17.822 100.990 23.186 1.000 0.360 310 GLY A CA 1
ATOM 4752 C C . GLY A 1 310 ? 17.995 102.502 23.065 1.000 0.360 310 GLY A C 1
ATOM 4753 O O . GLY A 1 310 ? 19.111 102.972 22.855 1.000 0.360 310 GLY A O 1
ATOM 4757 N N . ASP A 1 311 ? 16.904 103.257 23.209 1.000 0.320 311 ASP A N 1
ATOM 4758 C CA . ASP A 1 311 ? 16.984 104.712 23.346 1.000 0.320 311 ASP A CA 1
ATOM 4759 C C . ASP A 1 311 ? 17.711 105.070 24.653 1.000 0.320 311 ASP A C 1
ATOM 4760 O O . ASP A 1 311 ? 17.557 104.389 25.674 1.000 0.320 311 ASP A O 1
ATOM 4769 N N . GLY A 1 312 ? 18.532 106.119 24.608 1.000 0.290 312 GLY A N 1
ATOM 4770 C CA . GLY A 1 312 ? 19.445 106.514 25.681 1.000 0.290 312 GLY A CA 1
ATOM 4771 C C . GLY A 1 312 ? 18.705 107.143 26.856 1.000 0.290 312 GLY A C 1
ATOM 4772 O O . GLY A 1 312 ? 18.758 108.358 27.043 1.000 0.290 312 GLY A O 1
ATOM 4776 N N . ALA A 1 313 ? 17.987 106.318 27.624 1.000 0.250 313 ALA A N 1
ATOM 4777 C CA . ALA A 1 313 ? 17.143 106.757 28.725 1.000 0.250 313 ALA A CA 1
ATOM 4778 C C . ALA A 1 313 ? 17.915 107.642 29.718 1.000 0.250 313 ALA A C 1
ATOM 4779 O O . ALA A 1 313 ? 19.087 107.422 30.021 1.000 0.250 313 ALA A O 1
ATOM 4786 N N . ALA A 1 314 ? 17.232 108.689 30.177 1.000 0.210 314 ALA A N 1
ATOM 4787 C CA . ALA A 1 314 ? 17.880 109.899 30.654 1.000 0.210 314 ALA A CA 1
ATOM 4788 C C . ALA A 1 314 ? 18.559 109.797 32.037 1.000 0.210 314 ALA A C 1
ATOM 4789 O O . ALA A 1 314 ? 18.516 108.796 32.749 1.000 0.210 314 ALA A O 1
ATOM 4796 N N . ASN A 1 315 ? 19.168 110.927 32.391 1.000 0.230 315 ASN A N 1
ATOM 4797 C CA . ASN A 1 315 ? 20.136 111.195 33.451 1.000 0.230 315 ASN A CA 1
ATOM 4798 C C . ASN A 1 315 ? 19.618 110.986 34.897 1.000 0.230 315 ASN A C 1
ATOM 4799 O O . ASN A 1 315 ? 19.487 111.946 35.659 1.000 0.230 315 ASN A O 1
ATOM 4810 N N . GLY A 1 316 ? 19.279 109.741 35.253 1.000 0.190 316 GLY A N 1
ATOM 4811 C CA . GLY A 1 316 ? 18.808 109.331 36.581 1.000 0.190 316 GLY A CA 1
ATOM 4812 C C . GLY A 1 316 ? 19.750 109.728 37.730 1.000 0.190 316 GLY A C 1
ATOM 4813 O O . GLY A 1 316 ? 20.945 109.896 37.535 1.000 0.190 316 GLY A O 1
ATOM 4817 N N . GLY A 1 317 ? 19.173 109.916 38.923 1.000 0.190 317 GLY A N 1
ATOM 4818 C CA . GLY A 1 317 ? 19.717 110.766 39.991 1.000 0.190 317 GLY A CA 1
ATOM 4819 C C . GLY A 1 317 ? 20.964 110.305 40.767 1.000 0.190 317 GLY A C 1
ATOM 4820 O O . GLY A 1 317 ? 22.087 110.480 40.316 1.000 0.190 317 GLY A O 1
ATOM 4824 N N . THR A 1 318 ? 20.773 109.983 42.053 1.000 0.190 318 THR A N 1
ATOM 4825 C CA . THR A 1 318 ? 21.719 110.392 43.114 1.000 0.190 318 THR A CA 1
ATOM 4826 C C . THR A 1 318 ? 22.646 109.281 43.649 1.000 0.190 318 THR A C 1
ATOM 4827 O O . THR A 1 318 ? 22.995 108.347 42.941 1.000 0.190 318 THR A O 1
ATOM 4838 N N . ALA A 1 319 ? 23.183 109.460 44.862 1.000 0.190 319 ALA A N 1
ATOM 4839 C CA . ALA A 1 319 ? 24.634 109.639 44.991 1.000 0.190 319 ALA A CA 1
ATOM 4840 C C . ALA A 1 319 ? 25.392 108.659 45.908 1.000 0.190 319 ALA A C 1
ATOM 4841 O O . ALA A 1 319 ? 26.613 108.702 45.939 1.000 0.190 319 ALA A O 1
ATOM 4848 N N . GLY A 1 320 ? 24.681 107.895 46.738 1.000 0.190 320 GLY A N 1
ATOM 4849 C CA . GLY A 1 320 ? 25.078 107.674 48.135 1.000 0.190 320 GLY A CA 1
ATOM 4850 C C . GLY A 1 320 ? 26.350 106.872 48.445 1.000 0.190 320 GLY A C 1
ATOM 4851 O O . GLY A 1 320 ? 27.411 107.435 48.706 1.000 0.190 320 GLY A O 1
ATOM 4855 N N . THR A 1 321 ? 26.164 105.579 48.700 1.000 0.190 321 THR A N 1
ATOM 4856 C CA . THR A 1 321 ? 26.873 104.875 49.781 1.000 0.190 321 THR A CA 1
ATOM 4857 C C . THR A 1 321 ? 28.213 104.289 49.34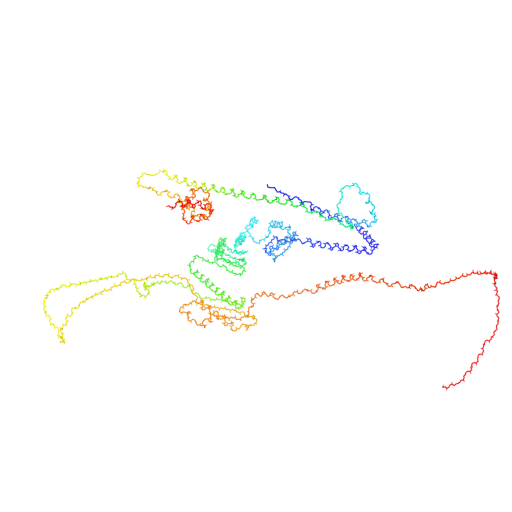0 1.000 0.190 321 THR A C 1
ATOM 4858 O O . THR A 1 321 ? 28.287 103.155 48.874 1.000 0.190 321 THR A O 1
ATOM 4869 N N . GLY A 1 322 ? 29.284 105.070 49.503 1.000 0.230 322 GLY A N 1
ATOM 4870 C CA . GLY A 1 322 ? 30.666 104.632 49.276 1.000 0.230 322 GLY A CA 1
ATOM 4871 C C . GLY A 1 322 ? 31.207 103.805 50.442 1.000 0.230 322 GLY A C 1
ATOM 4872 O O . GLY A 1 322 ? 31.939 104.345 51.264 1.000 0.230 322 GLY A O 1
ATOM 4876 N N . GLU A 1 323 ? 30.791 102.540 50.537 1.000 0.190 323 GLU A N 1
ATOM 4877 C CA . GLU A 1 323 ? 31.097 101.657 51.674 1.000 0.190 323 GLU A CA 1
ATOM 4878 C C . GLU A 1 323 ? 32.480 100.981 51.611 1.000 0.190 323 GLU A C 1
ATOM 4879 O O . GLU A 1 323 ? 33.440 101.530 52.144 1.000 0.190 323 GLU A O 1
ATOM 4891 N N . GLU A 1 324 ? 32.579 99.751 51.091 1.000 0.180 324 GLU A N 1
ATOM 4892 C CA . GLU A 1 324 ? 33.656 98.837 51.508 1.000 0.180 324 GLU A CA 1
ATOM 4893 C C . GLU A 1 324 ? 35.056 99.126 50.922 1.000 0.180 324 GLU A C 1
ATOM 4894 O O . GLU A 1 324 ? 35.230 99.612 49.808 1.000 0.180 324 GLU A O 1
ATOM 4906 N N . ASP A 1 325 ? 36.067 98.798 51.734 1.000 0.210 325 ASP A N 1
ATOM 4907 C CA . ASP A 1 325 ? 37.311 99.571 51.908 1.000 0.210 325 ASP A CA 1
ATOM 4908 C C . ASP A 1 325 ? 38.492 99.203 50.982 1.000 0.210 325 ASP A C 1
ATOM 4909 O O . ASP A 1 325 ? 39.435 99.979 50.833 1.000 0.210 325 ASP A O 1
ATOM 4918 N N . VAL A 1 326 ? 38.520 97.985 50.428 1.000 0.200 326 VAL A N 1
ATOM 4919 C CA . VAL A 1 326 ? 39.803 97.323 50.102 1.000 0.200 326 VAL A CA 1
ATOM 4920 C C . VAL A 1 326 ? 40.403 97.641 48.712 1.000 0.200 326 VAL A C 1
ATOM 4921 O O . VAL A 1 326 ? 40.104 98.641 48.071 1.000 0.200 326 VAL A O 1
ATOM 4934 N N . THR A 1 327 ? 41.423 96.877 48.310 1.000 0.210 327 THR A N 1
ATOM 4935 C CA . THR A 1 327 ? 42.704 97.441 47.858 1.000 0.210 327 THR A CA 1
ATOM 4936 C C . THR A 1 327 ? 42.791 98.072 46.457 1.000 0.210 327 THR A C 1
ATOM 4937 O O . THR A 1 327 ? 42.230 97.634 45.459 1.000 0.210 327 THR A O 1
ATOM 4948 N N . ASN A 1 328 ? 43.654 99.090 46.413 1.000 0.220 328 ASN A N 1
ATOM 4949 C CA . ASN A 1 328 ? 43.689 100.241 45.506 1.000 0.220 328 ASN A CA 1
ATOM 4950 C C . ASN A 1 328 ? 44.568 100.077 44.238 1.000 0.220 328 ASN A C 1
ATOM 4951 O O . ASN A 1 328 ? 45.381 100.954 43.941 1.000 0.220 328 ASN A O 1
ATOM 4962 N N . TYR A 1 329 ? 44.548 98.934 43.540 1.000 0.210 329 TYR A N 1
ATOM 4963 C CA . TYR A 1 329 ? 45.519 98.724 42.447 1.000 0.210 329 TYR A CA 1
ATOM 4964 C C . TYR A 1 329 ? 45.215 99.473 41.130 1.000 0.210 329 TYR A C 1
ATOM 4965 O O . TYR A 1 329 ? 44.237 100.201 41.007 1.000 0.210 329 TYR A O 1
ATOM 4983 N N . LYS A 1 330 ? 46.188 99.420 40.205 1.000 0.220 330 LYS A N 1
ATOM 4984 C CA . LYS A 1 330 ? 46.468 100.459 39.196 1.000 0.220 330 LYS A CA 1
ATOM 4985 C C . LYS A 1 330 ? 45.369 100.699 38.147 1.000 0.220 330 LYS A C 1
ATOM 4986 O O . LYS A 1 330 ? 44.541 99.844 37.872 1.000 0.220 330 LYS A O 1
ATOM 5005 N N . ALA A 1 331 ? 45.451 101.887 37.541 1.000 0.230 331 ALA A N 1
ATOM 5006 C CA . ALA A 1 331 ? 44.300 102.668 37.089 1.000 0.230 331 ALA A CA 1
ATOM 5007 C C . ALA A 1 331 ? 44.307 103.085 35.598 1.000 0.230 331 ALA A C 1
ATOM 5008 O O . ALA A 1 331 ? 43.733 104.121 35.271 1.000 0.230 331 ALA A O 1
ATOM 5015 N N . ASP A 1 332 ? 45.029 102.387 34.716 1.000 0.210 332 ASP A N 1
ATOM 5016 C CA . ASP A 1 332 ? 45.257 102.892 33.349 1.000 0.210 332 ASP A CA 1
ATOM 5017 C C . ASP A 1 332 ? 43.991 102.844 32.465 1.000 0.210 332 ASP A C 1
ATOM 5018 O O . ASP A 1 332 ? 43.146 101.969 32.650 1.000 0.210 332 ASP A O 1
ATOM 5027 N N . GLY A 1 333 ? 43.816 103.824 31.568 1.000 0.220 333 GLY A N 1
ATOM 5028 C CA . GLY A 1 333 ? 42.470 104.405 31.394 1.000 0.220 333 GLY A CA 1
ATOM 5029 C C . GLY A 1 333 ? 41.852 104.551 29.996 1.000 0.220 333 GLY A C 1
ATOM 5030 O O . GLY A 1 333 ? 40.813 105.195 29.913 1.000 0.220 333 GLY A O 1
ATOM 5034 N N . GLU A 1 334 ? 42.457 104.060 28.908 1.000 0.210 334 GLU A N 1
ATOM 5035 C CA . GLU A 1 334 ? 42.152 104.581 27.556 1.000 0.210 334 GLU A CA 1
ATOM 5036 C C . GLU A 1 334 ? 40.909 103.998 26.829 1.000 0.210 334 GLU A C 1
ATOM 5037 O O . GLU A 1 334 ? 39.815 104.562 26.907 1.000 0.210 334 GLU A O 1
ATOM 5049 N N . ASN A 1 335 ? 41.066 102.945 26.015 1.000 0.220 335 ASN A N 1
ATOM 5050 C CA . ASN A 1 335 ? 40.128 102.705 24.909 1.000 0.220 335 ASN A CA 1
ATOM 5051 C C . ASN A 1 335 ? 38.776 102.114 25.336 1.000 0.220 335 ASN A C 1
ATOM 5052 O O . ASN A 1 335 ? 38.631 100.927 25.620 1.000 0.220 335 ASN A O 1
ATOM 5063 N N . THR A 1 336 ? 37.753 102.970 25.291 1.000 0.280 336 THR A N 1
ATOM 5064 C CA . THR A 1 336 ? 36.348 102.642 25.562 1.000 0.280 336 THR A CA 1
ATOM 5065 C C . THR A 1 336 ? 35.718 101.934 24.355 1.000 0.280 336 THR A C 1
ATOM 5066 O O . THR A 1 336 ? 34.910 102.514 23.628 1.000 0.280 336 THR A O 1
ATOM 5077 N N . GLU A 1 337 ? 36.117 100.689 24.086 1.000 0.240 337 GLU A N 1
ATOM 5078 C CA . GLU A 1 337 ? 35.565 99.930 22.960 1.000 0.240 337 GLU A CA 1
ATOM 5079 C C . GLU A 1 337 ? 34.076 99.619 23.167 1.000 0.240 337 GLU A C 1
ATOM 5080 O O . GLU A 1 337 ? 33.669 98.861 24.049 1.000 0.240 337 GLU A O 1
ATOM 5092 N N . SER A 1 338 ? 33.250 100.222 22.309 1.000 0.310 338 SER A N 1
ATOM 5093 C CA . SER A 1 338 ? 31.820 99.948 22.211 1.000 0.310 338 SER A CA 1
ATOM 5094 C C . SER A 1 338 ? 31.619 98.528 21.678 1.000 0.310 338 SER A C 1
ATOM 5095 O O . SER A 1 338 ? 31.659 98.283 20.473 1.000 0.310 338 SER A O 1
ATOM 5103 N N . GLY A 1 339 ? 31.469 97.574 22.599 1.000 0.310 339 GLY A N 1
ATOM 5104 C CA . GLY A 1 339 ? 31.314 96.155 22.292 1.000 0.310 339 GLY A CA 1
ATOM 5105 C C . GLY A 1 339 ? 30.003 95.856 21.567 1.000 0.310 339 GLY A C 1
ATOM 5106 O O . GLY A 1 339 ? 29.022 95.469 22.202 1.000 0.310 339 GLY A O 1
ATOM 5110 N N . ASN A 1 340 ? 30.001 96.000 20.239 1.000 0.370 340 ASN A N 1
ATOM 5111 C CA . ASN A 1 340 ? 28.907 95.597 19.356 1.000 0.370 340 ASN A CA 1
ATOM 5112 C C . ASN A 1 340 ? 28.684 94.079 19.447 1.000 0.370 340 ASN A C 1
ATOM 5113 O O . ASN A 1 340 ? 29.280 93.294 18.709 1.000 0.370 340 ASN A O 1
ATOM 5124 N N . TYR A 1 341 ? 27.814 93.665 20.365 1.000 0.440 341 TYR A N 1
ATOM 5125 C CA . TYR A 1 341 ? 27.478 92.264 20.588 1.000 0.440 341 TYR A CA 1
ATOM 5126 C C . TYR A 1 341 ? 26.505 91.746 19.520 1.000 0.440 341 TYR A C 1
ATOM 5127 O O . TYR A 1 341 ? 25.296 91.652 19.734 1.000 0.440 341 TYR A O 1
ATOM 5145 N N . GLU A 1 342 ? 27.036 91.374 18.355 1.000 0.490 342 GLU A N 1
ATOM 5146 C CA . GLU A 1 342 ? 26.259 90.681 17.327 1.000 0.490 342 GLU A CA 1
ATOM 5147 C C . GLU A 1 342 ? 26.111 89.191 17.673 1.000 0.490 342 GLU A C 1
ATOM 5148 O O . GLU A 1 342 ? 26.941 88.348 17.327 1.000 0.490 342 GLU A O 1
ATOM 5160 N N . LYS A 1 343 ? 25.015 88.840 18.354 1.000 0.560 343 LYS A N 1
ATOM 5161 C CA . LYS A 1 343 ? 24.651 87.438 18.595 1.000 0.560 343 LYS A CA 1
ATOM 5162 C C . LYS A 1 343 ? 23.980 86.832 17.359 1.000 0.560 343 LYS A C 1
ATOM 5163 O O . LYS A 1 343 ? 22.768 86.636 17.321 1.000 0.560 343 LYS A O 1
ATOM 5182 N N . ASN A 1 344 ? 24.785 86.504 16.355 1.000 0.570 344 ASN A N 1
ATOM 5183 C CA . ASN A 1 344 ? 24.324 85.826 15.147 1.000 0.570 344 ASN A CA 1
ATOM 5184 C C . ASN A 1 344 ? 24.054 84.336 15.453 1.000 0.570 344 ASN A C 1
ATOM 5185 O O . ASN A 1 344 ? 24.963 83.505 15.449 1.000 0.570 344 ASN A O 1
ATOM 5196 N N . SER A 1 345 ? 22.812 83.998 15.820 1.000 0.630 345 SER A N 1
ATOM 5197 C CA . SER A 1 345 ? 22.422 82.622 16.152 1.000 0.630 345 SER A CA 1
ATOM 5198 C C . SER A 1 345 ? 21.903 81.905 14.910 1.000 0.630 345 SER A C 1
ATOM 5199 O O . SER A 1 345 ? 20.833 82.222 14.401 1.000 0.630 345 SER A O 1
ATOM 5207 N N . ASN A 1 346 ? 22.669 80.928 14.427 1.000 0.670 346 ASN A N 1
ATOM 5208 C CA . ASN A 1 346 ? 22.339 80.159 13.234 1.000 0.670 346 ASN A CA 1
ATOM 5209 C C . ASN A 1 346 ? 21.918 78.738 13.644 1.000 0.670 346 ASN A C 1
ATOM 5210 O O . ASN A 1 346 ? 22.767 77.906 13.964 1.000 0.670 346 ASN A O 1
ATOM 5221 N N . LYS A 1 347 ? 20.606 78.471 13.699 1.000 0.710 347 LYS A N 1
ATOM 5222 C CA . LYS A 1 347 ? 20.058 77.156 14.061 1.000 0.710 347 LYS A CA 1
ATOM 5223 C C . LYS A 1 347 ? 19.545 76.450 12.809 1.000 0.710 347 LYS A C 1
ATOM 5224 O O . LYS A 1 347 ? 18.462 76.756 12.321 1.000 0.710 347 LYS A O 1
ATOM 5243 N N . ILE A 1 348 ? 20.321 75.490 12.313 1.000 0.700 348 ILE A N 1
ATOM 5244 C CA . ILE A 1 348 ? 19.935 74.655 11.174 1.000 0.700 348 ILE A CA 1
ATOM 5245 C C . ILE A 1 348 ? 19.328 73.361 11.717 1.000 0.700 348 ILE A C 1
ATOM 5246 O O . ILE A 1 348 ? 20.026 72.549 12.326 1.000 0.700 348 ILE A O 1
ATOM 5262 N N . ASN A 1 349 ? 18.023 73.175 11.512 1.000 0.690 349 ASN A N 1
ATOM 5263 C CA . ASN A 1 349 ? 17.393 71.873 11.701 1.000 0.690 349 ASN A CA 1
ATOM 5264 C C . ASN A 1 349 ? 17.599 71.055 10.417 1.000 0.690 349 ASN A C 1
ATOM 5265 O O . ASN A 1 349 ? 17.087 71.421 9.355 1.000 0.690 349 ASN A O 1
ATOM 5276 N N . TYR A 1 350 ? 18.352 69.964 10.530 1.000 0.710 350 TYR A N 1
ATOM 5277 C CA . TYR A 1 350 ? 18.547 68.984 9.464 1.000 0.710 350 TYR A CA 1
ATOM 5278 C C . TYR A 1 350 ? 17.526 67.848 9.593 1.000 0.710 350 TYR A C 1
ATOM 5279 O O . TYR A 1 350 ? 17.268 67.376 10.703 1.000 0.710 350 TYR A O 1
ATOM 5297 N N . GLU A 1 351 ? 16.995 67.377 8.467 1.000 0.720 351 GLU A N 1
ATOM 5298 C CA . GLU A 1 351 ? 16.266 66.109 8.385 1.000 0.720 351 GLU A CA 1
ATOM 5299 C C . GLU A 1 351 ? 17.168 64.984 7.857 1.000 0.720 351 GLU A C 1
ATOM 5300 O O . GLU A 1 351 ? 18.066 65.193 7.036 1.000 0.720 351 GLU A O 1
ATOM 5312 N N . VAL A 1 352 ? 16.923 63.779 8.375 1.000 0.760 352 VAL A N 1
ATOM 5313 C CA . VAL A 1 352 ? 17.673 62.545 8.105 1.000 0.760 352 VAL A CA 1
ATOM 5314 C C . VAL A 1 352 ? 16.702 61.426 7.751 1.000 0.760 352 VAL A C 1
ATOM 5315 O O . VAL A 1 352 ? 15.576 61.392 8.258 1.000 0.760 352 VAL A O 1
ATOM 5328 N N . ASN A 1 353 ? 17.140 60.482 6.920 1.000 0.720 353 ASN A N 1
ATOM 5329 C CA . ASN A 1 353 ? 16.305 59.347 6.550 1.000 0.720 353 ASN A CA 1
ATOM 5330 C C . ASN A 1 353 ? 16.167 58.400 7.746 1.000 0.720 353 ASN A C 1
ATOM 5331 O O . ASN A 1 353 ? 17.164 57.980 8.333 1.000 0.720 353 ASN A O 1
ATOM 5342 N N . ARG A 1 354 ? 14.926 58.041 8.087 1.000 0.770 354 ARG A N 1
ATOM 5343 C CA . ARG A 1 354 ? 14.599 57.031 9.103 1.000 0.770 354 ARG A CA 1
ATOM 5344 C C . ARG A 1 354 ? 14.036 55.802 8.409 1.000 0.770 354 ARG A C 1
ATOM 5345 O O . ARG A 1 354 ? 13.004 55.891 7.748 1.000 0.770 354 ARG A O 1
ATOM 5366 N N . ILE A 1 355 ? 14.710 54.670 8.560 1.000 0.740 355 ILE A N 1
ATOM 5367 C CA . ILE A 1 355 ? 14.297 53.386 8.000 1.000 0.740 355 ILE A CA 1
ATOM 5368 C C . ILE A 1 355 ? 13.913 52.491 9.173 1.000 0.740 355 ILE A C 1
ATOM 5369 O O . ILE A 1 355 ? 14.780 52.023 9.905 1.000 0.740 355 ILE A O 1
ATOM 5385 N N . HIS A 1 356 ? 12.611 52.266 9.333 1.000 0.780 356 HIS A N 1
ATOM 5386 C CA . HIS A 1 356 ? 12.071 51.309 10.289 1.000 0.780 356 HIS A CA 1
ATOM 5387 C C . HIS A 1 356 ? 11.954 49.944 9.603 1.000 0.780 356 HIS A C 1
ATOM 5388 O O . HIS A 1 356 ? 11.234 49.810 8.610 1.000 0.780 356 HIS A O 1
ATOM 5402 N N . LYS A 1 357 ? 12.685 48.945 10.098 1.000 0.660 357 LYS A N 1
ATOM 5403 C CA . LYS A 1 357 ? 12.620 47.559 9.624 1.000 0.660 357 LYS A CA 1
ATOM 5404 C C . LYS A 1 357 ? 12.108 46.652 10.729 1.000 0.660 357 LYS A C 1
ATOM 5405 O O . LYS A 1 357 ? 12.644 46.635 11.834 1.000 0.660 357 LYS A O 1
ATOM 5424 N N . GLU A 1 358 ? 11.115 45.851 10.380 1.000 0.700 358 GLU A N 1
ATOM 5425 C CA . GLU A 1 358 ? 10.556 44.801 11.219 1.000 0.700 358 GLU A CA 1
ATOM 5426 C C . GLU A 1 358 ? 10.922 43.463 10.568 1.000 0.700 358 GLU A C 1
ATOM 5427 O O . GLU A 1 358 ? 10.412 43.120 9.499 1.000 0.700 358 GLU A O 1
ATOM 5439 N N . ILE A 1 359 ? 11.902 42.762 11.146 1.000 0.590 359 ILE A N 1
ATOM 5440 C CA . ILE A 1 359 ? 12.457 41.525 10.585 1.000 0.590 359 ILE A CA 1
ATOM 5441 C C . ILE A 1 359 ? 11.974 40.356 11.442 1.000 0.590 359 ILE A C 1
ATOM 5442 O O . ILE A 1 359 ? 12.401 40.190 12.585 1.000 0.590 359 ILE A O 1
ATOM 5458 N N . ALA A 1 360 ? 11.080 39.555 10.863 1.000 0.620 360 ALA A N 1
ATOM 5459 C CA . ALA A 1 360 ? 10.534 38.333 11.445 1.000 0.620 360 ALA A CA 1
ATOM 5460 C C . ALA A 1 360 ? 10.880 37.132 10.549 1.000 0.620 360 ALA A C 1
ATOM 5461 O O . ALA A 1 360 ? 10.011 36.519 9.925 1.000 0.620 360 ALA A O 1
ATOM 5468 N N . GLU A 1 361 ? 12.170 36.816 10.440 1.000 0.530 361 GLU A N 1
ATOM 5469 C CA . GLU A 1 361 ? 12.598 35.576 9.793 1.000 0.530 361 GLU A CA 1
ATOM 5470 C C . GLU A 1 361 ? 12.442 34.397 10.770 1.000 0.530 361 GLU A C 1
ATOM 5471 O O . GLU A 1 361 ? 12.588 34.535 11.983 1.000 0.530 361 GLU A O 1
ATOM 5483 N N . SER A 1 362 ? 12.166 33.202 10.245 1.000 0.540 362 SER A N 1
ATOM 5484 C CA . SER A 1 362 ? 12.283 31.943 10.999 1.000 0.540 362 SER A CA 1
ATOM 5485 C C . SER A 1 362 ? 13.384 31.065 10.390 1.000 0.540 362 SER A C 1
ATOM 5486 O O . SER A 1 362 ? 13.077 29.988 9.873 1.000 0.540 362 SER A O 1
ATOM 5494 N N . PRO A 1 363 ? 14.656 31.518 10.378 1.000 0.610 363 PRO A N 1
ATOM 5495 C CA . PRO A 1 363 ? 15.759 30.687 9.939 1.000 0.610 363 PRO A CA 1
ATOM 5496 C C . PRO A 1 363 ? 16.064 29.671 11.042 1.000 0.610 363 PRO A C 1
ATOM 5497 O O . PRO A 1 363 ? 15.994 29.977 12.231 1.000 0.610 363 PRO A O 1
ATOM 5508 N N . TYR A 1 364 ? 16.429 28.459 10.650 1.000 0.740 364 TYR A N 1
ATOM 5509 C CA . TYR A 1 364 ? 16.984 27.486 11.578 1.000 0.740 364 TYR A CA 1
ATOM 5510 C C . TYR A 1 364 ? 18.512 27.623 11.582 1.000 0.740 364 TYR A C 1
ATOM 5511 O O . TYR A 1 364 ? 19.137 27.681 10.521 1.000 0.740 364 TYR A O 1
ATOM 5529 N N . LYS A 1 365 ? 19.127 27.690 12.765 1.000 0.800 365 LYS A N 1
ATOM 5530 C CA . LYS A 1 365 ? 20.585 27.793 12.918 1.000 0.800 365 LYS A CA 1
ATOM 5531 C C . LYS A 1 365 ? 21.154 26.433 13.287 1.000 0.800 365 LYS A C 1
ATOM 5532 O O . LYS A 1 365 ? 20.824 25.886 14.335 1.000 0.800 365 LYS A O 1
ATOM 5551 N N . VAL A 1 366 ? 22.022 25.873 12.449 1.000 0.870 366 VAL A N 1
ATOM 5552 C CA . VAL A 1 366 ? 22.698 24.605 12.757 1.000 0.870 366 VAL A CA 1
ATOM 5553 C C . VAL A 1 366 ? 23.823 24.886 13.753 1.000 0.870 366 VAL A C 1
ATOM 5554 O O . VAL A 1 366 ? 24.878 25.402 13.386 1.000 0.870 366 VAL A O 1
ATOM 5567 N N . ARG A 1 367 ? 23.575 24.590 15.030 1.000 0.820 367 ARG A N 1
ATOM 5568 C CA . ARG A 1 367 ? 24.482 24.896 16.142 1.000 0.820 367 ARG A CA 1
ATOM 5569 C C . ARG A 1 367 ? 25.566 23.838 16.309 1.000 0.820 367 ARG A C 1
ATOM 5570 O O . ARG A 1 367 ? 26.706 24.197 16.588 1.000 0.820 367 ARG A O 1
ATOM 5591 N N . ASP A 1 368 ? 25.229 22.565 16.101 1.000 0.860 368 ASP A N 1
ATOM 5592 C CA . ASP A 1 368 ? 26.203 21.473 16.067 1.000 0.860 368 ASP A CA 1
ATOM 5593 C C . ASP A 1 368 ? 25.857 20.411 15.006 1.000 0.860 368 ASP A C 1
ATOM 5594 O O . ASP A 1 368 ? 24.700 20.238 14.624 1.000 0.860 368 ASP A O 1
ATOM 5603 N N . LEU A 1 369 ? 26.872 19.684 14.542 1.000 0.890 369 LEU A N 1
ATOM 5604 C CA . LEU A 1 369 ? 26.788 18.561 13.615 1.000 0.890 369 LEU A CA 1
ATOM 5605 C C . LEU A 1 369 ? 27.764 17.472 14.048 1.000 0.890 369 LEU A C 1
ATOM 5606 O O . LEU A 1 369 ? 28.960 17.723 14.134 1.000 0.890 369 LEU A O 1
ATOM 5622 N N . GLY A 1 370 ? 27.267 16.254 14.239 1.000 0.910 370 GLY A N 1
ATOM 5623 C CA . GLY A 1 370 ? 28.075 15.042 14.332 1.000 0.910 370 GLY A CA 1
ATOM 5624 C C . GLY A 1 370 ? 27.916 14.212 13.062 1.000 0.910 370 GLY A C 1
ATOM 5625 O O . GLY A 1 370 ? 26.790 13.893 12.679 1.000 0.910 370 GLY A O 1
ATOM 5629 N N . ILE A 1 371 ? 29.024 13.842 12.413 1.000 0.920 371 ILE A N 1
ATOM 5630 C CA . ILE A 1 371 ? 29.007 12.978 11.224 1.000 0.920 371 ILE A CA 1
ATOM 5631 C C . ILE A 1 371 ? 29.799 11.699 11.505 1.000 0.920 371 ILE A C 1
ATOM 5632 O O . ILE A 1 371 ? 31.007 11.728 11.743 1.000 0.920 371 ILE A O 1
ATOM 5648 N N . GLN A 1 372 ? 29.114 10.560 11.427 1.000 0.890 372 GLN A N 1
ATOM 5649 C CA . GLN A 1 372 ? 29.722 9.234 11.427 1.000 0.890 372 GLN A CA 1
ATOM 5650 C C . GLN A 1 372 ? 29.730 8.672 10.010 1.000 0.890 372 GLN A C 1
ATOM 5651 O O . GLN A 1 372 ? 28.699 8.627 9.342 1.000 0.890 372 GLN A O 1
ATOM 5665 N N . VAL A 1 373 ? 30.894 8.215 9.555 1.000 0.900 373 VAL A N 1
ATOM 5666 C CA . VAL A 1 373 ? 31.061 7.574 8.251 1.000 0.900 373 VAL A CA 1
ATOM 5667 C C . VAL A 1 373 ? 31.700 6.212 8.443 1.000 0.900 373 VAL A C 1
ATOM 5668 O O . VAL A 1 373 ? 32.772 6.096 9.036 1.000 0.900 373 VAL A O 1
ATOM 5681 N N . MET A 1 374 ? 31.070 5.182 7.891 1.000 0.870 374 MET A N 1
ATOM 5682 C CA . MET A 1 374 ? 31.709 3.890 7.682 1.000 0.870 374 MET A CA 1
ATOM 5683 C C . MET A 1 374 ? 32.119 3.770 6.215 1.000 0.870 374 MET A C 1
ATOM 5684 O O . MET A 1 374 ? 31.343 4.109 5.319 1.000 0.870 374 MET A O 1
ATOM 5698 N N . VAL A 1 375 ? 33.344 3.308 5.972 1.000 0.880 375 VAL A N 1
ATOM 5699 C CA . VAL A 1 375 ? 33.948 3.208 4.638 1.000 0.880 375 VAL A CA 1
ATOM 5700 C C . VAL A 1 375 ? 34.487 1.799 4.434 1.000 0.880 375 VAL A C 1
ATOM 5701 O O . VAL A 1 375 ? 35.347 1.345 5.190 1.000 0.880 375 VAL A O 1
ATOM 5714 N N . GLU A 1 376 ? 34.024 1.115 3.392 1.000 0.850 376 GLU A N 1
ATOM 5715 C CA . GLU A 1 376 ? 34.591 -0.173 3.011 1.000 0.850 376 GLU A CA 1
ATOM 5716 C C . GLU A 1 376 ? 35.901 0.033 2.228 1.000 0.850 376 GLU A C 1
ATOM 5717 O O . GLU A 1 376 ? 35.924 0.785 1.247 1.000 0.850 376 GLU A O 1
ATOM 5729 N N . PRO A 1 377 ? 36.999 -0.645 2.603 1.000 0.830 377 PRO A N 1
ATOM 5730 C CA . PRO A 1 377 ? 38.256 -0.575 1.864 1.000 0.830 377 PRO A CA 1
ATOM 5731 C C . PRO A 1 377 ? 38.132 -1.098 0.408 1.000 0.830 377 PRO A C 1
ATOM 5732 O O . PRO A 1 377 ? 37.195 -1.833 0.077 1.000 0.830 377 PRO A O 1
ATOM 5743 N N . PRO A 1 378 ? 39.066 -0.744 -0.502 1.000 0.770 378 PRO A N 1
ATOM 5744 C CA . PRO A 1 378 ? 39.071 -1.233 -1.885 1.000 0.770 378 PRO A CA 1
ATOM 5745 C C . PRO A 1 378 ? 39.017 -2.765 -1.978 1.000 0.770 378 PRO A C 1
ATOM 5746 O O . PRO A 1 378 ? 38.150 -3.299 -2.671 1.000 0.770 378 PRO A O 1
ATOM 5757 N N . ASP A 1 379 ? 39.867 -3.452 -1.210 1.000 0.750 379 ASP A N 1
ATOM 5758 C CA . ASP A 1 379 ? 39.757 -4.878 -0.901 1.000 0.750 379 ASP A CA 1
ATOM 5759 C C . ASP A 1 379 ? 39.086 -5.032 0.470 1.000 0.750 379 ASP A C 1
ATOM 5760 O O . ASP A 1 379 ? 39.688 -4.729 1.503 1.000 0.750 379 ASP A O 1
ATOM 5769 N N . ALA A 1 380 ? 37.840 -5.514 0.475 1.000 0.710 380 ALA A N 1
ATOM 5770 C CA . ALA A 1 380 ? 37.014 -5.651 1.675 1.000 0.710 380 ALA A CA 1
ATOM 5771 C C . ALA A 1 380 ? 37.701 -6.459 2.794 1.000 0.710 380 ALA A C 1
ATOM 5772 O O . ALA A 1 380 ? 37.513 -6.161 3.971 1.000 0.710 380 ALA A O 1
ATOM 5779 N N . LYS A 1 381 ? 38.535 -7.454 2.452 1.000 0.710 381 LYS A N 1
ATOM 5780 C CA . LYS A 1 381 ? 39.205 -8.321 3.441 1.000 0.710 381 LYS A CA 1
ATOM 5781 C C . LYS A 1 381 ? 40.493 -7.726 4.005 1.000 0.710 381 LYS A C 1
ATOM 5782 O O . LYS A 1 381 ? 41.066 -8.298 4.931 1.000 0.710 381 LYS A O 1
ATOM 5801 N N . ASN A 1 382 ? 40.952 -6.596 3.472 1.000 0.740 382 ASN A N 1
ATOM 5802 C CA . ASN A 1 382 ? 42.188 -5.950 3.881 1.000 0.740 382 ASN A CA 1
ATOM 5803 C C . ASN A 1 382 ? 41.943 -4.464 4.167 1.000 0.740 382 ASN A C 1
ATOM 5804 O O . ASN A 1 382 ? 42.014 -3.620 3.272 1.000 0.740 382 ASN A O 1
ATOM 5815 N N . THR A 1 383 ? 41.710 -4.130 5.438 1.000 0.710 383 THR A N 1
ATOM 5816 C CA . THR A 1 383 ? 41.519 -2.743 5.903 1.000 0.710 383 THR A CA 1
ATOM 5817 C C . THR A 1 383 ? 42.704 -1.830 5.585 1.000 0.710 383 THR A C 1
ATOM 5818 O O . THR A 1 383 ? 42.501 -0.640 5.363 1.000 0.710 383 THR A O 1
ATOM 5829 N N . ALA A 1 384 ? 43.920 -2.373 5.449 1.000 0.730 384 ALA A N 1
ATOM 5830 C CA . ALA A 1 384 ? 45.097 -1.615 5.022 1.000 0.730 384 ALA A CA 1
ATOM 5831 C C . ALA A 1 384 ? 45.121 -1.285 3.513 1.000 0.730 384 ALA A C 1
ATOM 5832 O O . ALA A 1 384 ? 46.021 -0.578 3.064 1.000 0.730 384 ALA A O 1
ATOM 5839 N N . SER A 1 385 ? 44.153 -1.762 2.717 1.000 0.750 385 SER A N 1
ATOM 5840 C CA . SER A 1 385 ? 44.027 -1.370 1.304 1.000 0.750 385 SER A CA 1
ATOM 5841 C C . SER A 1 385 ? 43.414 0.025 1.110 1.000 0.750 385 SER A C 1
ATOM 5842 O O . SER A 1 385 ? 43.547 0.597 0.028 1.000 0.750 385 SER A O 1
ATOM 5850 N N . LEU A 1 386 ? 42.792 0.613 2.144 1.000 0.790 386 LEU A N 1
ATOM 5851 C CA . LEU A 1 386 ? 42.425 2.031 2.152 1.000 0.790 386 LEU A CA 1
ATOM 5852 C C . LEU A 1 386 ? 43.609 2.854 2.683 1.000 0.790 386 LEU A C 1
ATOM 5853 O O . LEU A 1 386 ? 43.880 2.845 3.885 1.000 0.790 386 LEU A O 1
ATOM 5869 N N . SER A 1 387 ? 44.322 3.555 1.795 1.000 0.800 387 SER A N 1
ATOM 5870 C CA . SER A 1 387 ? 45.524 4.316 2.163 1.000 0.800 387 SER A CA 1
ATOM 5871 C C . SER A 1 387 ? 45.242 5.411 3.199 1.000 0.800 387 SER A C 1
ATOM 5872 O O . SER A 1 387 ? 44.156 5.986 3.241 1.000 0.800 387 SER A O 1
ATOM 5880 N N . THR A 1 388 ? 46.244 5.751 4.014 1.000 0.810 388 THR A N 1
ATOM 5881 C CA . THR A 1 388 ? 46.150 6.864 4.976 1.000 0.810 388 THR A CA 1
ATOM 5882 C C . THR A 1 388 ? 45.870 8.199 4.277 1.000 0.810 388 THR A C 1
ATOM 5883 O O . THR A 1 388 ? 45.114 9.006 4.794 1.000 0.810 388 THR A O 1
ATOM 5894 N N . GLU A 1 389 ? 46.399 8.391 3.065 1.000 0.840 389 GLU A N 1
ATOM 5895 C CA . GLU A 1 389 ? 46.109 9.543 2.196 1.000 0.840 389 GLU A CA 1
ATOM 5896 C C . GLU A 1 389 ? 44.612 9.636 1.843 1.000 0.840 389 GLU A C 1
ATOM 5897 O O . GLU A 1 389 ? 44.001 10.679 2.044 1.000 0.840 389 GLU A O 1
ATOM 5909 N N . ARG A 1 390 ? 43.974 8.519 1.449 1.000 0.850 390 ARG A N 1
ATOM 5910 C CA . ARG A 1 390 ? 42.514 8.457 1.230 1.000 0.850 390 ARG A CA 1
ATOM 5911 C C . ARG A 1 390 ? 41.722 8.772 2.501 1.000 0.850 390 ARG A C 1
ATOM 5912 O O . ARG A 1 390 ? 40.653 9.365 2.410 1.000 0.850 390 ARG A O 1
ATOM 5933 N N . GLN A 1 391 ? 42.198 8.338 3.669 1.000 0.860 391 GLN A N 1
ATOM 5934 C CA . GLN A 1 391 ? 41.528 8.609 4.946 1.000 0.860 391 GLN A CA 1
ATOM 5935 C C . GLN A 1 391 ? 41.603 10.101 5.309 1.000 0.860 391 GLN A C 1
ATOM 5936 O O . GLN A 1 391 ? 40.583 10.673 5.691 1.000 0.860 391 GLN A O 1
ATOM 5950 N N . ASP A 1 392 ? 42.763 10.736 5.112 1.000 0.860 392 ASP A N 1
ATOM 5951 C CA . ASP A 1 392 ? 42.964 12.177 5.322 1.000 0.860 392 ASP A CA 1
ATOM 5952 C C . ASP A 1 392 ? 42.128 13.019 4.339 1.000 0.860 392 ASP A C 1
ATOM 5953 O O . ASP A 1 392 ? 41.448 13.958 4.753 1.000 0.860 392 ASP A O 1
ATOM 5962 N N . ASP A 1 393 ? 42.060 12.622 3.060 1.000 0.870 393 ASP A N 1
ATOM 5963 C CA . ASP A 1 393 ? 41.177 13.242 2.060 1.000 0.870 393 ASP A CA 1
ATOM 5964 C C . ASP A 1 393 ? 39.698 13.197 2.490 1.000 0.870 393 ASP A C 1
ATOM 5965 O O . ASP A 1 393 ? 39.004 14.217 2.458 1.000 0.870 393 ASP A O 1
ATOM 5974 N N . ILE A 1 394 ? 39.209 12.027 2.926 1.000 0.900 394 ILE A N 1
ATOM 5975 C CA . ILE A 1 394 ? 37.833 11.851 3.421 1.000 0.900 394 ILE A CA 1
ATOM 5976 C C . ILE A 1 394 ? 37.593 12.752 4.637 1.000 0.900 394 ILE A C 1
ATOM 5977 O O . ILE A 1 394 ? 36.594 13.473 4.679 1.000 0.900 394 ILE A O 1
ATOM 5993 N N . GLN A 1 395 ? 38.515 12.759 5.602 1.000 0.880 395 GLN A N 1
ATOM 5994 C CA . GLN A 1 395 ? 38.419 13.594 6.797 1.000 0.880 395 GLN A CA 1
ATOM 5995 C C . GLN A 1 395 ? 38.379 15.086 6.441 1.000 0.880 395 GLN A C 1
ATOM 5996 O O . GLN A 1 395 ? 37.544 15.821 6.959 1.000 0.880 395 GLN A O 1
ATOM 6010 N N . LYS A 1 396 ? 39.194 15.535 5.484 1.000 0.860 396 LYS A N 1
ATOM 6011 C CA . LYS A 1 396 ? 39.241 16.926 5.016 1.000 0.860 396 LYS A CA 1
ATOM 6012 C C . LYS A 1 396 ? 37.975 17.358 4.268 1.000 0.860 396 LYS A C 1
ATOM 6013 O O . LYS A 1 396 ? 37.517 18.491 4.449 1.000 0.860 396 LYS A O 1
ATOM 6032 N N . ILE A 1 397 ? 37.375 16.467 3.471 1.000 0.880 397 ILE A N 1
ATOM 6033 C CA . ILE A 1 397 ? 36.058 16.690 2.847 1.000 0.880 397 ILE A CA 1
ATOM 6034 C C . ILE A 1 397 ? 34.994 16.862 3.938 1.000 0.880 397 ILE A C 1
ATOM 6035 O O . ILE A 1 397 ? 34.267 17.856 3.930 1.000 0.880 397 ILE A O 1
ATOM 6051 N N . LEU A 1 398 ? 34.940 15.948 4.910 1.000 0.910 398 LEU A N 1
ATOM 6052 C CA . LEU A 1 398 ? 33.980 15.998 6.017 1.000 0.910 398 LEU A CA 1
ATOM 6053 C C . LEU A 1 398 ? 34.145 17.265 6.866 1.000 0.910 398 LEU A C 1
ATOM 6054 O O . LEU A 1 398 ? 33.158 17.947 7.130 1.000 0.910 398 LEU A O 1
ATOM 6070 N N . SER A 1 399 ? 35.379 17.650 7.200 1.000 0.880 399 SER A N 1
ATOM 6071 C CA . SER A 1 399 ? 35.683 18.889 7.927 1.000 0.880 399 SER A CA 1
ATOM 6072 C C . SER A 1 399 ? 35.233 20.135 7.166 1.000 0.880 399 SER A C 1
ATOM 6073 O O . SER A 1 399 ? 34.726 21.081 7.768 1.000 0.880 399 SER A O 1
ATOM 6081 N N . THR A 1 400 ? 35.342 20.124 5.834 1.000 0.850 400 THR A N 1
ATOM 6082 C CA . THR A 1 400 ? 34.829 21.204 4.978 1.000 0.850 400 THR A CA 1
ATOM 6083 C C . THR A 1 400 ? 33.299 21.261 5.010 1.000 0.850 400 THR A C 1
ATOM 6084 O O . THR A 1 400 ? 32.743 22.352 5.137 1.000 0.850 400 THR A O 1
ATOM 6095 N N . VAL A 1 401 ? 32.607 20.117 4.958 1.000 0.890 401 VAL A N 1
ATOM 6096 C CA . VAL A 1 401 ? 31.137 20.051 5.061 1.000 0.890 401 VAL A CA 1
ATOM 6097 C C . VAL A 1 401 ? 30.655 20.526 6.435 1.000 0.890 401 VAL A C 1
ATOM 6098 O O . VAL A 1 401 ? 29.802 21.407 6.495 1.000 0.890 401 VAL A O 1
ATOM 6111 N N . VAL A 1 402 ? 31.234 20.034 7.537 1.000 0.890 402 VAL A N 1
ATOM 6112 C CA . VAL A 1 402 ? 30.883 20.475 8.903 1.000 0.890 402 VAL A CA 1
ATOM 6113 C C . VAL A 1 402 ? 31.091 21.986 9.050 1.000 0.890 402 VAL A C 1
ATOM 6114 O O . VAL A 1 402 ? 30.165 22.704 9.416 1.000 0.890 402 VAL A O 1
ATOM 6127 N N . ARG A 1 403 ? 32.264 22.506 8.666 1.000 0.840 403 ARG A N 1
ATOM 6128 C CA . ARG A 1 403 ? 32.599 23.938 8.781 1.000 0.840 403 ARG A CA 1
ATOM 6129 C C . ARG A 1 403 ? 31.763 24.861 7.882 1.000 0.840 403 ARG A C 1
ATOM 6130 O O . ARG A 1 403 ? 31.663 26.053 8.161 1.000 0.840 403 ARG A O 1
ATOM 6151 N N . THR A 1 404 ? 31.196 24.348 6.790 1.000 0.820 404 THR A N 1
ATOM 6152 C CA . THR A 1 404 ? 30.303 25.126 5.907 1.000 0.820 404 THR A CA 1
ATOM 6153 C C . THR A 1 404 ? 28.830 25.022 6.288 1.000 0.820 404 THR A C 1
ATOM 6154 O O . THR A 1 404 ? 28.076 25.924 5.930 1.000 0.820 404 THR A O 1
ATOM 6165 N N . SER A 1 405 ? 28.444 23.972 7.018 1.000 0.860 405 SER A N 1
ATOM 6166 C CA . SER A 1 405 ? 27.056 23.696 7.410 1.000 0.860 405 SER A CA 1
ATOM 6167 C C . SER A 1 405 ? 26.693 24.228 8.800 1.000 0.860 405 SER A C 1
ATOM 6168 O O . SER A 1 405 ? 25.519 24.474 9.052 1.000 0.860 405 SER A O 1
ATOM 6176 N N . LEU A 1 406 ? 27.672 24.412 9.695 1.000 0.860 406 LEU A N 1
ATOM 6177 C CA . LEU A 1 406 ? 27.480 25.091 10.982 1.000 0.860 406 LEU A CA 1
ATOM 6178 C C . LEU A 1 406 ? 27.182 26.585 10.774 1.000 0.860 406 LEU A C 1
ATOM 6179 O O . LEU A 1 406 ? 27.791 27.236 9.919 1.000 0.860 406 LEU A O 1
ATOM 6195 N N . ASP A 1 407 ? 26.279 27.135 11.589 1.000 0.760 407 ASP A N 1
ATOM 6196 C CA . ASP A 1 407 ? 26.000 28.573 11.619 1.000 0.760 407 ASP A CA 1
ATOM 6197 C C . ASP A 1 407 ? 27.261 29.361 12.004 1.000 0.760 407 ASP A C 1
ATOM 6198 O O . ASP A 1 407 ? 28.075 28.890 12.794 1.000 0.760 407 ASP A O 1
ATOM 6207 N N . LYS A 1 408 ? 27.438 30.563 11.453 1.000 0.670 408 LYS A N 1
ATOM 6208 C CA . LYS A 1 408 ? 28.673 31.364 11.568 1.000 0.670 408 LYS A CA 1
ATOM 6209 C C . LYS A 1 408 ? 28.564 32.500 12.583 1.000 0.670 408 LYS A C 1
ATOM 6210 O O . LYS A 1 408 ? 29.234 33.522 12.434 1.000 0.670 408 LYS A O 1
ATOM 6229 N N . ASP A 1 409 ? 27.723 32.315 13.596 1.000 0.600 409 ASP A N 1
ATOM 6230 C CA . ASP A 1 409 ? 27.522 33.291 14.662 1.000 0.600 409 ASP A CA 1
ATOM 6231 C C . ASP A 1 409 ? 28.855 33.639 15.352 1.000 0.600 409 ASP A C 1
ATOM 6232 O O . ASP A 1 409 ? 29.675 32.757 15.651 1.000 0.600 409 ASP A O 1
ATOM 6241 N N . GLU A 1 410 ? 29.089 34.935 15.580 1.000 0.500 410 GLU A N 1
ATOM 6242 C CA . GLU A 1 410 ? 30.404 35.469 15.971 1.000 0.500 410 GLU A CA 1
ATOM 6243 C C . GLU A 1 410 ? 30.882 34.920 17.319 1.000 0.500 410 GLU A C 1
ATOM 6244 O O . GLU A 1 410 ? 32.081 34.804 17.569 1.000 0.500 410 GLU A O 1
ATOM 6256 N N . THR A 1 411 ? 29.934 34.566 18.187 1.000 0.520 411 THR A N 1
ATOM 6257 C CA . THR A 1 411 ? 30.196 34.183 19.578 1.000 0.520 411 THR A CA 1
ATOM 6258 C C . THR A 1 411 ? 30.705 32.756 19.759 1.000 0.520 411 THR A C 1
ATOM 6259 O O . THR A 1 411 ? 31.395 32.498 20.745 1.000 0.520 411 THR A O 1
ATOM 6270 N N . GLN A 1 412 ? 30.381 31.829 18.849 1.000 0.530 412 GLN A N 1
ATOM 6271 C CA . GLN A 1 412 ? 30.694 30.402 19.022 1.000 0.530 412 GLN A CA 1
ATOM 6272 C C . GLN A 1 412 ? 31.496 29.807 17.862 1.000 0.530 412 GLN A C 1
ATOM 6273 O O . GLN A 1 412 ? 32.470 29.095 18.103 1.000 0.530 412 GLN A O 1
ATOM 6287 N N . ASN A 1 413 ? 31.142 30.113 16.610 1.000 0.540 413 ASN A N 1
ATOM 6288 C CA . ASN A 1 413 ? 31.555 29.271 15.482 1.000 0.540 413 ASN A CA 1
ATOM 6289 C C . ASN A 1 413 ? 32.595 29.899 14.537 1.000 0.540 413 ASN A C 1
ATOM 6290 O O . ASN A 1 413 ? 33.171 29.183 13.717 1.000 0.540 413 ASN A O 1
ATOM 6301 N N . GLN A 1 414 ? 32.920 31.194 14.662 1.000 0.570 414 GLN A N 1
ATOM 6302 C CA . GLN A 1 414 ? 34.013 31.797 13.874 1.000 0.570 414 GLN A CA 1
ATOM 6303 C C . GLN A 1 414 ? 35.395 31.195 14.194 1.000 0.570 414 GLN A C 1
ATOM 6304 O O . GLN A 1 414 ? 36.212 31.024 13.288 1.000 0.570 414 GLN A O 1
ATOM 6318 N N . ASN A 1 415 ? 35.647 30.853 15.463 1.000 0.620 415 ASN A N 1
ATOM 6319 C CA . ASN A 1 415 ? 36.957 30.416 15.965 1.000 0.620 415 ASN A CA 1
ATOM 6320 C C . ASN A 1 415 ? 37.049 28.903 16.233 1.000 0.620 415 ASN A C 1
ATOM 6321 O O . ASN A 1 415 ? 37.890 28.475 17.023 1.000 0.620 415 ASN A O 1
ATOM 6332 N N . LEU A 1 416 ? 36.211 28.091 15.578 1.000 0.720 416 LEU A N 1
ATOM 6333 C CA . LEU A 1 416 ? 36.326 26.631 15.630 1.000 0.720 416 LEU A CA 1
ATOM 6334 C C . LEU A 1 416 ? 37.703 26.192 15.121 1.000 0.720 416 LEU A C 1
ATOM 6335 O O . LEU A 1 416 ? 38.055 26.419 13.959 1.000 0.720 416 LEU A O 1
ATOM 6351 N N . SER A 1 417 ? 38.473 25.550 15.998 1.000 0.750 417 SER A N 1
ATOM 6352 C CA . SER A 1 417 ? 39.744 24.927 15.648 1.000 0.750 417 SER A CA 1
ATOM 6353 C C . SER A 1 417 ? 39.503 23.723 14.743 1.000 0.750 417 SER A C 1
ATOM 6354 O O . SER A 1 417 ? 38.490 23.031 14.864 1.000 0.750 417 SER A O 1
ATOM 6362 N N . ASP A 1 418 ? 40.478 23.380 13.901 1.000 0.800 418 ASP A N 1
ATOM 6363 C CA . ASP A 1 418 ? 40.440 22.121 13.151 1.000 0.800 418 ASP A CA 1
ATOM 6364 C C . ASP A 1 418 ? 40.333 20.907 14.106 1.000 0.800 418 ASP A C 1
ATOM 6365 O O . ASP A 1 418 ? 39.772 19.877 13.742 1.000 0.800 418 ASP A O 1
ATOM 6374 N N . ALA A 1 419 ? 40.791 21.031 15.360 1.000 0.790 419 ALA A N 1
ATOM 6375 C CA . ALA A 1 419 ? 40.574 20.029 16.408 1.000 0.790 419 ALA A CA 1
ATOM 6376 C C . ALA A 1 419 ? 39.096 19.907 16.838 1.000 0.790 419 ALA A C 1
ATOM 6377 O O . ALA A 1 419 ? 38.603 18.793 17.017 1.000 0.790 419 ALA A O 1
ATOM 6384 N N . ASP A 1 420 ? 38.377 21.026 16.958 1.000 0.820 420 ASP A N 1
ATOM 6385 C CA . ASP A 1 420 ? 36.957 21.046 17.337 1.000 0.820 420 ASP A CA 1
ATOM 6386 C C . ASP A 1 420 ? 36.083 20.459 16.223 1.000 0.820 420 ASP A C 1
ATOM 6387 O O . ASP A 1 420 ? 35.110 19.759 16.499 1.000 0.820 420 ASP A O 1
ATOM 6396 N N . ILE A 1 421 ? 36.469 20.691 14.963 1.000 0.830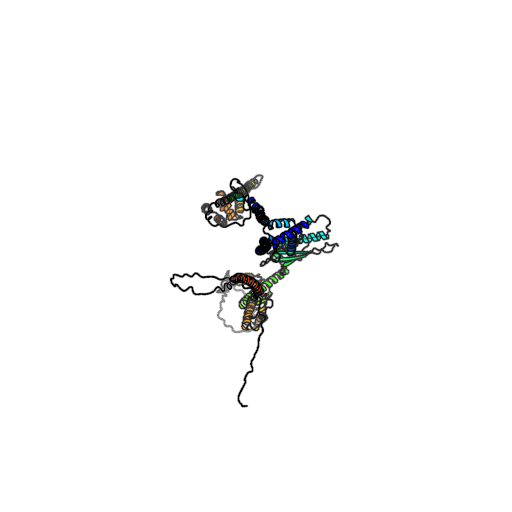 421 ILE A N 1
ATOM 6397 C CA . ILE A 1 421 ? 35.853 20.073 13.783 1.000 0.830 421 ILE A CA 1
ATOM 6398 C C . ILE A 1 421 ? 36.159 18.568 13.728 1.000 0.830 421 ILE A C 1
ATOM 6399 O O . ILE A 1 421 ? 35.252 17.765 13.524 1.000 0.830 421 ILE A O 1
ATOM 6415 N N . ASN A 1 422 ? 37.409 18.155 13.956 1.000 0.830 422 ASN A N 1
ATOM 6416 C CA . ASN A 1 422 ? 37.784 16.739 13.917 1.000 0.830 422 ASN A CA 1
ATOM 6417 C C . ASN A 1 422 ? 37.100 15.908 15.016 1.000 0.830 422 ASN A C 1
ATOM 6418 O O . ASN A 1 422 ? 36.720 14.772 14.759 1.000 0.830 422 ASN A O 1
ATOM 6429 N N . ASN A 1 423 ? 36.853 16.470 16.205 1.000 0.840 423 ASN A N 1
ATOM 6430 C CA . ASN A 1 423 ? 36.093 15.794 17.269 1.000 0.840 423 ASN A CA 1
ATOM 6431 C C . ASN A 1 423 ? 34.616 15.526 16.907 1.000 0.840 423 ASN A C 1
ATOM 6432 O O . ASN A 1 423 ? 33.965 14.711 17.560 1.000 0.840 423 ASN A O 1
ATOM 6443 N N . LYS A 1 424 ? 34.082 16.198 15.879 1.000 0.880 424 LYS A N 1
ATOM 6444 C CA . LYS A 1 424 ? 32.706 16.039 15.378 1.000 0.880 424 LYS A CA 1
ATOM 6445 C C . LYS A 1 424 ? 32.581 14.989 14.267 1.000 0.880 424 LYS A C 1
ATOM 6446 O O . LYS A 1 424 ? 31.471 14.685 13.826 1.000 0.880 424 LYS A O 1
ATOM 6465 N N . ILE A 1 425 ? 33.703 14.436 13.807 1.000 0.910 425 ILE A N 1
ATOM 6466 C CA . ILE A 1 425 ? 33.778 13.528 12.661 1.000 0.910 425 ILE A CA 1
ATOM 6467 C C . ILE A 1 425 ? 34.391 12.204 13.108 1.000 0.910 425 ILE A C 1
ATOM 6468 O O . ILE A 1 425 ? 35.480 12.165 13.671 1.000 0.910 425 ILE A O 1
ATOM 6484 N N . VAL A 1 426 ? 33.718 11.095 12.805 1.000 0.880 426 VAL A N 1
ATOM 6485 C CA . VAL A 1 426 ? 34.245 9.751 13.071 1.000 0.880 426 VAL A CA 1
ATOM 6486 C C . VAL A 1 426 ? 34.208 8.935 11.787 1.000 0.880 426 VAL A C 1
ATOM 6487 O O . VAL A 1 426 ? 33.135 8.588 11.297 1.000 0.880 426 VAL A O 1
ATOM 6500 N N . VAL A 1 427 ? 35.387 8.603 11.258 1.000 0.880 427 VAL A N 1
ATOM 6501 C CA . VAL A 1 427 ? 35.556 7.739 10.081 1.000 0.880 427 VAL A CA 1
ATOM 6502 C C . VAL A 1 427 ? 36.008 6.353 10.540 1.000 0.880 427 VAL A C 1
ATOM 6503 O O . VAL A 1 427 ? 37.037 6.218 11.195 1.000 0.880 427 VAL A O 1
ATOM 6516 N N . SER A 1 428 ? 35.239 5.317 10.208 1.000 0.830 428 SER A N 1
ATOM 6517 C CA . SER A 1 428 ? 35.535 3.916 10.541 1.000 0.830 428 SER A CA 1
ATOM 6518 C C . SER A 1 428 ? 35.722 3.086 9.274 1.000 0.830 428 SER A C 1
ATOM 6519 O O . SER A 1 428 ? 34.840 3.048 8.421 1.000 0.830 428 SER A O 1
ATOM 6527 N N . VAL A 1 429 ? 36.860 2.398 9.152 1.000 0.840 429 VAL A N 1
ATOM 6528 C CA . VAL A 1 429 ? 37.194 1.579 7.974 1.000 0.840 429 VAL A CA 1
ATOM 6529 C C . VAL A 1 429 ? 36.980 0.104 8.297 1.000 0.840 429 VAL A C 1
ATOM 6530 O O . VAL A 1 429 ? 37.774 -0.484 9.033 1.000 0.840 429 VAL A O 1
ATOM 6543 N N . GLN A 1 430 ? 35.907 -0.493 7.777 1.000 0.790 430 GLN A N 1
ATOM 6544 C CA . GLN A 1 430 ? 35.510 -1.877 8.074 1.000 0.790 430 GLN A CA 1
ATOM 6545 C C . GLN A 1 430 ? 34.849 -2.550 6.855 1.000 0.790 430 GLN A C 1
ATOM 6546 O O . GLN A 1 430 ? 34.273 -1.849 6.023 1.000 0.790 430 GLN A O 1
ATOM 6560 N N . PRO A 1 431 ? 34.933 -3.890 6.716 1.000 0.750 431 PRO A N 1
ATOM 6561 C CA . PRO A 1 431 ? 34.149 -4.632 5.725 1.000 0.750 431 PRO A CA 1
ATOM 6562 C C . PRO A 1 431 ? 32.643 -4.468 5.967 1.000 0.750 431 PRO A C 1
ATOM 6563 O O . PRO A 1 431 ? 32.206 -4.406 7.116 1.000 0.750 431 PRO A O 1
ATOM 6574 N N . PHE A 1 432 ? 31.837 -4.449 4.902 1.000 0.730 432 PHE A N 1
ATOM 6575 C CA . PHE A 1 432 ? 30.378 -4.471 5.026 1.000 0.730 432 PHE A CA 1
ATOM 6576 C C . PHE A 1 432 ? 29.829 -5.884 4.803 1.000 0.730 432 PHE A C 1
ATOM 6577 O O . PHE A 1 432 ? 29.468 -6.264 3.691 1.000 0.730 432 PHE A O 1
ATOM 6594 N N . ASP A 1 433 ? 29.689 -6.650 5.886 1.000 0.560 433 ASP A N 1
ATOM 6595 C CA . ASP A 1 433 ? 29.130 -8.013 5.840 1.000 0.560 433 ASP A CA 1
ATOM 6596 C C . ASP A 1 433 ? 27.649 -8.050 5.409 1.000 0.560 433 ASP A C 1
ATOM 6597 O O . ASP A 1 433 ? 27.157 -9.066 4.925 1.000 0.560 433 ASP A O 1
ATOM 6606 N N . GLY A 1 434 ? 26.927 -6.935 5.569 1.000 0.490 434 GLY A N 1
ATOM 6607 C CA . GLY A 1 434 ? 25.513 -6.793 5.204 1.000 0.490 434 GLY A CA 1
ATOM 6608 C C . GLY A 1 434 ? 25.245 -6.533 3.718 1.000 0.490 434 GLY A C 1
ATOM 6609 O O . GLY A 1 434 ? 24.102 -6.248 3.356 1.000 0.490 434 GLY A O 1
ATOM 6613 N N . LYS A 1 435 ? 26.264 -6.580 2.848 1.000 0.470 435 LYS A N 1
ATOM 6614 C CA . LYS A 1 435 ? 26.063 -6.394 1.407 1.000 0.470 435 LYS A CA 1
ATOM 6615 C C . LYS A 1 435 ? 25.194 -7.510 0.839 1.000 0.470 435 LYS A C 1
ATOM 6616 O O . LYS A 1 435 ? 25.538 -8.689 0.906 1.000 0.470 435 LYS A O 1
ATOM 6635 N N . VAL A 1 436 ? 24.093 -7.123 0.192 1.000 0.350 436 VAL A N 1
ATOM 6636 C CA . VAL A 1 436 ? 23.358 -8.013 -0.712 1.000 0.350 436 VAL A CA 1
ATOM 6637 C C . VAL A 1 436 ? 24.206 -8.173 -1.968 1.000 0.350 436 VAL A C 1
ATOM 6638 O O . VAL A 1 436 ? 24.000 -7.496 -2.976 1.000 0.350 436 VAL A O 1
ATOM 6651 N N . ASN A 1 437 ? 25.206 -9.048 -1.885 1.000 0.340 437 ASN A N 1
ATOM 6652 C CA . ASN A 1 437 ? 26.017 -9.415 -3.027 1.000 0.340 437 ASN A CA 1
ATOM 6653 C C . ASN A 1 437 ? 25.122 -10.107 -4.059 1.000 0.340 437 ASN A C 1
ATOM 6654 O O . ASN A 1 437 ? 24.860 -11.308 -3.984 1.000 0.340 437 ASN A O 1
ATOM 6665 N N . LEU A 1 438 ? 24.716 -9.351 -5.080 1.000 0.300 438 LEU A N 1
ATOM 6666 C CA . LEU A 1 438 ? 24.354 -9.887 -6.390 1.000 0.300 438 LEU A CA 1
ATOM 6667 C C . LEU A 1 438 ? 25.631 -10.400 -7.082 1.000 0.300 438 LEU A C 1
ATOM 6668 O O . LEU A 1 438 ? 26.006 -9.930 -8.159 1.000 0.300 438 LEU A O 1
ATOM 6684 N N . ASP A 1 439 ? 26.309 -11.357 -6.435 1.000 0.320 439 ASP A N 1
ATOM 6685 C CA . ASP A 1 439 ? 27.530 -12.029 -6.890 1.000 0.320 439 ASP A CA 1
ATOM 6686 C C . ASP A 1 439 ? 27.201 -12.951 -8.073 1.000 0.320 439 ASP A C 1
ATOM 6687 O O . ASP A 1 439 ? 27.251 -14.178 -8.017 1.000 0.320 439 ASP A O 1
ATOM 6696 N N . THR A 1 440 ? 26.862 -12.312 -9.190 1.000 0.300 440 THR A N 1
ATOM 6697 C CA . THR A 1 440 ? 26.507 -12.945 -10.464 1.000 0.300 440 THR A CA 1
ATOM 6698 C C . THR A 1 440 ? 27.691 -13.742 -11.023 1.000 0.300 440 THR A C 1
ATOM 6699 O O . THR A 1 440 ? 27.504 -14.682 -11.782 1.000 0.300 440 THR A O 1
ATOM 6710 N N . ASN A 1 441 ? 28.924 -13.396 -10.633 1.000 0.320 441 ASN A N 1
ATOM 6711 C CA . ASN A 1 441 ? 30.146 -14.008 -11.156 1.000 0.320 441 ASN A CA 1
ATOM 6712 C C . ASN A 1 441 ? 30.400 -15.443 -10.685 1.000 0.320 441 ASN A C 1
ATOM 6713 O O . ASN A 1 441 ? 31.152 -16.146 -11.356 1.000 0.320 441 ASN A O 1
ATOM 6724 N N . THR A 1 442 ? 29.790 -15.906 -9.587 1.000 0.310 442 THR A N 1
ATOM 6725 C CA . THR A 1 442 ? 29.861 -17.336 -9.230 1.000 0.310 442 THR A CA 1
ATOM 6726 C C . THR A 1 442 ? 28.741 -18.109 -9.928 1.000 0.310 442 THR A C 1
ATOM 6727 O O . THR A 1 442 ? 28.020 -18.894 -9.313 1.000 0.310 442 THR A O 1
ATOM 6738 N N . GLU A 1 443 ? 28.620 -17.921 -11.246 1.000 0.310 443 GLU A N 1
ATOM 6739 C CA . GLU A 1 443 ? 28.087 -18.975 -12.102 1.000 0.310 443 GLU A CA 1
ATOM 6740 C C . GLU A 1 443 ? 29.074 -20.148 -12.051 1.000 0.310 443 GLU A C 1
ATOM 6741 O O . GLU A 1 443 ? 29.961 -20.289 -12.896 1.000 0.310 443 GLU A O 1
ATOM 6753 N N . GLU A 1 444 ? 28.921 -21.025 -11.051 1.000 0.300 444 GLU A N 1
ATOM 6754 C CA . GLU A 1 444 ? 29.395 -22.395 -11.208 1.000 0.300 444 GLU A CA 1
ATOM 6755 C C . GLU A 1 444 ? 28.692 -22.959 -12.441 1.000 0.300 444 GLU A C 1
ATOM 6756 O O . GLU A 1 444 ? 27.496 -23.270 -12.420 1.000 0.300 444 GLU A O 1
ATOM 6768 N N . SER A 1 445 ? 29.442 -23.047 -13.541 1.000 0.310 445 SER A N 1
ATOM 6769 C CA . SER A 1 445 ? 28.951 -23.568 -14.805 1.000 0.310 445 SER A CA 1
ATOM 6770 C C . SER A 1 445 ? 28.407 -24.971 -14.556 1.000 0.310 445 SER A C 1
ATOM 6771 O O . SER A 1 445 ? 29.183 -25.917 -14.392 1.000 0.310 445 SER A O 1
ATOM 6779 N N . SER A 1 446 ? 27.078 -25.095 -14.500 1.000 0.330 446 SER A N 1
ATOM 6780 C CA . SER A 1 446 ? 26.378 -26.348 -14.221 1.000 0.330 446 SER A CA 1
ATOM 6781 C C . SER A 1 446 ? 26.571 -27.297 -15.399 1.000 0.330 446 SER A C 1
ATOM 6782 O O . SER A 1 446 ? 25.758 -27.374 -16.321 1.000 0.330 446 SER A O 1
ATOM 6790 N N . GLY A 1 447 ? 27.723 -27.967 -15.391 1.000 0.310 447 GLY A N 1
ATOM 6791 C CA . GLY A 1 447 ? 28.202 -28.804 -16.475 1.000 0.310 447 GLY A CA 1
ATOM 6792 C C . GLY A 1 447 ? 27.197 -29.902 -16.787 1.000 0.310 447 GLY A C 1
ATOM 6793 O O . GLY A 1 447 ? 26.732 -30.610 -15.893 1.000 0.310 447 GLY A O 1
ATOM 6797 N N . ILE A 1 448 ? 26.873 -30.045 -18.072 1.000 0.340 448 ILE A N 1
ATOM 6798 C CA . ILE A 1 448 ? 25.898 -31.029 -18.546 1.000 0.340 448 ILE A CA 1
ATOM 6799 C C . ILE A 1 448 ? 26.346 -32.423 -18.064 1.000 0.340 448 ILE A C 1
ATOM 6800 O O . ILE A 1 448 ? 27.461 -32.846 -18.389 1.000 0.340 448 ILE A O 1
ATOM 6816 N N . PRO A 1 449 ? 25.533 -33.148 -17.277 1.000 0.340 449 PRO A N 1
ATOM 6817 C CA . PRO A 1 449 ? 26.033 -34.291 -16.525 1.000 0.340 449 PRO A CA 1
ATOM 6818 C C . PRO A 1 449 ? 26.352 -35.476 -17.452 1.000 0.340 449 PRO A C 1
ATOM 6819 O O . PRO A 1 449 ? 25.535 -35.892 -18.276 1.000 0.340 449 PRO A O 1
ATOM 6830 N N . LEU A 1 450 ? 27.553 -36.050 -17.292 1.000 0.370 450 LEU A N 1
ATOM 6831 C CA . LEU A 1 450 ? 28.180 -36.978 -18.253 1.000 0.370 450 LEU A CA 1
ATOM 6832 C C . LEU A 1 450 ? 27.343 -38.213 -18.635 1.000 0.370 450 LEU A C 1
ATOM 6833 O O . LEU A 1 450 ? 27.507 -38.743 -19.734 1.000 0.370 450 LEU A O 1
ATOM 6849 N N . TRP A 1 451 ? 26.435 -38.675 -17.770 1.000 0.380 451 TRP A N 1
ATOM 6850 C CA . TRP A 1 451 ? 25.595 -39.847 -18.049 1.000 0.380 451 TRP A CA 1
ATOM 6851 C C . TRP A 1 451 ? 24.690 -39.668 -19.281 1.000 0.380 451 TRP A C 1
ATOM 6852 O O . TRP A 1 451 ? 24.404 -40.651 -19.966 1.000 0.380 451 TRP A O 1
ATOM 6873 N N . ALA A 1 452 ? 24.317 -38.430 -19.629 1.000 0.450 452 ALA A N 1
ATOM 6874 C CA . ALA A 1 452 ? 23.542 -38.134 -20.835 1.000 0.450 452 ALA A CA 1
ATOM 6875 C C . ALA A 1 452 ? 24.275 -38.573 -22.122 1.000 0.450 452 ALA A C 1
ATOM 6876 O O . ALA A 1 452 ? 23.670 -39.177 -23.012 1.000 0.450 452 ALA A O 1
ATOM 6883 N N . TYR A 1 453 ? 25.596 -38.361 -22.190 1.000 0.460 453 TYR A N 1
ATOM 6884 C CA . TYR A 1 453 ? 26.423 -38.819 -23.313 1.000 0.460 453 TYR A CA 1
ATOM 6885 C C . TYR A 1 453 ? 26.527 -40.349 -23.382 1.000 0.460 453 TYR A C 1
ATOM 6886 O O . TYR A 1 453 ? 26.559 -40.905 -24.480 1.000 0.460 453 TYR A O 1
ATOM 6904 N N . ILE A 1 454 ? 26.527 -41.044 -22.238 1.000 0.500 454 ILE A N 1
ATOM 6905 C CA . ILE A 1 454 ? 26.582 -42.515 -22.189 1.000 0.500 454 ILE A CA 1
ATOM 6906 C C . ILE A 1 454 ? 25.317 -43.119 -22.813 1.000 0.500 454 ILE A C 1
ATOM 6907 O O . ILE A 1 454 ? 25.411 -44.019 -23.648 1.000 0.500 454 ILE A O 1
ATOM 6923 N N . VAL A 1 455 ? 24.135 -42.598 -22.461 1.000 0.500 455 VAL A N 1
ATOM 6924 C CA . VAL A 1 455 ? 22.852 -43.085 -23.001 1.000 0.500 455 VAL A CA 1
ATOM 6925 C C . VAL A 1 455 ? 22.773 -42.867 -24.517 1.000 0.500 455 VAL A C 1
ATOM 6926 O O . VAL A 1 455 ? 22.426 -43.793 -25.252 1.000 0.500 455 VAL A O 1
ATOM 6939 N N . GLY A 1 456 ? 23.172 -41.684 -25.003 1.000 0.500 456 GLY A N 1
ATOM 6940 C CA . GLY A 1 456 ? 23.271 -41.413 -26.441 1.000 0.500 456 GLY A CA 1
ATOM 6941 C C . GLY A 1 456 ? 24.267 -42.337 -27.153 1.000 0.500 456 GLY A C 1
ATOM 6942 O O . GLY A 1 456 ? 23.955 -42.897 -28.205 1.000 0.500 456 GLY A O 1
ATOM 6946 N N . GLY A 1 457 ? 25.438 -42.562 -26.550 1.000 0.530 457 GLY A N 1
ATOM 6947 C CA . GLY A 1 457 ? 26.487 -43.433 -27.078 1.000 0.530 457 GLY A CA 1
ATOM 6948 C C . GLY A 1 457 ? 26.055 -44.892 -27.231 1.000 0.530 457 GLY A C 1
ATOM 6949 O O . GLY A 1 457 ? 26.284 -45.480 -28.285 1.000 0.530 457 GLY A O 1
ATOM 6953 N N . VAL A 1 458 ? 25.374 -45.470 -26.234 1.000 0.510 458 VAL A N 1
ATOM 6954 C CA . VAL A 1 458 ? 24.850 -46.850 -26.313 1.000 0.510 458 VAL A CA 1
ATOM 6955 C C . VAL A 1 458 ? 23.783 -46.981 -27.405 1.000 0.510 458 VAL A C 1
ATOM 6956 O O . VAL A 1 458 ? 23.766 -47.979 -28.124 1.000 0.510 458 VAL A O 1
ATOM 6969 N N . LEU A 1 459 ? 22.927 -45.969 -27.583 1.000 0.440 459 LEU A N 1
ATOM 6970 C CA . LEU A 1 459 ? 21.884 -45.976 -28.614 1.000 0.440 459 LEU A CA 1
ATOM 6971 C C . LEU A 1 459 ? 22.488 -45.848 -30.027 1.000 0.440 459 LEU A C 1
ATOM 6972 O O . LEU A 1 459 ? 22.133 -46.619 -30.921 1.000 0.440 459 LEU A O 1
ATOM 6988 N N . ILE A 1 460 ? 23.470 -44.959 -30.219 1.000 0.470 460 ILE A N 1
ATOM 6989 C CA . ILE A 1 460 ? 24.233 -44.857 -31.474 1.000 0.470 460 ILE A CA 1
ATOM 6990 C C . ILE A 1 460 ? 25.001 -46.154 -31.750 1.000 0.470 460 ILE A C 1
ATOM 6991 O O . ILE A 1 460 ? 24.936 -46.668 -32.865 1.000 0.470 460 ILE A O 1
ATOM 7007 N N . ALA A 1 461 ? 25.676 -46.731 -30.752 1.000 0.480 461 ALA A N 1
ATOM 7008 C CA . ALA A 1 461 ? 26.373 -48.006 -30.896 1.000 0.480 461 ALA A CA 1
ATOM 7009 C C . ALA A 1 461 ? 25.407 -49.138 -31.285 1.000 0.480 461 ALA A C 1
ATOM 7010 O O . ALA A 1 461 ? 25.730 -49.928 -32.168 1.000 0.480 461 ALA A O 1
ATOM 7017 N N . ALA A 1 462 ? 24.199 -49.181 -30.713 1.000 0.440 462 ALA A N 1
ATOM 7018 C CA . ALA A 1 462 ? 23.171 -50.144 -31.098 1.000 0.440 462 ALA A CA 1
ATOM 7019 C C . ALA A 1 462 ? 22.734 -49.976 -32.566 1.000 0.440 462 ALA A C 1
ATOM 7020 O O . ALA A 1 462 ? 22.652 -50.971 -33.286 1.000 0.440 462 ALA A O 1
ATOM 7027 N N . ILE A 1 463 ? 22.523 -48.739 -33.041 1.000 0.450 463 ILE A N 1
ATOM 7028 C CA . ILE A 1 463 ? 22.211 -48.448 -34.454 1.000 0.450 463 ILE A CA 1
ATOM 7029 C C . ILE A 1 463 ? 23.378 -48.842 -35.371 1.000 0.450 463 ILE A C 1
ATOM 7030 O O . ILE A 1 463 ? 23.167 -49.505 -36.386 1.000 0.450 463 ILE A O 1
ATOM 7046 N N . ILE A 1 464 ? 24.613 -48.479 -35.016 1.000 0.470 464 ILE A N 1
ATOM 7047 C CA . ILE A 1 464 ? 25.812 -48.783 -35.809 1.000 0.470 464 ILE A CA 1
ATOM 7048 C C . ILE A 1 464 ? 26.055 -50.294 -35.874 1.000 0.470 464 ILE A C 1
ATOM 7049 O O . ILE A 1 464 ? 26.328 -50.811 -36.955 1.000 0.470 464 ILE A O 1
ATOM 7065 N N . VAL A 1 465 ? 25.887 -51.032 -34.772 1.000 0.460 465 VAL A N 1
ATOM 7066 C CA . VAL A 1 465 ? 25.947 -52.504 -34.774 1.000 0.460 465 VAL A CA 1
ATOM 7067 C C . VAL A 1 465 ? 24.852 -53.090 -35.672 1.000 0.460 465 VAL A C 1
ATOM 7068 O O . VAL A 1 465 ? 25.138 -54.009 -36.438 1.000 0.460 465 VAL A O 1
ATOM 7081 N N . LEU A 1 466 ? 23.638 -52.526 -35.671 1.000 0.400 466 LEU A N 1
ATOM 7082 C CA . LEU A 1 466 ? 22.556 -52.918 -36.586 1.000 0.400 466 LEU A CA 1
ATOM 7083 C C . LEU A 1 466 ? 22.937 -52.719 -38.066 1.000 0.400 466 LEU A C 1
ATOM 7084 O O . LEU A 1 466 ? 22.743 -53.621 -38.884 1.000 0.400 466 LEU A O 1
ATOM 7100 N N . ILE A 1 467 ? 23.525 -51.567 -38.406 1.000 0.420 467 ILE A N 1
ATOM 7101 C CA . ILE A 1 467 ? 23.968 -51.228 -39.769 1.000 0.420 467 ILE A CA 1
ATOM 7102 C C . ILE A 1 467 ? 25.153 -52.105 -40.202 1.000 0.420 467 ILE A C 1
ATOM 7103 O O . ILE A 1 467 ? 25.134 -52.685 -41.289 1.000 0.420 467 ILE A O 1
ATOM 7119 N N . ILE A 1 468 ? 26.174 -52.262 -39.358 1.000 0.440 468 ILE A N 1
ATOM 7120 C CA . ILE A 1 468 ? 27.348 -53.089 -39.670 1.000 0.440 468 ILE A CA 1
ATOM 7121 C C . ILE A 1 468 ? 26.948 -54.565 -39.793 1.000 0.440 468 ILE A C 1
ATOM 7122 O O . ILE A 1 468 ? 27.459 -55.251 -40.679 1.000 0.440 468 ILE A O 1
ATOM 7138 N N . MET A 1 469 ? 26.004 -55.058 -38.982 1.000 0.380 469 MET A N 1
ATOM 7139 C CA . MET A 1 469 ? 25.495 -56.428 -39.106 1.000 0.380 469 MET A CA 1
ATOM 7140 C C . MET A 1 469 ? 24.700 -56.638 -40.408 1.000 0.380 469 MET A C 1
ATOM 7141 O O . MET A 1 469 ? 24.804 -57.710 -41.006 1.000 0.380 469 MET A O 1
ATOM 7155 N N . LEU A 1 470 ? 23.973 -55.621 -40.895 1.000 0.350 470 LEU A N 1
ATOM 7156 C CA . LEU A 1 470 ? 23.328 -55.647 -42.216 1.000 0.350 470 LEU A CA 1
ATOM 7157 C C . LEU A 1 470 ? 24.347 -55.738 -43.362 1.000 0.350 470 LEU A C 1
ATOM 7158 O O . LEU A 1 470 ? 24.155 -56.528 -44.285 1.000 0.350 470 LEU A O 1
ATOM 7174 N N . ILE A 1 471 ? 25.435 -54.961 -43.309 1.000 0.360 471 ILE A N 1
ATOM 7175 C CA . ILE A 1 471 ? 26.430 -54.920 -44.393 1.000 0.360 471 ILE A CA 1
ATOM 7176 C C . ILE A 1 471 ? 27.355 -56.146 -44.352 1.000 0.360 471 ILE A C 1
ATOM 7177 O O . ILE A 1 471 ? 27.537 -56.807 -45.377 1.000 0.360 471 ILE A O 1
ATOM 7193 N N . ARG A 1 472 ? 27.927 -56.502 -43.188 1.000 0.340 472 ARG A N 1
ATOM 7194 C CA . ARG A 1 472 ? 28.910 -57.602 -43.096 1.000 0.340 472 ARG A CA 1
ATOM 7195 C C . ARG A 1 472 ? 28.332 -58.950 -43.514 1.000 0.340 472 ARG A C 1
ATOM 7196 O O . ARG A 1 472 ? 29.076 -59.752 -44.071 1.000 0.340 472 ARG A O 1
ATOM 7217 N N . LYS A 1 473 ? 27.028 -59.195 -43.329 1.000 0.350 473 LYS A N 1
ATOM 7218 C CA . LYS A 1 473 ? 26.424 -60.480 -43.716 1.000 0.350 473 LYS A CA 1
ATOM 7219 C C . LYS A 1 473 ? 26.345 -60.704 -45.236 1.000 0.350 473 LYS A C 1
ATOM 7220 O O . LYS A 1 473 ? 26.119 -61.834 -45.648 1.000 0.350 473 LYS A O 1
ATOM 7239 N N . LYS A 1 474 ? 26.569 -59.681 -46.075 1.000 0.330 474 LYS A N 1
ATOM 7240 C CA . LYS A 1 474 ? 26.661 -59.868 -47.535 1.000 0.330 474 LYS A CA 1
ATOM 7241 C C . LYS A 1 474 ? 27.989 -60.461 -48.009 1.000 0.330 474 LYS A C 1
ATOM 7242 O O . LYS A 1 474 ? 27.978 -61.185 -48.993 1.000 0.330 474 LYS A O 1
ATOM 7261 N N . ARG A 1 475 ? 29.118 -60.128 -47.371 1.000 0.300 475 ARG A N 1
ATOM 7262 C CA . ARG A 1 475 ? 30.454 -60.453 -47.914 1.000 0.300 475 ARG A CA 1
ATOM 7263 C C . ARG A 1 475 ? 30.889 -61.909 -47.736 1.000 0.300 475 ARG A C 1
ATOM 7264 O O . ARG A 1 475 ? 31.791 -62.328 -48.430 1.000 0.300 475 ARG A O 1
ATOM 7285 N N . ALA A 1 476 ? 30.296 -62.657 -46.809 1.000 0.260 476 ALA A N 1
ATOM 7286 C CA . ALA A 1 476 ? 30.840 -63.954 -46.389 1.000 0.260 476 ALA A CA 1
ATOM 7287 C C . ALA A 1 476 ? 30.385 -65.172 -47.223 1.000 0.260 476 ALA A C 1
ATOM 7288 O O . ALA A 1 476 ? 30.715 -66.290 -46.856 1.000 0.260 476 ALA A O 1
ATOM 7295 N N . GLN A 1 477 ? 29.598 -64.999 -48.292 1.000 0.260 477 GLN A N 1
ATOM 7296 C CA . GLN A 1 477 ? 29.224 -66.100 -49.201 1.000 0.260 477 GLN A CA 1
ATOM 7297 C C . GLN A 1 477 ? 30.073 -66.072 -50.480 1.000 0.260 477 GLN A C 1
ATOM 7298 O O . GLN A 1 477 ? 29.529 -66.084 -51.580 1.000 0.260 477 GLN A O 1
ATOM 7312 N N . GLU A 1 478 ? 31.392 -65.955 -50.324 1.000 0.250 478 GLU A N 1
ATOM 7313 C CA . GLU A 1 478 ? 32.340 -65.855 -51.443 1.000 0.250 478 GLU A CA 1
ATOM 7314 C C . GLU A 1 478 ? 33.109 -67.172 -51.673 1.000 0.250 478 GLU A C 1
ATOM 7315 O O . GLU A 1 478 ? 33.395 -67.503 -52.818 1.000 0.250 478 GLU A O 1
ATOM 7327 N N . ASP A 1 479 ? 33.366 -67.953 -50.616 1.000 0.210 479 ASP A N 1
ATOM 7328 C CA . ASP A 1 479 ? 34.433 -68.969 -50.604 1.000 0.210 479 ASP A CA 1
ATOM 7329 C C . ASP A 1 479 ? 34.221 -70.205 -51.513 1.000 0.210 479 ASP A C 1
ATOM 7330 O O . ASP A 1 479 ? 35.170 -70.681 -52.125 1.000 0.210 479 ASP A O 1
ATOM 7339 N N . GLU A 1 480 ? 33.015 -70.780 -51.579 1.000 0.210 480 GLU A N 1
ATOM 7340 C CA . GLU A 1 480 ? 32.872 -72.246 -51.758 1.000 0.210 480 GLU A CA 1
ATOM 7341 C C . GLU A 1 480 ? 32.858 -72.785 -53.211 1.000 0.210 480 GLU A C 1
ATOM 7342 O O . GLU A 1 480 ? 32.698 -73.986 -53.421 1.000 0.210 480 GLU A O 1
ATOM 7354 N N . PHE A 1 481 ? 33.024 -71.951 -54.244 1.000 0.240 481 PHE A N 1
ATOM 7355 C CA . PHE A 1 481 ? 33.127 -72.441 -55.634 1.000 0.240 481 PHE A CA 1
ATOM 7356 C C . PHE A 1 481 ? 34.573 -72.841 -55.984 1.000 0.240 481 PHE A C 1
ATOM 7357 O O . PHE A 1 481 ? 35.208 -72.210 -56.825 1.000 0.240 481 PHE A O 1
ATOM 7374 N N . GLU A 1 482 ? 35.086 -73.887 -55.324 1.000 0.190 482 GLU A N 1
ATOM 7375 C CA . GLU A 1 482 ? 36.490 -74.316 -55.433 1.000 0.190 482 GLU A CA 1
ATOM 7376 C C . GLU A 1 482 ? 36.881 -74.907 -56.804 1.000 0.190 482 GLU A C 1
ATOM 7377 O O . GLU A 1 482 ? 37.681 -74.324 -57.528 1.000 0.190 482 GLU A O 1
ATOM 7389 N N . GLU A 1 483 ? 36.427 -76.127 -57.112 1.000 0.190 483 GLU A N 1
ATOM 7390 C CA . GLU A 1 483 ? 37.440 -77.158 -57.417 1.000 0.190 483 GLU A CA 1
ATOM 7391 C C . GLU A 1 483 ? 37.690 -77.503 -58.898 1.000 0.190 483 GLU A C 1
ATOM 7392 O O . GLU A 1 483 ? 38.745 -78.046 -59.216 1.000 0.190 483 GLU A O 1
ATOM 7404 N N . TYR A 1 484 ? 36.746 -77.257 -59.816 1.000 0.210 484 TYR A N 1
ATOM 7405 C CA . TYR A 1 484 ? 36.771 -77.956 -61.113 1.000 0.210 484 TYR A CA 1
ATOM 7406 C C . TYR A 1 484 ? 37.982 -77.638 -62.019 1.000 0.210 484 TYR A C 1
ATOM 7407 O O . TYR A 1 484 ? 38.471 -76.514 -62.100 1.000 0.210 484 TYR A O 1
ATOM 7425 N N . GLU A 1 485 ? 38.432 -78.696 -62.700 1.000 0.200 485 GLU A N 1
ATOM 7426 C CA . GLU A 1 485 ? 39.845 -79.044 -62.908 1.000 0.200 485 GLU A CA 1
ATOM 7427 C C . GLU A 1 485 ? 40.466 -78.562 -64.254 1.000 0.200 485 GLU A C 1
ATOM 7428 O O . GLU A 1 485 ? 39.886 -77.769 -64.996 1.000 0.200 485 GLU A O 1
ATOM 7440 N N . TYR A 1 486 ? 41.692 -79.032 -64.528 1.000 0.200 486 TYR A N 1
ATOM 7441 C CA . TYR A 1 486 ? 42.532 -78.918 -65.733 1.000 0.200 486 TYR A CA 1
ATOM 7442 C C . TYR A 1 486 ? 41.856 -79.398 -67.065 1.000 0.200 486 TYR A C 1
ATOM 7443 O O . TYR A 1 486 ? 40.671 -79.702 -67.095 1.000 0.200 486 TYR A O 1
ATOM 7461 N N . GLU A 1 487 ? 42.497 -79.541 -68.240 1.000 0.200 487 GLU A N 1
ATOM 7462 C CA . GLU A 1 487 ? 43.841 -79.167 -68.726 1.000 0.200 487 GLU A CA 1
ATOM 7463 C C . GLU A 1 487 ? 43.782 -78.711 -70.214 1.000 0.200 487 GLU A C 1
ATOM 7464 O O . GLU A 1 487 ? 42.864 -77.997 -70.619 1.000 0.200 487 GLU A O 1
ATOM 7476 N N . VAL A 1 488 ? 44.788 -79.047 -71.035 1.000 0.200 488 VAL A N 1
ATOM 7477 C CA . VAL A 1 488 ? 45.108 -78.346 -72.284 1.000 0.200 488 VAL A CA 1
ATOM 7478 C C . VAL A 1 488 ? 44.203 -78.760 -73.459 1.000 0.200 488 VAL A C 1
ATOM 7479 O O . VAL A 1 488 ? 44.177 -79.935 -73.822 1.000 0.200 488 VAL A O 1
ATOM 7492 N N . PRO A 1 489 ? 43.543 -77.817 -74.161 1.000 0.230 489 PRO A N 1
ATOM 7493 C CA . PRO A 1 489 ? 42.645 -78.124 -75.278 1.000 0.230 489 PRO A CA 1
ATOM 7494 C C . PRO A 1 489 ? 43.407 -78.344 -76.602 1.000 0.230 489 PRO A C 1
ATOM 7495 O O . PRO A 1 489 ? 42.967 -77.848 -77.634 1.000 0.230 489 PRO A O 1
ATOM 7506 N N . GLN A 1 490 ? 44.592 -78.976 -76.574 1.000 0.190 490 GLN A N 1
ATOM 7507 C CA . GLN A 1 490 ? 45.593 -78.818 -77.640 1.000 0.190 490 GLN A CA 1
ATOM 7508 C C . GLN A 1 490 ? 45.164 -79.309 -79.030 1.000 0.190 490 GLN A C 1
ATOM 7509 O O . GLN A 1 490 ? 44.832 -78.497 -79.894 1.000 0.190 490 GLN A O 1
ATOM 7523 N N . GLU A 1 491 ? 45.456 -80.577 -79.334 1.000 0.180 491 GLU A N 1
ATOM 7524 C CA . GLU A 1 491 ? 46.192 -80.774 -80.583 1.000 0.180 491 GLU A CA 1
ATOM 7525 C C . GLU A 1 491 ? 45.291 -80.828 -81.824 1.000 0.180 491 GLU A C 1
ATOM 7526 O O . GLU A 1 491 ? 44.242 -81.471 -81.816 1.000 0.180 491 GLU A O 1
ATOM 7538 N N . PRO A 1 492 ? 45.705 -80.162 -82.921 1.000 0.210 492 PRO A N 1
ATOM 7539 C CA . PRO A 1 492 ? 44.872 -79.973 -84.109 1.000 0.210 492 PRO A CA 1
ATOM 7540 C C . PRO A 1 492 ? 44.857 -81.190 -85.044 1.000 0.210 492 PRO A C 1
ATOM 7541 O O . PRO A 1 492 ? 44.176 -81.177 -86.067 1.000 0.210 492 PRO A O 1
ATOM 7552 N N . ILE A 1 493 ? 45.710 -82.172 -84.763 1.000 0.180 493 ILE A N 1
ATOM 7553 C CA . ILE A 1 493 ? 46.158 -83.209 -85.691 1.000 0.180 493 ILE A CA 1
ATOM 7554 C C . ILE A 1 493 ? 45.282 -84.480 -85.612 1.000 0.180 493 ILE A C 1
ATOM 7555 O O . ILE A 1 493 ? 44.506 -84.654 -84.685 1.000 0.180 493 ILE A O 1
ATOM 7571 N N . ASN A 1 494 ? 45.335 -85.432 -86.550 1.000 0.180 494 ASN A N 1
ATOM 7572 C CA . ASN A 1 494 ? 45.965 -85.384 -87.872 1.000 0.180 494 ASN A CA 1
ATOM 7573 C C . ASN A 1 494 ? 45.070 -86.078 -88.916 1.000 0.180 494 ASN A C 1
ATOM 7574 O O . ASN A 1 494 ? 44.297 -85.422 -89.601 1.000 0.180 494 ASN A O 1
ATOM 7585 N N . LEU A 1 495 ? 45.222 -87.397 -89.060 1.000 0.180 495 LEU A N 1
ATOM 7586 C CA . LEU A 1 495 ? 45.255 -88.064 -90.365 1.000 0.180 495 LEU A CA 1
ATOM 7587 C C . LEU A 1 495 ? 44.174 -89.191 -90.458 1.000 0.180 495 LEU A C 1
ATOM 7588 O O . LEU A 1 495 ? 43.026 -88.896 -90.140 1.000 0.180 495 LEU A O 1
ATOM 7604 N N . PRO A 1 496 ? 44.412 -90.412 -90.993 1.000 0.190 496 PRO A N 1
ATOM 7605 C CA . PRO A 1 496 ? 43.990 -90.616 -92.384 1.000 0.190 496 PRO A CA 1
ATOM 7606 C C . PRO A 1 496 ? 43.113 -91.847 -92.699 1.000 0.190 496 PRO A C 1
ATOM 7607 O O . PRO A 1 496 ? 42.245 -91.744 -93.561 1.000 0.190 496 PRO A O 1
ATOM 7618 N N . ASP A 1 497 ? 43.395 -93.012 -92.102 1.000 0.180 497 ASP A N 1
ATOM 7619 C CA . ASP A 1 497 ? 43.562 -94.245 -92.899 1.000 0.180 497 ASP A CA 1
ATOM 7620 C C . ASP A 1 497 ? 42.472 -95.335 -92.744 1.000 0.180 497 ASP A C 1
ATOM 7621 O O . ASP A 1 497 ? 41.379 -95.097 -92.237 1.000 0.180 497 ASP A O 1
ATOM 7630 N N . ILE A 1 498 ? 42.751 -96.524 -93.301 1.000 0.180 498 ILE A N 1
ATOM 7631 C CA . ILE A 1 498 ? 41.949 -97.042 -94.417 1.000 0.180 498 ILE A CA 1
ATOM 7632 C C . ILE A 1 498 ? 41.084 -98.291 -94.118 1.000 0.180 498 ILE A C 1
ATOM 7633 O O . ILE A 1 498 ? 39.939 -98.338 -94.559 1.000 0.180 498 ILE A O 1
ATOM 7649 N N . ASN A 1 499 ? 41.659 -99.349 -93.522 1.000 0.190 499 ASN A N 1
ATOM 7650 C CA . ASN A 1 499 ? 41.569 -100.689 -94.150 1.000 0.190 499 ASN A CA 1
ATOM 7651 C C . ASN A 1 499 ? 40.709 -101.805 -93.475 1.000 0.190 499 ASN A C 1
ATOM 7652 O O . ASN A 1 499 ? 39.611 -102.072 -93.948 1.000 0.190 499 ASN A O 1
ATOM 7663 N N . GLU A 1 500 ? 41.303 -102.589 -92.547 1.000 0.170 500 GLU A N 1
ATOM 7664 C CA . GLU A 1 500 ? 41.435 -104.070 -92.704 1.000 0.170 500 GLU A CA 1
ATOM 7665 C C . GLU A 1 500 ? 40.288 -104.976 -92.164 1.000 0.170 500 GLU A C 1
ATOM 7666 O O . GLU A 1 500 ? 39.154 -104.549 -91.966 1.000 0.170 500 GLU A O 1
ATOM 7678 N N . GLU A 1 501 ? 40.571 -106.281 -92.043 1.000 0.180 501 GLU A N 1
ATOM 7679 C CA . GLU A 1 501 ? 39.797 -107.340 -92.707 1.000 0.180 501 GLU A CA 1
ATOM 7680 C C . GLU A 1 501 ? 39.030 -108.312 -91.790 1.000 0.180 501 GLU A C 1
ATOM 7681 O O . GLU A 1 501 ? 37.930 -108.738 -92.133 1.000 0.180 501 GLU A O 1
ATOM 7693 N N . GLU A 1 502 ? 39.685 -108.805 -90.733 1.000 0.170 502 GLU A N 1
ATOM 7694 C CA . GLU A 1 502 ? 39.839 -110.269 -90.616 1.000 0.170 502 GLU A CA 1
ATOM 7695 C C . GLU A 1 502 ? 38.726 -111.082 -89.913 1.000 0.170 502 GLU A C 1
ATOM 7696 O O . GLU A 1 502 ? 37.799 -110.568 -89.289 1.000 0.170 502 GLU A O 1
ATOM 7708 N N . ASN A 1 503 ? 38.830 -112.409 -90.081 1.000 0.200 503 ASN A N 1
ATOM 7709 C CA . ASN A 1 503 ? 37.696 -113.302 -90.361 1.000 0.200 503 ASN A CA 1
ATOM 7710 C C . ASN A 1 503 ? 37.243 -114.257 -89.226 1.000 0.200 503 ASN A C 1
ATOM 7711 O O . ASN A 1 503 ? 36.098 -114.709 -89.213 1.000 0.200 503 ASN A O 1
ATOM 7722 N N . GLU A 1 504 ? 38.177 -114.679 -88.373 1.000 0.180 504 GLU A N 1
ATOM 7723 C CA . GLU A 1 504 ? 38.235 -116.010 -87.718 1.000 0.180 504 GLU A CA 1
ATOM 7724 C C . GLU A 1 504 ? 37.490 -116.118 -86.349 1.000 0.180 504 GLU A C 1
ATOM 7725 O O . GLU A 1 504 ? 37.096 -115.105 -85.782 1.000 0.180 504 GLU A O 1
ATOM 7737 N N . THR A 1 505 ? 37.286 -117.257 -85.649 1.000 0.180 505 THR A N 1
ATOM 7738 C CA . THR A 1 505 ? 37.144 -118.699 -85.999 1.000 0.180 505 THR A CA 1
ATOM 7739 C C . THR A 1 505 ? 36.333 -119.426 -84.882 1.000 0.180 505 THR A C 1
ATOM 7740 O O . THR A 1 505 ? 35.166 -119.096 -84.702 1.000 0.180 505 THR A O 1
ATOM 7751 N N . ALA A 1 506 ? 36.844 -120.435 -84.150 1.000 0.180 506 ALA A N 1
ATOM 7752 C CA . ALA A 1 506 ? 36.048 -121.661 -83.899 1.000 0.180 506 ALA A CA 1
ATOM 7753 C C . ALA A 1 506 ? 35.372 -121.933 -82.522 1.000 0.180 506 ALA A C 1
ATOM 7754 O O . ALA A 1 506 ? 34.151 -122.040 -82.466 1.000 0.180 506 ALA A O 1
ATOM 7761 N N . GLU A 1 507 ? 36.133 -122.357 -81.499 1.000 0.190 507 GLU A N 1
ATOM 7762 C CA . GLU A 1 507 ? 35.953 -123.742 -80.981 1.000 0.190 507 GLU A CA 1
ATOM 7763 C C . GLU A 1 507 ? 35.148 -123.988 -79.665 1.000 0.190 507 GLU A C 1
ATOM 7764 O O . GLU A 1 507 ? 34.534 -123.092 -79.094 1.000 0.190 507 GLU A O 1
ATOM 7776 N N . SER A 1 508 ? 35.070 -125.258 -79.210 1.000 0.200 508 SER A N 1
ATOM 7777 C CA . SER A 1 508 ? 33.809 -125.829 -78.679 1.000 0.200 508 SER A CA 1
ATOM 7778 C C . SER A 1 508 ? 33.724 -126.324 -77.213 1.000 0.200 508 SER A C 1
ATOM 7779 O O . SER A 1 508 ? 32.619 -126.465 -76.676 1.000 0.200 508 SER A O 1
ATOM 7787 N N . VAL A 1 509 ? 34.828 -126.732 -76.569 1.000 0.210 509 VAL A N 1
ATOM 7788 C CA . VAL A 1 509 ? 34.754 -127.868 -75.614 1.000 0.210 509 VAL A CA 1
ATOM 7789 C C . VAL A 1 509 ? 34.357 -127.524 -74.163 1.000 0.210 509 VAL A C 1
ATOM 7790 O O . VAL A 1 509 ? 35.136 -127.018 -73.359 1.000 0.210 509 VAL A O 1
ATOM 7803 N N . ARG A 1 510 ? 33.175 -128.014 -73.767 1.000 0.230 510 ARG A N 1
ATOM 7804 C CA . ARG A 1 510 ? 32.523 -127.950 -72.436 1.000 0.230 510 ARG A CA 1
ATOM 7805 C C . ARG A 1 510 ? 33.173 -128.844 -71.344 1.000 0.230 510 ARG A C 1
ATOM 7806 O O . ARG A 1 510 ? 32.480 -129.632 -70.697 1.000 0.230 510 ARG A O 1
ATOM 7827 N N . ARG A 1 511 ? 34.508 -128.846 -71.224 1.000 0.210 511 ARG A N 1
ATOM 7828 C CA . ARG A 1 511 ? 35.282 -129.926 -70.560 1.000 0.210 511 ARG A CA 1
ATOM 7829 C C . ARG A 1 511 ? 35.000 -130.071 -69.049 1.000 0.210 511 ARG A C 1
ATOM 7830 O O . ARG A 1 511 ? 34.757 -129.098 -68.350 1.000 0.210 511 ARG A O 1
ATOM 7851 N N . LYS A 1 512 ? 34.992 -131.324 -68.569 1.000 0.210 512 LYS A N 1
ATOM 7852 C CA . LYS A 1 512 ? 34.089 -131.773 -67.481 1.000 0.210 512 LYS A CA 1
ATOM 7853 C C . LYS A 1 512 ? 34.729 -132.227 -66.154 1.000 0.210 512 LYS A C 1
ATOM 7854 O O . LYS A 1 512 ? 34.011 -132.349 -65.170 1.000 0.210 512 LYS A O 1
ATOM 7873 N N . GLN A 1 513 ? 35.980 -132.688 -66.169 1.000 0.220 513 GLN A N 1
ATOM 7874 C CA . GLN A 1 513 ? 36.260 -134.019 -65.597 1.000 0.220 513 GLN A CA 1
ATOM 7875 C C . GLN A 1 513 ? 36.948 -134.092 -64.208 1.000 0.220 513 GLN A C 1
ATOM 7876 O O . GLN A 1 513 ? 37.113 -133.101 -63.512 1.000 0.220 513 GLN A O 1
ATOM 7890 N N . LEU A 1 514 ? 37.268 -135.331 -63.807 1.000 0.190 514 LEU A N 1
ATOM 7891 C CA . LEU A 1 514 ? 37.340 -135.854 -62.433 1.000 0.190 514 LEU A CA 1
ATOM 7892 C C . LEU A 1 514 ? 38.661 -135.659 -61.667 1.000 0.190 514 LEU A C 1
ATOM 7893 O O . LEU A 1 514 ? 38.656 -135.659 -60.444 1.000 0.190 514 LEU A O 1
ATOM 7909 N N . GLU A 1 515 ? 39.791 -135.767 -62.362 1.000 0.200 515 GLU A N 1
ATOM 7910 C CA . GLU A 1 515 ? 40.541 -137.022 -62.175 1.000 0.200 515 GLU A CA 1
ATOM 7911 C C . GLU A 1 515 ? 41.538 -137.094 -61.004 1.000 0.200 515 GLU A C 1
ATOM 7912 O O . GLU A 1 515 ? 41.437 -137.982 -60.156 1.000 0.200 515 GLU A O 1
ATOM 7924 N N . LYS A 1 516 ? 42.628 -136.326 -61.064 1.000 0.210 516 LYS A N 1
ATOM 7925 C CA . LYS A 1 516 ? 43.939 -136.961 -60.849 1.000 0.210 516 LYS A CA 1
ATOM 7926 C C . LYS A 1 516 ? 44.495 -136.793 -59.429 1.000 0.210 516 LYS A C 1
ATOM 7927 O O . LYS A 1 516 ? 45.226 -135.850 -59.157 1.000 0.210 516 LYS A O 1
ATOM 7946 N N . MET A 1 517 ? 44.228 -137.776 -58.563 1.000 0.230 517 MET A N 1
ATOM 7947 C CA . MET A 1 517 ? 44.691 -137.892 -57.158 1.000 0.230 517 MET A CA 1
ATOM 7948 C C . MET A 1 517 ? 46.224 -137.943 -56.915 1.000 0.230 517 MET A C 1
ATOM 7949 O O . MET A 1 517 ? 46.670 -138.322 -55.834 1.000 0.230 517 MET A O 1
ATOM 7963 N N . ALA A 1 518 ? 47.062 -137.657 -57.908 1.000 0.210 518 ALA A N 1
ATOM 7964 C CA . ALA A 1 518 ? 48.493 -137.955 -57.840 1.000 0.210 518 ALA A CA 1
ATOM 7965 C C . ALA A 1 518 ? 49.278 -137.000 -56.910 1.000 0.210 518 ALA A C 1
ATOM 7966 O O . ALA A 1 518 ? 48.919 -135.835 -56.792 1.000 0.210 518 ALA A O 1
ATOM 7973 N N . LYS A 1 519 ? 50.424 -137.357 -56.308 1.000 0.200 519 LYS A N 1
ATOM 7974 C CA . LYS A 1 519 ? 51.017 -138.672 -55.942 1.000 0.200 519 LYS A CA 1
ATOM 7975 C C . LYS A 1 519 ? 52.356 -138.467 -55.207 1.000 0.200 519 LYS A C 1
ATOM 7976 O O . LYS A 1 519 ? 52.674 -139.231 -54.307 1.000 0.200 519 LYS A O 1
ATOM 7995 N N . ASP A 1 520 ? 53.155 -137.523 -55.712 1.000 0.220 520 ASP A N 1
ATOM 7996 C CA . ASP A 1 520 ? 54.610 -137.689 -55.872 1.000 0.220 520 ASP A CA 1
ATOM 7997 C C . ASP A 1 520 ? 55.490 -137.168 -54.692 1.000 0.220 520 ASP A C 1
ATOM 7998 O O . ASP A 1 520 ? 55.203 -137.480 -53.545 1.000 0.220 520 ASP A O 1
ATOM 8007 N N . LYS A 1 521 ? 56.653 -136.539 -54.953 1.000 0.210 521 LYS A N 1
ATOM 8008 C CA . LYS A 1 521 ? 57.943 -137.037 -54.413 1.000 0.210 521 LYS A CA 1
ATOM 8009 C C . LYS A 1 521 ? 58.581 -136.430 -53.106 1.000 0.210 521 LYS A C 1
ATOM 8010 O O . LYS A 1 521 ? 58.534 -137.135 -52.106 1.000 0.210 521 LYS A O 1
ATOM 8029 N N . PRO A 1 522 ? 59.376 -135.317 -53.116 1.000 0.180 522 PRO A N 1
ATOM 8030 C CA . PRO A 1 522 ? 60.854 -135.493 -53.080 1.000 0.180 522 PRO A CA 1
ATOM 8031 C C . PRO A 1 522 ? 61.781 -134.771 -52.040 1.000 0.180 522 PRO A C 1
ATOM 8032 O O . PRO A 1 522 ? 62.276 -135.451 -51.150 1.000 0.180 522 PRO A O 1
ATOM 8043 N N . GLU A 1 523 ? 62.222 -133.509 -52.269 1.000 0.180 523 GLU A N 1
ATOM 8044 C CA . GLU A 1 523 ? 63.685 -133.184 -52.275 1.000 0.180 523 GLU A CA 1
ATOM 8045 C C . GLU A 1 523 ? 64.330 -132.484 -51.058 1.000 0.180 523 GLU A C 1
ATOM 8046 O O . GLU A 1 523 ? 65.506 -132.732 -50.807 1.000 0.180 523 GLU A O 1
ATOM 8058 N N . ASP A 1 524 ? 63.670 -131.501 -50.439 1.000 0.210 524 ASP A N 1
ATOM 8059 C CA . ASP A 1 524 ? 64.279 -130.152 -50.426 1.000 0.210 524 ASP A CA 1
ATOM 8060 C C . ASP A 1 524 ? 65.562 -129.882 -49.582 1.000 0.210 524 ASP A C 1
ATOM 8061 O O . ASP A 1 524 ? 65.925 -130.592 -48.647 1.000 0.210 524 ASP A O 1
ATOM 8070 N N . PHE A 1 525 ? 66.268 -128.815 -49.980 1.000 0.180 525 PHE A N 1
ATOM 8071 C CA . PHE A 1 525 ? 67.739 -128.691 -50.011 1.000 0.180 525 PHE A CA 1
ATOM 8072 C C . PHE A 1 525 ? 68.559 -128.606 -48.698 1.000 0.180 525 PHE A C 1
ATOM 8073 O O . PHE A 1 525 ? 68.130 -128.098 -47.664 1.000 0.180 525 PHE A O 1
ATOM 8090 N N . ALA A 1 526 ? 69.857 -128.934 -48.823 1.000 0.180 526 ALA A N 1
ATOM 8091 C CA . ALA A 1 526 ? 70.895 -128.843 -47.782 1.000 0.180 526 ALA A CA 1
ATOM 8092 C C . ALA A 1 526 ? 71.941 -127.730 -48.067 1.000 0.180 526 ALA A C 1
ATOM 8093 O O . ALA A 1 526 ? 72.885 -127.942 -48.829 1.000 0.180 526 ALA A O 1
ATOM 8100 N N . LYS A 1 527 ? 71.790 -126.517 -47.504 1.000 0.210 527 LYS A N 1
ATOM 8101 C CA . LYS A 1 527 ? 72.646 -125.352 -47.857 1.000 0.210 527 LYS A CA 1
ATOM 8102 C C . LYS A 1 527 ? 74.007 -125.254 -47.126 1.000 0.210 527 LYS A C 1
ATOM 8103 O O . LYS A 1 527 ? 74.217 -125.801 -46.055 1.000 0.210 527 LYS A O 1
ATOM 8122 N N . LEU A 1 528 ? 74.920 -124.506 -47.763 1.000 0.170 528 LEU A N 1
ATOM 8123 C CA . LEU A 1 528 ? 76.398 -124.615 -47.743 1.000 0.170 528 LEU A CA 1
ATOM 8124 C C . LEU A 1 528 ? 77.219 -123.745 -46.748 1.000 0.170 528 LEU A C 1
ATOM 8125 O O . LEU A 1 528 ? 78.439 -123.695 -46.894 1.000 0.170 528 LEU A O 1
ATOM 8141 N N . LEU A 1 529 ? 76.609 -122.933 -45.876 1.000 0.170 529 LEU A N 1
ATOM 8142 C CA . LEU A 1 529 ? 77.221 -121.658 -45.422 1.000 0.170 529 LEU A CA 1
ATOM 8143 C C . LEU A 1 529 ? 78.610 -121.749 -44.723 1.000 0.170 529 LEU A C 1
ATOM 8144 O O . LEU A 1 529 ? 78.907 -122.703 -44.016 1.000 0.170 529 LEU A O 1
ATOM 8160 N N . ARG A 1 530 ? 79.474 -120.740 -44.981 1.000 0.220 530 ARG A N 1
ATOM 8161 C CA . ARG A 1 530 ? 80.924 -120.951 -45.263 1.000 0.220 530 ARG A CA 1
ATOM 8162 C C . ARG A 1 530 ? 81.950 -119.952 -44.654 1.000 0.220 530 ARG A C 1
ATOM 8163 O O . ARG A 1 530 ? 83.138 -120.084 -44.922 1.000 0.220 530 ARG A O 1
ATOM 8184 N N . SER A 1 531 ? 81.519 -118.887 -43.977 1.000 0.210 531 SER A N 1
ATOM 8185 C CA . SER A 1 531 ? 82.305 -117.638 -43.753 1.000 0.210 531 SER A CA 1
ATOM 8186 C C . SER A 1 531 ? 83.268 -117.673 -42.540 1.000 0.210 531 SER A C 1
ATOM 8187 O O . SER A 1 531 ? 83.147 -118.571 -41.719 1.000 0.210 531 SER A O 1
ATOM 8195 N N . TRP A 1 532 ? 84.125 -116.669 -42.266 1.000 0.220 532 TRP A N 1
ATOM 8196 C CA . TRP A 1 532 ? 85.308 -116.271 -43.069 1.000 0.220 532 TRP A CA 1
ATOM 8197 C C . TRP A 1 532 ? 86.525 -115.981 -42.162 1.000 0.220 532 TRP A C 1
ATOM 8198 O O . TRP A 1 532 ? 87.549 -116.628 -42.355 1.000 0.220 532 TRP A O 1
ATOM 8219 N N . LEU A 1 533 ? 86.436 -115.017 -41.224 1.000 0.220 533 LEU A N 1
ATOM 8220 C CA . LEU A 1 533 ? 87.627 -114.268 -40.772 1.000 0.220 533 LEU A CA 1
ATOM 8221 C C . LEU A 1 533 ? 87.708 -113.919 -39.256 1.000 0.220 533 LEU A C 1
ATOM 8222 O O . LEU A 1 533 ? 87.558 -114.810 -38.427 1.000 0.220 533 LEU A O 1
ATOM 8238 N N . ALA A 1 534 ? 88.028 -112.662 -38.922 1.000 0.230 534 ALA A N 1
ATOM 8239 C CA . ALA A 1 534 ? 88.575 -112.167 -37.649 1.000 0.230 534 ALA A CA 1
ATOM 8240 C C . ALA A 1 534 ? 87.560 -111.205 -36.928 1.000 0.230 534 ALA A C 1
ATOM 8241 O O . ALA A 1 534 ? 86.366 -111.343 -37.186 1.000 0.230 534 ALA A O 1
ATOM 8248 N N . GLU A 1 535 ? 87.872 -110.258 -36.020 1.000 0.250 535 GLU A N 1
ATOM 8249 C CA . GLU A 1 535 ? 89.163 -109.594 -35.726 1.000 0.250 535 GLU A CA 1
ATOM 8250 C C . GLU A 1 535 ? 89.319 -108.927 -34.335 1.000 0.250 535 GLU A C 1
ATOM 8251 O O . GLU A 1 535 ? 90.459 -108.829 -33.883 1.000 0.250 535 GLU A O 1
ATOM 8263 N N . ASP A 1 536 ? 88.234 -108.511 -33.664 1.000 0.170 536 ASP A N 1
ATOM 8264 C CA . ASP A 1 536 ? 88.205 -107.675 -32.434 1.000 0.170 536 ASP A CA 1
ATOM 8265 C C . ASP A 1 536 ? 87.311 -108.305 -31.335 1.000 0.170 536 ASP A C 1
ATOM 8266 O O . ASP A 1 536 ? 86.335 -109.002 -31.716 1.000 0.170 536 ASP A O 1
ATOM 8276 N N . MET B 2 1 ? -26.875 -0.218 -44.428 1.000 0.170 1 MET B N 1
ATOM 8277 C CA . MET B 2 1 ? -25.535 -0.607 -43.927 1.000 0.170 1 MET B CA 1
ATOM 8278 C C . MET B 2 1 ? -25.438 -2.139 -43.935 1.000 0.170 1 MET B C 1
ATOM 8279 O O . MET B 2 1 ? -26.032 -2.784 -43.090 1.000 0.170 1 MET B O 1
ATOM 8295 N N . SER B 2 2 ? -24.836 -2.749 -44.963 1.000 0.210 2 SER B N 1
ATOM 8296 C CA . SER B 2 2 ? -25.069 -4.164 -45.332 1.000 0.210 2 SER B CA 1
ATOM 8297 C C . SER B 2 2 ? -24.008 -5.128 -44.776 1.000 0.210 2 SER B C 1
ATOM 8298 O O . SER B 2 2 ? -22.905 -5.202 -45.312 1.000 0.210 2 SER B O 1
ATOM 8306 N N . GLY B 2 3 ? -24.341 -5.890 -43.732 1.000 0.220 3 GLY B N 1
ATOM 8307 C CA . GLY B 2 3 ? -23.430 -6.861 -43.115 1.000 0.220 3 GLY B CA 1
ATOM 8308 C C . GLY B 2 3 ? -23.486 -8.259 -43.745 1.000 0.220 3 GLY B C 1
ATOM 8309 O O . GLY B 2 3 ? -24.461 -8.981 -43.549 1.000 0.220 3 GLY B O 1
ATOM 8313 N N . LYS B 2 4 ? -22.412 -8.682 -44.428 1.000 0.240 4 LYS B N 1
ATOM 8314 C CA . LYS B 2 4 ? -22.217 -10.084 -44.859 1.000 0.240 4 LYS B CA 1
ATOM 8315 C C . LYS B 2 4 ? -21.983 -11.005 -43.639 1.000 0.240 4 LYS B C 1
ATOM 8316 O O . LYS B 2 4 ? -21.228 -10.631 -42.728 1.000 0.240 4 LYS B O 1
ATOM 8335 N N . LYS B 2 5 ? -22.649 -12.173 -43.615 1.000 0.240 5 LYS B N 1
ATOM 8336 C CA . LYS B 2 5 ? -22.740 -13.130 -42.482 1.000 0.240 5 LYS B CA 1
ATOM 8337 C C . LYS B 2 5 ? -21.805 -14.350 -42.647 1.000 0.240 5 LYS B C 1
ATOM 8338 O O . LYS B 2 5 ? -21.519 -14.759 -43.765 1.000 0.240 5 LYS B O 1
ATOM 8357 N N . LYS B 2 6 ? -21.323 -14.921 -41.530 1.000 0.290 6 LYS B N 1
ATOM 8358 C CA . LYS B 2 6 ? -20.329 -16.022 -41.463 1.000 0.290 6 LYS B CA 1
ATOM 8359 C C . LYS B 2 6 ? -20.992 -17.415 -41.326 1.000 0.290 6 LYS B C 1
ATOM 8360 O O . LYS B 2 6 ? -21.038 -17.945 -40.221 1.000 0.290 6 LYS B O 1
ATOM 8379 N N . GLU B 2 7 ? -21.500 -18.028 -42.396 1.000 0.280 7 GLU B N 1
ATOM 8380 C CA . GLU B 2 7 ? -22.268 -19.293 -42.262 1.000 0.280 7 GLU B CA 1
ATOM 8381 C C . GLU B 2 7 ? -21.464 -20.610 -42.353 1.000 0.280 7 GLU B C 1
ATOM 8382 O O . GLU B 2 7 ? -21.935 -21.646 -41.885 1.000 0.280 7 GLU B O 1
ATOM 8394 N N . SER B 2 8 ? -20.251 -20.617 -42.915 1.000 0.320 8 SER B N 1
ATOM 8395 C CA . SER B 2 8 ? -19.588 -21.848 -43.402 1.000 0.320 8 SER B CA 1
ATOM 8396 C C . SER B 2 8 ? -19.073 -22.850 -42.345 1.000 0.320 8 SER B C 1
ATOM 8397 O O . SER B 2 8 ? -18.503 -23.879 -42.708 1.000 0.320 8 SER B O 1
ATOM 8405 N N . GLY B 2 9 ? -19.268 -22.598 -41.046 1.000 0.330 9 GLY B N 1
ATOM 8406 C CA . GLY B 2 9 ? -18.654 -23.385 -39.965 1.000 0.330 9 GLY B CA 1
ATOM 8407 C C . GLY B 2 9 ? -19.141 -24.837 -39.837 1.000 0.330 9 GLY B C 1
ATOM 8408 O O . GLY B 2 9 ? -18.342 -25.719 -39.527 1.000 0.330 9 GLY B O 1
ATOM 8412 N N . LYS B 2 10 ? -20.426 -25.116 -40.104 1.000 0.340 10 LYS B N 1
ATOM 8413 C CA . LYS B 2 10 ? -21.046 -26.425 -39.796 1.000 0.340 10 LYS B CA 1
ATOM 8414 C C . LYS B 2 10 ? -20.475 -27.614 -40.584 1.000 0.340 10 LYS B C 1
ATOM 8415 O O . LYS B 2 10 ? -20.568 -28.741 -40.112 1.000 0.340 10 LYS B O 1
ATOM 8434 N N . PHE B 2 11 ? -19.904 -27.388 -41.768 1.000 0.360 11 PHE B N 1
ATOM 8435 C CA . PHE B 2 11 ? -19.515 -28.473 -42.680 1.000 0.360 11 PHE B CA 1
ATOM 8436 C C . PHE B 2 11 ? -18.201 -29.179 -42.289 1.000 0.360 11 PHE B C 1
ATOM 8437 O O . PHE B 2 11 ? -18.045 -30.366 -42.560 1.000 0.360 11 PHE B O 1
ATOM 8454 N N . ARG B 2 12 ? -17.252 -28.488 -41.634 1.000 0.370 12 ARG B N 1
ATOM 8455 C CA . ARG B 2 12 ? -15.906 -29.046 -41.382 1.000 0.370 12 ARG B CA 1
ATOM 8456 C C . ARG B 2 12 ? -15.869 -30.125 -40.295 1.000 0.370 12 ARG B C 1
ATOM 8457 O O . ARG B 2 12 ? -15.283 -31.178 -40.526 1.000 0.370 12 ARG B O 1
ATOM 8478 N N . SER B 2 13 ? -16.483 -29.897 -39.131 1.000 0.370 13 SER B N 1
ATOM 8479 C CA . SER B 2 13 ? -16.337 -30.812 -37.981 1.000 0.370 13 SER B CA 1
ATOM 8480 C C . SER B 2 13 ? -17.000 -32.179 -38.182 1.000 0.370 13 SER B C 1
ATOM 8481 O O . SER B 2 13 ? -16.562 -33.161 -37.590 1.000 0.370 13 SER B O 1
ATOM 8489 N N . VAL B 2 14 ? -18.022 -32.266 -39.042 1.000 0.390 14 VAL B N 1
ATOM 8490 C CA . VAL B 2 14 ? -18.698 -33.534 -39.375 1.000 0.390 14 VAL B CA 1
ATOM 8491 C C . VAL B 2 14 ? -17.763 -34.483 -40.131 1.000 0.390 14 VAL B C 1
ATOM 8492 O O . VAL B 2 14 ? -17.811 -35.694 -39.921 1.000 0.390 14 VAL B O 1
ATOM 8505 N N . LEU B 2 15 ? -16.882 -33.933 -40.974 1.000 0.400 15 LEU B N 1
ATOM 8506 C CA . LEU B 2 15 ? -16.026 -34.713 -41.862 1.000 0.400 15 LEU B CA 1
ATOM 8507 C C . LEU B 2 15 ? -15.020 -35.578 -41.078 1.000 0.400 15 LEU B C 1
ATOM 8508 O O . LEU B 2 15 ? -14.880 -36.762 -41.361 1.000 0.400 15 LEU B O 1
ATOM 8524 N N . LEU B 2 16 ? -14.369 -35.027 -40.045 1.000 0.370 16 LEU B N 1
ATOM 8525 C CA . LEU B 2 16 ? -13.344 -35.742 -39.265 1.000 0.370 16 LEU B CA 1
ATOM 8526 C C . LEU B 2 16 ? -13.886 -36.967 -38.511 1.000 0.370 16 LEU B C 1
ATOM 8527 O O . LEU B 2 16 ? -13.262 -38.027 -38.540 1.000 0.370 16 LEU B O 1
ATOM 8543 N N . ILE B 2 17 ? -15.045 -36.831 -37.856 1.000 0.410 17 ILE B N 1
ATOM 8544 C CA . ILE B 2 17 ? -15.635 -37.890 -37.018 1.000 0.410 17 ILE B CA 1
ATOM 8545 C C . ILE B 2 17 ? -16.069 -39.104 -37.849 1.000 0.410 17 ILE B C 1
ATOM 8546 O O . ILE B 2 17 ? -16.009 -40.227 -37.356 1.000 0.410 17 ILE B O 1
ATOM 8562 N N . ILE B 2 18 ? -16.495 -38.897 -39.098 1.000 0.410 18 ILE B N 1
ATOM 8563 C CA . ILE B 2 18 ? -16.978 -39.974 -39.973 1.000 0.410 18 ILE B CA 1
ATOM 8564 C C . ILE B 2 18 ? -15.836 -40.550 -40.825 1.000 0.410 18 ILE B C 1
ATOM 8565 O O . ILE B 2 18 ? -15.737 -41.774 -40.959 1.000 0.410 18 ILE B O 1
ATOM 8581 N N . ILE B 2 19 ? -14.932 -39.702 -41.338 1.000 0.440 19 ILE B N 1
ATOM 8582 C CA . ILE B 2 19 ? -13.812 -40.141 -42.184 1.000 0.440 19 ILE B CA 1
ATOM 8583 C C . ILE B 2 19 ? -12.739 -40.898 -41.386 1.000 0.440 19 ILE B C 1
ATOM 8584 O O . ILE B 2 19 ? -12.214 -41.891 -41.871 1.000 0.440 19 ILE B O 1
ATOM 8600 N N . LEU B 2 20 ? -12.397 -40.542 -40.147 1.000 0.440 20 LEU B N 1
ATOM 8601 C CA . LEU B 2 20 ? -11.325 -41.294 -39.479 1.000 0.440 20 LEU B CA 1
ATOM 8602 C C . LEU B 2 20 ? -11.664 -42.787 -39.196 1.000 0.440 20 LEU B C 1
ATOM 8603 O O . LEU B 2 20 ? -10.855 -43.653 -39.547 1.000 0.440 20 LEU B O 1
ATOM 8619 N N . PRO B 2 21 ? -12.836 -43.153 -38.629 1.000 0.410 21 PRO B N 1
ATOM 8620 C CA . PRO B 2 21 ? -13.123 -44.542 -38.270 1.000 0.410 21 PRO B CA 1
ATOM 8621 C C . PRO B 2 21 ? -13.471 -45.443 -39.457 1.000 0.410 21 PRO B C 1
ATOM 8622 O O . PRO B 2 21 ? -13.142 -46.628 -39.401 1.000 0.410 21 PRO B O 1
ATOM 8633 N N . LEU B 2 22 ? -14.093 -44.947 -40.539 1.000 0.430 22 LEU B N 1
ATOM 8634 C CA . LEU B 2 22 ? -14.327 -45.814 -41.702 1.000 0.430 22 LEU B CA 1
ATOM 8635 C C . LEU B 2 22 ? -12.994 -46.137 -42.399 1.000 0.430 22 LEU B C 1
ATOM 8636 O O . LEU B 2 22 ? -12.809 -47.292 -42.778 1.000 0.430 22 LEU B O 1
ATOM 8652 N N . MET B 2 23 ? -12.045 -45.182 -42.464 1.000 0.450 23 MET B N 1
ATOM 8653 C CA . MET B 2 23 ? -10.667 -45.399 -42.950 1.000 0.450 23 MET B CA 1
ATOM 8654 C C . MET B 2 23 ? -9.957 -46.476 -42.107 1.000 0.450 23 MET B C 1
ATOM 8655 O O . MET B 2 23 ? -9.243 -47.340 -42.605 1.000 0.450 23 MET B O 1
ATOM 8669 N N . PHE B 2 24 ? -10.246 -46.525 -40.810 1.000 0.450 24 PHE B N 1
ATOM 8670 C CA . PHE B 2 24 ? -9.770 -47.610 -39.957 1.000 0.450 24 PHE B CA 1
ATOM 8671 C C . PHE B 2 24 ? -10.454 -48.965 -40.257 1.000 0.450 24 PHE B C 1
ATOM 8672 O O . PHE B 2 24 ? -9.822 -50.023 -40.198 1.000 0.450 24 PHE B O 1
ATOM 8689 N N . LEU B 2 25 ? -11.744 -48.948 -40.614 1.000 0.430 25 LEU B N 1
ATOM 8690 C CA . LEU B 2 25 ? -12.590 -50.139 -40.750 1.000 0.430 25 LEU B CA 1
ATOM 8691 C C . LEU B 2 25 ? -12.328 -50.986 -42.007 1.000 0.430 25 LEU B C 1
ATOM 8692 O O . LEU B 2 25 ? -12.252 -52.206 -41.858 1.000 0.430 25 LEU B O 1
ATOM 8708 N N . LEU B 2 26 ? -12.152 -50.423 -43.219 1.000 0.450 26 LEU B N 1
ATOM 8709 C CA . LEU B 2 26 ? -11.775 -51.286 -44.367 1.000 0.450 26 LEU B CA 1
ATOM 8710 C C . LEU B 2 26 ? -10.297 -51.734 -44.311 1.000 0.450 26 LEU B C 1
ATOM 8711 O O . LEU B 2 26 ? -10.007 -52.805 -44.840 1.000 0.450 26 LEU B O 1
ATOM 8727 N N . ILE B 2 27 ? -9.384 -51.028 -43.616 1.000 0.450 27 ILE B N 1
ATOM 8728 C CA . ILE B 2 27 ? -8.027 -51.563 -43.348 1.000 0.450 27 ILE B CA 1
ATOM 8729 C C . ILE B 2 27 ? -8.129 -52.810 -42.455 1.000 0.450 27 ILE B C 1
ATOM 8730 O O . ILE B 2 27 ? -7.659 -53.886 -42.831 1.000 0.450 27 ILE B O 1
ATOM 8746 N N . ALA B 2 28 ? -8.786 -52.702 -41.294 1.000 0.450 28 ALA B N 1
ATOM 8747 C CA . ALA B 2 28 ? -8.945 -53.830 -40.373 1.000 0.450 28 ALA B CA 1
ATOM 8748 C C . ALA B 2 28 ? -9.745 -54.994 -40.996 1.000 0.450 28 ALA B C 1
ATOM 8749 O O . ALA B 2 28 ? -9.395 -56.162 -40.808 1.000 0.450 28 ALA B O 1
ATOM 8756 N N . GLY B 2 29 ? -10.778 -54.688 -41.790 1.000 0.430 29 GLY B N 1
ATOM 8757 C CA . GLY B 2 29 ? -11.553 -55.678 -42.543 1.000 0.430 29 GLY B CA 1
ATOM 8758 C C . GLY B 2 29 ? -10.716 -56.452 -43.570 1.000 0.430 29 GLY B C 1
ATOM 8759 O O . GLY B 2 29 ? -10.868 -57.670 -43.693 1.000 0.430 29 GLY B O 1
ATOM 8763 N N . GLY B 2 30 ? -9.779 -55.780 -44.249 1.000 0.480 30 GLY B N 1
ATOM 8764 C CA . GLY B 2 30 ? -8.857 -56.412 -45.198 1.000 0.480 30 GLY B CA 1
ATOM 8765 C C . GLY B 2 30 ? -7.958 -57.480 -44.560 1.000 0.480 30 GLY B C 1
ATOM 8766 O O . GLY B 2 30 ? -7.764 -58.552 -45.139 1.000 0.480 30 GLY B O 1
ATOM 8770 N N . ILE B 2 31 ? -7.479 -57.240 -43.331 1.000 0.450 31 ILE B N 1
ATOM 8771 C CA . ILE B 2 31 ? -6.595 -58.168 -42.598 1.000 0.450 31 ILE B CA 1
ATOM 8772 C C . ILE B 2 31 ? -7.270 -59.533 -42.363 1.000 0.450 31 ILE B C 1
ATOM 8773 O O . ILE B 2 31 ? -6.616 -60.573 -42.471 1.000 0.450 31 ILE B O 1
ATOM 8789 N N . VAL B 2 32 ? -8.579 -59.555 -42.079 1.000 0.420 32 VAL B N 1
ATOM 8790 C CA . VAL B 2 32 ? -9.330 -60.802 -41.837 1.000 0.420 32 VAL B CA 1
ATOM 8791 C C . VAL B 2 32 ? -9.554 -61.585 -43.131 1.000 0.420 32 VAL B C 1
ATOM 8792 O O . VAL B 2 32 ? -9.349 -62.800 -43.157 1.000 0.420 32 VAL B O 1
ATOM 8805 N N . LEU B 2 33 ? -9.953 -60.908 -44.212 1.000 0.400 33 LEU B N 1
ATOM 8806 C CA . LEU B 2 33 ? -10.285 -61.564 -45.482 1.000 0.400 33 LEU B CA 1
ATOM 8807 C C . LEU B 2 33 ? -9.075 -62.273 -46.104 1.000 0.400 33 LEU B C 1
ATOM 8808 O O . LEU B 2 33 ? -9.200 -63.410 -46.562 1.000 0.400 33 LEU B O 1
ATOM 8824 N N . TRP B 2 34 ? -7.887 -61.664 -46.039 1.000 0.430 34 TRP B N 1
ATOM 8825 C CA . TRP B 2 34 ? -6.658 -62.284 -46.544 1.000 0.430 34 TRP B CA 1
ATOM 8826 C C . TRP B 2 34 ? -6.243 -63.547 -45.767 1.000 0.430 34 TRP B C 1
ATOM 8827 O O . TRP B 2 34 ? -5.643 -64.463 -46.333 1.000 0.430 34 TRP B O 1
ATOM 8848 N N . ALA B 2 35 ? -6.590 -63.652 -44.480 1.000 0.390 35 ALA B N 1
ATOM 8849 C CA . ALA B 2 35 ? -6.320 -64.854 -43.692 1.000 0.390 35 ALA B CA 1
ATOM 8850 C C . ALA B 2 35 ? -7.206 -66.055 -44.087 1.000 0.390 35 ALA B C 1
ATOM 8851 O O . ALA B 2 35 ? -6.816 -67.194 -43.835 1.000 0.390 35 ALA B O 1
ATOM 8858 N N . ALA B 2 36 ? -8.370 -65.815 -44.703 1.000 0.370 36 ALA B N 1
ATOM 8859 C CA . ALA B 2 36 ? -9.371 -66.836 -45.027 1.000 0.370 36 ALA B CA 1
ATOM 8860 C C . ALA B 2 36 ? -9.199 -67.495 -46.415 1.000 0.370 36 ALA B C 1
ATOM 8861 O O . ALA B 2 36 ? -10.014 -68.334 -46.792 1.000 0.370 36 ALA B O 1
ATOM 8868 N N . GLY B 2 37 ? -8.163 -67.131 -47.181 1.000 0.370 37 GLY B N 1
ATOM 8869 C CA . GLY B 2 37 ? -7.836 -67.765 -48.469 1.000 0.370 37 GLY B CA 1
ATOM 8870 C C . GLY B 2 37 ? -8.760 -67.411 -49.643 1.000 0.370 37 GLY B C 1
ATOM 8871 O O . GLY B 2 37 ? -8.654 -68.019 -50.707 1.000 0.370 37 GLY B O 1
ATOM 8875 N N . ILE B 2 38 ? -9.661 -66.436 -49.485 1.000 0.360 38 ILE B N 1
ATOM 8876 C CA . ILE B 2 38 ? -10.572 -66.012 -50.555 1.000 0.360 38 ILE B CA 1
ATOM 8877 C C . ILE B 2 38 ? -9.811 -65.128 -51.556 1.000 0.360 38 ILE B C 1
ATOM 8878 O O . ILE B 2 38 ? -9.372 -64.027 -51.229 1.000 0.360 38 ILE B O 1
ATOM 8894 N N . ASN B 2 39 ? -9.688 -65.604 -52.799 1.000 0.360 39 ASN B N 1
ATOM 8895 C CA . ASN B 2 39 ? -9.062 -64.887 -53.916 1.000 0.360 39 ASN B CA 1
ATOM 8896 C C . ASN B 2 39 ? -9.942 -63.719 -54.411 1.000 0.360 39 ASN B C 1
ATOM 8897 O O . ASN B 2 39 ? -10.633 -63.826 -55.425 1.000 0.360 39 ASN B O 1
ATOM 8908 N N . VAL B 2 40 ? -9.905 -62.587 -53.705 1.000 0.350 40 VAL B N 1
ATOM 8909 C CA . VAL B 2 40 ? -10.739 -61.394 -53.970 1.000 0.350 40 VAL B CA 1
ATOM 8910 C C . VAL B 2 40 ? -10.409 -60.613 -55.258 1.000 0.350 40 VAL B C 1
ATOM 8911 O O . VAL B 2 40 ? -11.114 -59.667 -55.586 1.000 0.350 40 VAL B O 1
ATOM 8924 N N . LEU B 2 41 ? -9.404 -61.025 -56.040 1.000 0.330 41 LEU B N 1
ATOM 8925 C CA . LEU B 2 41 ? -8.962 -60.331 -57.264 1.000 0.330 41 LEU B CA 1
ATOM 8926 C C . LEU B 2 41 ? -9.977 -60.308 -58.428 1.000 0.330 41 LEU B C 1
ATOM 8927 O O . LEU B 2 41 ? -9.817 -59.502 -59.338 1.000 0.330 41 LEU B O 1
ATOM 8943 N N . LYS B 2 42 ? -10.984 -61.195 -58.455 1.000 0.320 42 LYS B N 1
ATOM 8944 C CA . LYS B 2 42 ? -11.828 -61.407 -59.653 1.000 0.320 42 LYS B CA 1
ATOM 8945 C C . LYS B 2 42 ? -12.779 -60.245 -60.020 1.000 0.320 42 LYS B C 1
ATOM 8946 O O . LYS B 2 42 ? -12.634 -59.710 -61.115 1.000 0.320 42 LYS B O 1
ATOM 8965 N N . PRO B 2 43 ? -13.791 -59.882 -59.204 1.000 0.310 43 PRO B N 1
ATOM 8966 C CA . PRO B 2 43 ? -15.005 -59.249 -59.749 1.000 0.310 43 PRO B CA 1
ATOM 8967 C C . PRO B 2 43 ? -14.899 -57.747 -60.055 1.000 0.310 43 PRO B C 1
ATOM 8968 O O . PRO B 2 43 ? -15.827 -57.171 -60.614 1.000 0.310 43 PRO B O 1
ATOM 8979 N N . ILE B 2 44 ? -13.794 -57.095 -59.680 1.000 0.320 44 ILE B N 1
ATOM 8980 C CA . ILE B 2 44 ? -13.624 -55.637 -59.817 1.000 0.320 44 ILE B CA 1
ATOM 8981 C C . ILE B 2 44 ? -13.393 -55.221 -61.290 1.000 0.320 44 ILE B C 1
ATOM 8982 O O . ILE B 2 44 ? -13.505 -54.043 -61.615 1.000 0.320 44 ILE B O 1
ATOM 8998 N N . GLN B 2 45 ? -13.166 -56.171 -62.209 1.000 0.300 45 GLN B N 1
ATOM 8999 C CA . GLN B 2 45 ? -13.142 -55.886 -63.651 1.000 0.300 45 GLN B CA 1
ATOM 9000 C C . GLN B 2 45 ? -14.512 -55.478 -64.226 1.000 0.300 45 GLN B C 1
ATOM 9001 O O . GLN B 2 45 ? -14.560 -54.580 -65.063 1.000 0.300 45 GLN B O 1
ATOM 9015 N N . ASP B 2 46 ? -15.616 -56.111 -63.808 1.000 0.270 46 ASP B N 1
ATOM 9016 C CA . ASP B 2 46 ? -16.879 -56.046 -64.567 1.000 0.270 46 ASP B CA 1
ATOM 9017 C C . ASP B 2 46 ? -17.672 -54.744 -64.358 1.000 0.270 46 ASP B C 1
ATOM 9018 O O . ASP B 2 46 ? -18.119 -54.101 -65.309 1.000 0.270 46 ASP B O 1
ATOM 9027 N N . ALA B 2 47 ? -17.919 -54.360 -63.103 1.000 0.280 47 ALA B N 1
ATOM 9028 C CA . ALA B 2 47 ? -19.011 -53.436 -62.774 1.000 0.280 47 ALA B CA 1
ATOM 9029 C C . ALA B 2 47 ? -18.695 -51.935 -62.966 1.000 0.280 47 ALA B C 1
ATOM 9030 O O . ALA B 2 47 ? -19.535 -51.093 -62.645 1.000 0.280 47 ALA B O 1
ATOM 9037 N N . ALA B 2 48 ? -17.532 -51.581 -63.523 1.000 0.300 48 ALA B N 1
ATOM 9038 C CA . ALA B 2 48 ? -17.030 -50.205 -63.673 1.000 0.300 48 ALA B CA 1
ATOM 9039 C C . ALA B 2 48 ? -17.781 -49.330 -64.713 1.000 0.300 48 ALA B C 1
ATOM 9040 O O . ALA B 2 48 ? -17.243 -48.337 -65.196 1.000 0.300 48 ALA B O 1
ATOM 9047 N N . ALA B 2 49 ? -19.015 -49.697 -65.076 1.000 0.250 49 ALA B N 1
ATOM 9048 C CA . ALA B 2 49 ? -19.813 -49.041 -66.110 1.000 0.250 49 ALA B CA 1
ATOM 9049 C C . ALA B 2 49 ? -20.866 -48.059 -65.555 1.000 0.250 49 ALA B C 1
ATOM 9050 O O . ALA B 2 49 ? -20.699 -46.848 -65.652 1.000 0.250 49 ALA B O 1
ATOM 9057 N N . LYS B 2 50 ? -22.006 -48.557 -65.047 1.000 0.240 50 LYS B N 1
ATOM 9058 C CA . LYS B 2 50 ? -23.221 -47.726 -64.897 1.000 0.240 50 LYS B CA 1
ATOM 9059 C C . LYS B 2 50 ? -23.299 -46.854 -63.644 1.000 0.240 50 LYS B C 1
ATOM 9060 O O . LYS B 2 50 ? -23.884 -45.777 -63.713 1.000 0.240 50 LYS B O 1
ATOM 9079 N N . THR B 2 51 ? -22.946 -47.383 -62.473 1.000 0.230 51 THR B N 1
ATOM 9080 C CA . THR B 2 51 ? -23.561 -46.892 -61.224 1.000 0.230 51 THR B CA 1
ATOM 9081 C C . THR B 2 51 ? -22.939 -45.583 -60.711 1.000 0.230 51 THR B C 1
ATOM 9082 O O . THR B 2 51 ? -21.718 -45.529 -60.612 1.000 0.230 51 THR B O 1
ATOM 9093 N N . PRO B 2 52 ? -23.728 -44.547 -60.334 1.000 0.200 52 PRO B N 1
ATOM 9094 C CA . PRO B 2 52 ? -23.205 -43.173 -60.355 1.000 0.200 52 PRO B CA 1
ATOM 9095 C C . PRO B 2 52 ? -22.612 -42.580 -59.059 1.000 0.200 52 PRO B C 1
ATOM 9096 O O . PRO B 2 52 ? -21.944 -41.558 -59.157 1.000 0.200 52 PRO B O 1
ATOM 9107 N N . VAL B 2 53 ? -22.925 -43.090 -57.855 1.000 0.210 53 VAL B N 1
ATOM 9108 C CA . VAL B 2 53 ? -23.080 -42.178 -56.682 1.000 0.210 53 VAL B CA 1
ATOM 9109 C C . VAL B 2 53 ? -22.041 -42.261 -55.545 1.000 0.210 53 VAL B C 1
ATOM 9110 O O . VAL B 2 53 ? -21.703 -41.238 -54.961 1.000 0.210 53 VAL B O 1
ATOM 9123 N N . LEU B 2 54 ? -21.648 -43.463 -55.115 1.000 0.210 54 LEU B N 1
ATOM 9124 C CA . LEU B 2 54 ? -21.065 -43.731 -53.778 1.000 0.210 54 LEU B CA 1
ATOM 9125 C C . LEU B 2 54 ? -19.520 -43.841 -53.829 1.000 0.210 54 LEU B C 1
ATOM 9126 O O . LEU B 2 54 ? -18.968 -43.814 -54.919 1.000 0.210 54 LEU B O 1
ATOM 9142 N N . LYS B 2 55 ? -18.728 -44.066 -52.764 1.000 0.230 55 LYS B N 1
ATOM 9143 C CA . LYS B 2 55 ? -18.738 -43.687 -51.327 1.000 0.230 55 LYS B CA 1
ATOM 9144 C C . LYS B 2 55 ? -17.255 -43.505 -50.917 1.000 0.230 55 LYS B C 1
ATOM 9145 O O . LYS B 2 55 ? -16.357 -43.652 -51.732 1.000 0.230 55 LYS B O 1
ATOM 9164 N N . GLU B 2 56 ? -17.000 -43.174 -49.659 1.000 0.220 56 GLU B N 1
ATOM 9165 C CA . GLU B 2 56 ? -16.064 -42.096 -49.322 1.000 0.220 56 GLU B CA 1
ATOM 9166 C C . GLU B 2 56 ? -14.560 -42.441 -49.176 1.000 0.220 56 GLU B C 1
ATOM 9167 O O . GLU B 2 56 ? -13.741 -41.575 -49.455 1.000 0.220 56 GLU B O 1
ATOM 9179 N N . LEU B 2 57 ? -14.160 -43.619 -48.665 1.000 0.210 57 LEU B N 1
ATOM 9180 C CA . LEU B 2 57 ? -13.380 -43.477 -47.425 1.000 0.210 57 LEU B CA 1
ATOM 9181 C C . LEU B 2 57 ? -11.955 -44.071 -47.263 1.000 0.210 57 LEU B C 1
ATOM 9182 O O . LEU B 2 57 ? -11.159 -43.415 -46.601 1.000 0.210 57 LEU B O 1
ATOM 9198 N N . VAL B 2 58 ? -11.603 -45.272 -47.750 1.000 0.230 58 VAL B N 1
ATOM 9199 C CA . VAL B 2 58 ? -10.580 -46.096 -47.038 1.000 0.230 58 VAL B CA 1
ATOM 9200 C C . VAL B 2 58 ? -9.257 -46.401 -47.786 1.000 0.230 58 VAL B C 1
ATOM 9201 O O . VAL B 2 58 ? -8.565 -45.468 -48.169 1.000 0.230 58 VAL B O 1
ATOM 9214 N N . PRO B 2 59 ? -8.789 -47.661 -47.878 1.000 0.220 59 PRO B N 1
ATOM 9215 C CA . PRO B 2 59 ? -7.596 -48.133 -47.167 1.000 0.220 59 PRO B CA 1
ATOM 9216 C C . PRO B 2 59 ? -6.255 -47.862 -47.850 1.000 0.220 59 PRO B C 1
ATOM 9217 O O . PRO B 2 59 ? -5.216 -48.066 -47.226 1.000 0.220 59 PRO B O 1
ATOM 9228 N N . GLU B 2 60 ? -6.268 -47.707 -49.172 1.000 0.230 60 GLU B N 1
ATOM 9229 C CA . GLU B 2 60 ? -5.554 -48.736 -49.931 1.000 0.230 60 GLU B CA 1
ATOM 9230 C C . GLU B 2 60 ? -4.053 -48.489 -50.113 1.000 0.230 60 GLU B C 1
ATOM 9231 O O . GLU B 2 60 ? -3.567 -47.367 -50.186 1.000 0.230 60 GLU B O 1
ATOM 9243 N N . THR B 2 61 ? -3.319 -49.600 -50.181 1.000 0.220 61 THR B N 1
ATOM 9244 C CA . THR B 2 61 ? -1.847 -49.705 -50.230 1.000 0.220 61 THR B CA 1
ATOM 9245 C C . THR B 2 61 ? -1.228 -49.202 -51.543 1.000 0.220 61 THR B C 1
ATOM 9246 O O . THR B 2 61 ? -0.010 -49.102 -51.675 1.000 0.220 61 THR B O 1
ATOM 9257 N N . GLU B 2 62 ? -2.080 -48.972 -52.534 1.000 0.210 62 GLU B N 1
ATOM 9258 C CA . GLU B 2 62 ? -1.807 -48.508 -53.893 1.000 0.210 62 GLU B CA 1
ATOM 9259 C C . GLU B 2 62 ? -1.211 -47.075 -53.903 1.000 0.210 62 GLU B C 1
ATOM 9260 O O . GLU B 2 62 ? -1.429 -46.292 -52.988 1.000 0.210 62 GLU B O 1
ATOM 9272 N N . ASN B 2 63 ? -0.477 -46.596 -54.911 1.000 0.200 63 ASN B N 1
ATOM 9273 C CA . ASN B 2 63 ? 0.321 -47.274 -55.937 1.000 0.200 63 ASN B CA 1
ATOM 9274 C C . ASN B 2 63 ? 1.418 -46.273 -56.395 1.000 0.200 63 ASN B C 1
ATOM 9275 O O . ASN B 2 63 ? 2.014 -45.577 -55.582 1.000 0.200 63 ASN B O 1
ATOM 9286 N N . LYS B 2 64 ? 1.699 -46.184 -57.701 1.000 0.190 64 LYS B N 1
ATOM 9287 C CA . LYS B 2 64 ? 2.966 -45.671 -58.268 1.000 0.190 64 LYS B CA 1
ATOM 9288 C C . LYS B 2 64 ? 3.222 -44.160 -58.373 1.000 0.190 64 LYS B C 1
ATOM 9289 O O . LYS B 2 64 ? 4.385 -43.775 -58.414 1.000 0.190 64 LYS B O 1
ATOM 9308 N N . LYS B 2 65 ? 2.224 -43.398 -58.828 1.000 0.200 65 LYS B N 1
ATOM 9309 C CA . LYS B 2 65 ? 2.439 -42.584 -60.052 1.000 0.200 65 LYS B CA 1
ATOM 9310 C C . LYS B 2 65 ? 3.063 -41.191 -59.823 1.000 0.200 65 LYS B C 1
ATOM 9311 O O . LYS B 2 65 ? 3.122 -40.706 -58.704 1.000 0.200 65 LYS B O 1
ATOM 9330 N N . GLY B 2 66 ? 3.515 -40.565 -60.923 1.000 0.190 66 GLY B N 1
ATOM 9331 C CA . GLY B 2 66 ? 3.965 -39.159 -60.980 1.000 0.190 66 GLY B CA 1
ATOM 9332 C C . GLY B 2 66 ? 2.798 -38.165 -60.796 1.000 0.190 66 GLY B C 1
ATOM 9333 O O . GLY B 2 66 ? 1.947 -38.363 -59.948 1.000 0.190 66 GLY B O 1
ATOM 9337 N N . ALA B 2 67 ? 2.601 -37.089 -61.558 1.000 0.210 67 ALA B N 1
ATOM 9338 C CA . ALA B 2 67 ? 3.407 -36.485 -62.618 1.000 0.210 67 ALA B CA 1
ATOM 9339 C C . ALA B 2 67 ? 3.021 -35.002 -62.842 1.000 0.210 67 ALA B C 1
ATOM 9340 O O . ALA B 2 67 ? 3.903 -34.167 -62.993 1.000 0.210 67 ALA B O 1
ATOM 9347 N N . ALA B 2 68 ? 1.719 -34.675 -62.917 1.000 0.220 68 ALA B N 1
ATOM 9348 C CA . ALA B 2 68 ? 1.269 -33.581 -63.796 1.000 0.220 68 ALA B CA 1
ATOM 9349 C C . ALA B 2 68 ? 0.660 -32.308 -63.161 1.000 0.220 68 ALA B C 1
ATOM 9350 O O . ALA B 2 68 ? 0.653 -31.269 -63.820 1.000 0.220 68 ALA B O 1
ATOM 9357 N N . SER B 2 69 ? 0.078 -32.362 -61.957 1.000 0.240 69 SER B N 1
ATOM 9358 C CA . SER B 2 69 ? -0.889 -31.335 -61.505 1.000 0.240 69 SER B CA 1
ATOM 9359 C C . SER B 2 69 ? -0.229 -30.040 -60.999 1.000 0.240 69 SER B C 1
ATOM 9360 O O . SER B 2 69 ? -0.005 -29.887 -59.803 1.000 0.240 69 SER B O 1
ATOM 9368 N N . SER B 2 70 ? 0.102 -29.118 -61.909 1.000 0.230 70 SER B N 1
ATOM 9369 C CA . SER B 2 70 ? 1.144 -28.104 -61.674 1.000 0.230 70 SER B CA 1
ATOM 9370 C C . SER B 2 70 ? 0.721 -26.692 -61.233 1.000 0.230 70 SER B C 1
ATOM 9371 O O . SER B 2 70 ? 1.472 -26.075 -60.484 1.000 0.230 70 SER B O 1
ATOM 9379 N N . LYS B 2 71 ? -0.374 -26.116 -61.756 1.000 0.230 71 LYS B N 1
ATOM 9380 C CA . LYS B 2 71 ? -0.307 -24.690 -62.165 1.000 0.230 71 LYS B CA 1
ATOM 9381 C C . LYS B 2 71 ? -1.152 -23.639 -61.423 1.000 0.230 71 LYS B C 1
ATOM 9382 O O . LYS B 2 71 ? -0.734 -22.490 -61.364 1.000 0.230 71 LYS B O 1
ATOM 9401 N N . ASP B 2 72 ? -2.376 -23.963 -61.009 1.000 0.220 72 ASP B N 1
ATOM 9402 C CA . ASP B 2 72 ? -3.489 -23.134 -61.520 1.000 0.220 72 ASP B CA 1
ATOM 9403 C C . ASP B 2 72 ? -4.099 -22.061 -60.588 1.000 0.220 72 ASP B C 1
ATOM 9404 O O . ASP B 2 72 ? -4.452 -20.972 -61.039 1.000 0.220 72 ASP B O 1
ATOM 9413 N N . SER B 2 73 ? -4.292 -22.335 -59.295 1.000 0.270 73 SER B N 1
ATOM 9414 C CA . SER B 2 73 ? -5.286 -21.598 -58.489 1.000 0.270 73 SER B CA 1
ATOM 9415 C C . SER B 2 73 ? -4.793 -20.259 -57.901 1.000 0.270 73 SER B C 1
ATOM 9416 O O . SER B 2 73 ? -4.549 -20.177 -56.697 1.000 0.270 73 SER B O 1
ATOM 9424 N N . SER B 2 74 ? -4.678 -19.203 -58.723 1.000 0.270 74 SER B N 1
ATOM 9425 C CA . SER B 2 74 ? -4.180 -17.875 -58.291 1.000 0.270 74 SER B CA 1
ATOM 9426 C C . SER B 2 74 ? -5.244 -16.817 -57.934 1.000 0.270 74 SER B C 1
ATOM 9427 O O . SER B 2 74 ? -5.048 -16.057 -56.991 1.000 0.270 74 SER B O 1
ATOM 9435 N N . ASN B 2 75 ? -6.331 -16.695 -58.708 1.000 0.280 75 ASN B N 1
ATOM 9436 C CA . ASN B 2 75 ? -6.959 -15.374 -58.912 1.000 0.280 75 ASN B CA 1
ATOM 9437 C C . ASN B 2 75 ? -8.025 -14.914 -57.894 1.000 0.280 75 ASN B C 1
ATOM 9438 O O . ASN B 2 75 ? -8.055 -13.743 -57.525 1.000 0.280 75 ASN B O 1
ATOM 9449 N N . THR B 2 76 ? -9.013 -15.746 -57.557 1.000 0.300 76 THR B N 1
ATOM 9450 C CA . THR B 2 76 ? -10.385 -15.209 -57.387 1.000 0.300 76 THR B CA 1
ATOM 9451 C C . THR B 2 76 ? -10.782 -14.708 -55.994 1.000 0.300 76 THR B C 1
ATOM 9452 O O . THR B 2 76 ? -11.605 -13.797 -55.901 1.000 0.300 76 THR B O 1
ATOM 9463 N N . ALA B 2 77 ? -10.246 -15.254 -54.901 1.000 0.330 77 ALA B N 1
ATOM 9464 C CA . ALA B 2 77 ? -10.801 -15.053 -53.551 1.000 0.330 77 ALA B CA 1
ATOM 9465 C C . ALA B 2 77 ? -10.375 -13.742 -52.836 1.000 0.330 77 ALA B C 1
ATOM 9466 O O . ALA B 2 77 ? -10.211 -13.726 -51.617 1.000 0.330 77 ALA B O 1
ATOM 9473 N N . ALA B 2 78 ? -10.215 -12.638 -53.576 1.000 0.350 78 ALA B N 1
ATOM 9474 C CA . ALA B 2 78 ? -9.813 -11.329 -53.040 1.000 0.350 78 ALA B CA 1
ATOM 9475 C C . ALA B 2 78 ? -10.992 -10.366 -52.763 1.000 0.350 78 ALA B C 1
ATOM 9476 O O . ALA B 2 78 ? -11.021 -9.699 -51.729 1.000 0.350 78 ALA B O 1
ATOM 9483 N N . LEU B 2 79 ? -11.974 -10.291 -53.674 1.000 0.360 79 LEU B N 1
ATOM 9484 C CA . LEU B 2 79 ? -12.932 -9.169 -53.756 1.000 0.360 79 LEU B CA 1
ATOM 9485 C C . LEU B 2 79 ? -13.849 -8.970 -52.534 1.000 0.360 79 LEU B C 1
ATOM 9486 O O . LEU B 2 79 ? -14.348 -7.868 -52.310 1.000 0.360 79 LEU B O 1
ATOM 9502 N N . GLU B 2 80 ? -14.165 -10.025 -51.781 1.000 0.390 80 GLU B N 1
ATOM 9503 C CA . GLU B 2 80 ? -15.299 -9.967 -50.850 1.000 0.390 80 GLU B CA 1
ATOM 9504 C C . GLU B 2 80 ? -15.048 -9.175 -49.559 1.000 0.390 80 GLU B C 1
ATOM 9505 O O . GLU B 2 80 ? -16.025 -8.712 -48.959 1.000 0.390 80 GLU B O 1
ATOM 9517 N N . LYS B 2 81 ? -13.789 -9.022 -49.118 1.000 0.360 81 LYS B N 1
ATOM 9518 C CA . LYS B 2 81 ? -13.476 -8.506 -47.772 1.000 0.360 81 LYS B CA 1
ATOM 9519 C C . LYS B 2 81 ? -13.620 -6.981 -47.652 1.000 0.360 81 LYS B C 1
ATOM 9520 O O . LYS B 2 81 ? -14.191 -6.521 -46.667 1.000 0.360 81 LYS B O 1
ATOM 9539 N N . THR B 2 82 ? -13.190 -6.218 -48.660 1.000 0.410 82 THR B N 1
ATOM 9540 C CA . THR B 2 82 ? -13.118 -4.738 -48.645 1.000 0.410 82 THR B CA 1
ATOM 9541 C C . THR B 2 82 ? -14.461 -4.043 -48.383 1.000 0.410 82 THR B C 1
ATOM 9542 O O . THR B 2 82 ? -14.518 -2.975 -47.787 1.000 0.410 82 THR B O 1
ATOM 9553 N N . ILE B 2 83 ? -15.579 -4.648 -48.799 1.000 0.390 83 ILE B N 1
ATOM 9554 C CA . ILE B 2 83 ? -16.913 -4.013 -48.773 1.000 0.390 83 ILE B CA 1
ATOM 9555 C C . ILE B 2 83 ? -17.422 -3.718 -47.344 1.000 0.390 83 ILE B C 1
ATOM 9556 O O . ILE B 2 83 ? -18.354 -2.926 -47.175 1.000 0.390 83 ILE B O 1
ATOM 9572 N N . LYS B 2 84 ? -16.870 -4.366 -46.308 1.000 0.440 84 LYS B N 1
ATOM 9573 C CA . LYS B 2 84 ? -17.415 -4.275 -44.943 1.000 0.440 84 LYS B CA 1
ATOM 9574 C C . LYS B 2 84 ? -16.913 -3.063 -44.138 1.000 0.440 84 LYS B C 1
ATOM 9575 O O . LYS B 2 84 ? -17.576 -2.729 -43.160 1.000 0.440 84 LYS B O 1
ATOM 9594 N N . ASP B 2 85 ? -15.847 -2.385 -44.572 1.000 0.370 85 ASP B N 1
ATOM 9595 C CA . ASP B 2 85 ? -15.188 -1.313 -43.804 1.000 0.370 85 ASP B CA 1
ATOM 9596 C C . ASP B 2 85 ? -15.974 0.015 -43.813 1.000 0.370 85 ASP B C 1
ATOM 9597 O O . ASP B 2 85 ? -16.520 0.421 -42.786 1.000 0.370 85 ASP B O 1
ATOM 9606 N N . GLN B 2 86 ? -16.116 0.661 -44.983 1.000 0.370 86 GLN B N 1
ATOM 9607 C CA . GLN B 2 86 ? -16.667 2.029 -45.146 1.000 0.370 86 GLN B CA 1
ATOM 9608 C C . GLN B 2 86 ? -18.031 2.283 -44.475 1.000 0.370 86 GLN B C 1
ATOM 9609 O O . GLN B 2 86 ? -18.421 3.419 -44.216 1.000 0.370 86 GLN B O 1
ATOM 9623 N N . LYS B 2 87 ? -18.813 1.233 -44.212 1.000 0.450 87 LYS B N 1
ATOM 9624 C CA . LYS B 2 87 ? -20.177 1.358 -43.682 1.000 0.450 87 LYS B CA 1
ATOM 9625 C C . LYS B 2 87 ? -20.266 1.676 -42.193 1.000 0.450 87 LYS B C 1
ATOM 9626 O O . LYS B 2 87 ? -21.374 1.969 -41.748 1.000 0.450 87 LYS B O 1
ATOM 9645 N N . SER B 2 88 ? -19.162 1.616 -41.448 1.000 0.400 88 SER B N 1
ATOM 9646 C CA . SER B 2 88 ? -19.156 1.955 -40.018 1.000 0.400 88 SER B CA 1
ATOM 9647 C C . SER B 2 88 ? -18.961 3.452 -39.737 1.000 0.400 88 SER B C 1
ATOM 9648 O O . SER B 2 88 ? -19.302 3.911 -38.653 1.000 0.400 88 SER B O 1
ATOM 9656 N N . GLU B 2 89 ? -18.438 4.211 -40.702 1.000 0.400 89 GLU B N 1
ATOM 9657 C CA . GLU B 2 89 ? -17.965 5.592 -40.524 1.000 0.400 89 GLU B CA 1
ATOM 9658 C C . GLU B 2 89 ? -19.111 6.624 -40.523 1.000 0.400 89 GLU B C 1
ATOM 9659 O O . GLU B 2 89 ? -19.291 7.373 -39.564 1.000 0.400 89 GLU B O 1
ATOM 9671 N N . ILE B 2 90 ? -19.976 6.580 -41.547 1.000 0.400 90 ILE B N 1
ATOM 9672 C CA . ILE B 2 90 ? -21.108 7.513 -41.761 1.000 0.400 90 ILE B CA 1
ATOM 9673 C C . ILE B 2 90 ? -22.088 7.573 -40.564 1.000 0.400 90 ILE B C 1
ATOM 9674 O O . ILE B 2 90 ? -22.816 8.553 -40.392 1.000 0.400 90 ILE B O 1
ATOM 9690 N N . SER B 2 91 ? -22.127 6.531 -39.725 1.000 0.430 91 SER B N 1
ATOM 9691 C CA . SER B 2 91 ? -23.054 6.454 -38.589 1.000 0.430 91 SER B CA 1
ATOM 9692 C C . SER B 2 91 ? -22.630 7.271 -37.366 1.000 0.430 91 SER B C 1
ATOM 9693 O O . SER B 2 91 ? -23.483 7.522 -36.517 1.000 0.430 91 SER B O 1
ATOM 9701 N N . ILE B 2 92 ? -21.351 7.639 -37.238 1.000 0.370 92 ILE B N 1
ATOM 9702 C CA . ILE B 2 92 ? -20.841 8.351 -36.054 1.000 0.370 92 ILE B CA 1
ATOM 9703 C C . ILE B 2 92 ? -21.136 9.851 -36.193 1.000 0.370 92 ILE B C 1
ATOM 9704 O O . ILE B 2 92 ? -21.807 10.437 -35.347 1.000 0.370 92 ILE B O 1
ATOM 9720 N N . LEU B 2 93 ? -20.743 10.436 -37.328 1.000 0.370 93 LEU B N 1
ATOM 9721 C CA . LEU B 2 93 ? -20.755 11.885 -37.572 1.000 0.370 93 LEU B CA 1
ATOM 9722 C C . LEU B 2 93 ? -22.143 12.548 -37.467 1.000 0.370 93 LEU B C 1
ATOM 9723 O O . LEU B 2 93 ? -22.256 13.694 -37.041 1.000 0.370 93 LEU B O 1
ATOM 9739 N N . ASN B 2 94 ? -23.214 11.833 -37.833 1.000 0.430 94 ASN B N 1
ATOM 9740 C CA . ASN B 2 94 ? -24.586 12.355 -37.733 1.000 0.430 94 ASN B CA 1
ATOM 9741 C C . ASN B 2 94 ? -25.029 12.616 -36.281 1.000 0.430 94 ASN B C 1
ATOM 9742 O O . ASN B 2 94 ? -25.930 13.422 -36.063 1.000 0.430 94 ASN B O 1
ATOM 9753 N N . LYS B 2 95 ? -24.424 11.941 -35.295 1.000 0.440 95 LYS B N 1
ATOM 9754 C CA . LYS B 2 95 ? -24.871 11.978 -33.895 1.000 0.440 95 LYS B CA 1
ATOM 9755 C C . LYS B 2 95 ? -24.311 13.177 -33.114 1.000 0.440 95 LYS B C 1
ATOM 9756 O O . LYS B 2 95 ? -24.985 13.706 -32.230 1.000 0.440 95 LYS B O 1
ATOM 9775 N N . ASP B 2 96 ? -23.123 13.654 -33.483 1.000 0.380 96 ASP B N 1
ATOM 9776 C CA . ASP B 2 96 ? -22.496 14.836 -32.871 1.000 0.380 96 ASP B CA 1
ATOM 9777 C C . ASP B 2 96 ? -23.284 16.120 -33.186 1.000 0.380 96 ASP B C 1
ATOM 9778 O O . ASP B 2 96 ? -23.596 16.914 -32.293 1.000 0.380 96 ASP B O 1
ATOM 9787 N N . LEU B 2 97 ? -23.674 16.287 -34.457 1.000 0.380 97 LEU B N 1
ATOM 9788 C CA . LEU B 2 97 ? -24.445 17.436 -34.957 1.000 0.380 97 LEU B CA 1
ATOM 9789 C C . LEU B 2 97 ? -25.776 17.638 -34.218 1.000 0.380 97 LEU B C 1
ATOM 9790 O O . LEU B 2 97 ? -26.171 18.772 -33.938 1.000 0.380 97 LEU B O 1
ATOM 9806 N N . GLU B 2 98 ? -26.463 16.542 -33.894 1.000 0.450 98 GLU B N 1
ATOM 9807 C CA . GLU B 2 98 ? -27.752 16.562 -33.196 1.000 0.450 98 GLU B CA 1
ATOM 9808 C C . GLU B 2 98 ? -27.606 17.065 -31.747 1.000 0.450 98 GLU B C 1
ATOM 9809 O O . GLU B 2 98 ? -28.455 17.809 -31.250 1.000 0.450 98 GLU B O 1
ATOM 9821 N N . THR B 2 99 ? -26.473 16.754 -31.108 1.000 0.410 99 THR B N 1
ATOM 9822 C CA . THR B 2 99 ? -26.173 17.151 -29.726 1.000 0.410 99 THR B CA 1
ATOM 9823 C C . THR B 2 99 ? -25.918 18.657 -29.626 1.000 0.410 99 THR B C 1
ATOM 9824 O O . THR B 2 99 ? -26.525 19.332 -28.794 1.000 0.410 99 THR B O 1
ATOM 9835 N N . SER B 2 100 ? -25.094 19.217 -30.525 1.000 0.400 100 SER B N 1
ATOM 9836 C CA . SER B 2 100 ? -24.778 20.658 -30.524 1.000 0.400 100 SER B CA 1
ATOM 9837 C C . SER B 2 100 ? -26.022 21.535 -30.692 1.000 0.400 100 SER B C 1
ATOM 9838 O O . SER B 2 100 ? -26.150 22.571 -30.042 1.000 0.400 100 SER B O 1
ATOM 9846 N N . LYS B 2 101 ? -26.968 21.115 -31.542 1.000 0.440 101 LYS B N 1
ATOM 9847 C CA . LYS B 2 101 ? -28.191 21.883 -31.800 1.000 0.440 101 LYS B CA 1
ATOM 9848 C C . LYS B 2 101 ? -29.111 21.942 -30.574 1.000 0.440 101 LYS B C 1
ATOM 9849 O O . LYS B 2 101 ? -29.659 23.002 -30.285 1.000 0.440 101 LYS B O 1
ATOM 9868 N N . SER B 2 102 ? -29.245 20.837 -29.836 1.000 0.460 102 SER B N 1
ATOM 9869 C CA . SER B 2 102 ? -30.147 20.764 -28.680 1.000 0.460 102 SER B CA 1
ATOM 9870 C C . SER B 2 102 ? -29.706 21.627 -27.489 1.000 0.460 102 SER B C 1
ATOM 9871 O O . SER B 2 102 ? -30.560 22.036 -26.701 1.000 0.460 102 SER B O 1
ATOM 9879 N N . GLU B 2 103 ? -28.409 21.907 -27.320 1.000 0.410 103 GLU B N 1
ATOM 9880 C CA . GLU B 2 103 ? -27.937 22.785 -26.237 1.000 0.410 103 GLU B CA 1
ATOM 9881 C C . GLU B 2 103 ? -28.119 24.279 -26.550 1.000 0.410 103 GLU B C 1
ATOM 9882 O O . GLU B 2 103 ? -28.435 25.057 -25.645 1.000 0.410 103 GLU B O 1
ATOM 9894 N N . ILE B 2 104 ? -28.003 24.684 -27.822 1.000 0.400 104 ILE B N 1
ATOM 9895 C CA . ILE B 2 104 ? -28.178 26.082 -28.265 1.000 0.400 104 ILE B CA 1
ATOM 9896 C C . ILE B 2 104 ? -29.577 26.611 -27.912 1.000 0.400 104 ILE B C 1
ATOM 9897 O O . ILE B 2 104 ? -29.712 27.718 -27.378 1.000 0.400 104 ILE B O 1
ATOM 9913 N N . ASP B 2 105 ? -30.623 25.817 -28.161 1.000 0.470 105 ASP B N 1
ATOM 9914 C CA . ASP B 2 105 ? -32.004 26.183 -27.817 1.000 0.470 105 ASP B CA 1
ATOM 9915 C C . ASP B 2 105 ? -32.177 26.373 -26.297 1.000 0.470 105 ASP B C 1
ATOM 9916 O O . ASP B 2 105 ? -32.864 27.295 -25.841 1.000 0.470 105 ASP B O 1
ATOM 9925 N N . ARG B 2 106 ? -31.487 25.544 -25.501 1.000 0.470 106 ARG B N 1
ATOM 9926 C CA . ARG B 2 106 ? -31.553 25.546 -24.033 1.000 0.470 106 ARG B CA 1
ATOM 9927 C C . ARG B 2 106 ? -30.893 26.781 -23.409 1.000 0.470 106 ARG B C 1
ATOM 9928 O O . ARG B 2 106 ? -31.386 27.270 -22.391 1.000 0.470 106 ARG B O 1
ATOM 9949 N N . LEU B 2 107 ? -29.821 27.313 -24.009 1.000 0.370 107 LEU B N 1
ATOM 9950 C CA . LEU B 2 107 ? -29.221 28.590 -23.589 1.000 0.370 107 LEU B CA 1
ATOM 9951 C C . LEU B 2 107 ? -30.131 29.781 -23.922 1.000 0.370 107 LEU B C 1
ATOM 9952 O O . LEU B 2 107 ? -30.410 30.610 -23.053 1.000 0.370 107 LEU B O 1
ATOM 9968 N N . ASN B 2 108 ? -30.625 29.856 -25.161 1.000 0.430 108 ASN B N 1
ATOM 9969 C CA . ASN B 2 108 ? -31.390 31.009 -25.647 1.000 0.430 108 ASN B CA 1
ATOM 9970 C C . ASN B 2 108 ? -32.732 31.205 -24.923 1.000 0.430 108 ASN B C 1
ATOM 9971 O O . ASN B 2 108 ? -33.117 32.343 -24.643 1.000 0.430 108 ASN B O 1
ATOM 9982 N N . GLN B 2 109 ? -33.425 30.119 -24.550 1.000 0.460 109 GLN B N 1
ATOM 9983 C CA . GLN B 2 109 ? -34.616 30.212 -23.693 1.000 0.460 109 GLN B CA 1
ATOM 9984 C C . GLN B 2 109 ? -34.320 30.895 -22.350 1.000 0.460 109 GLN B C 1
ATOM 9985 O O . GLN B 2 109 ? -35.168 31.623 -21.829 1.000 0.460 109 GLN B O 1
ATOM 9999 N N . LYS B 2 110 ? -33.120 30.686 -21.794 1.000 0.410 110 LYS B N 1
ATOM 10000 C CA . LYS B 2 110 ? -32.749 31.204 -20.476 1.000 0.410 110 LYS B CA 1
ATOM 10001 C C . LYS B 2 110 ? -32.497 32.713 -20.508 1.000 0.410 110 LYS B C 1
ATOM 10002 O O . LYS B 2 110 ? -33.038 33.412 -19.654 1.000 0.410 110 LYS B O 1
ATOM 10021 N N . ILE B 2 111 ? -31.797 33.214 -21.534 1.000 0.380 111 ILE B N 1
ATOM 10022 C CA . ILE B 2 111 ? -31.583 34.658 -21.770 1.000 0.380 111 ILE B CA 1
ATOM 10023 C C . ILE B 2 111 ? -32.927 35.404 -21.817 1.000 0.380 111 ILE B C 1
ATOM 10024 O O . ILE B 2 111 ? -33.167 36.297 -21.007 1.000 0.380 111 ILE B O 1
ATOM 10040 N N . ARG B 2 112 ? -33.845 34.974 -22.695 1.000 0.440 112 ARG B N 1
ATOM 10041 C CA . ARG B 2 112 ? -35.142 35.647 -22.909 1.000 0.440 112 ARG B CA 1
ATOM 10042 C C . ARG B 2 112 ? -36.044 35.684 -21.674 1.000 0.440 112 ARG B C 1
ATOM 10043 O O . ARG B 2 112 ? -36.854 36.593 -21.521 1.000 0.440 112 ARG B O 1
ATOM 10064 N N . SER B 2 113 ? -35.935 34.690 -20.790 1.000 0.420 113 SER B N 1
ATOM 10065 C CA . SER B 2 113 ? -36.729 34.661 -19.552 1.000 0.420 113 SER B CA 1
ATOM 10066 C C . SER B 2 113 ? -36.308 35.748 -18.550 1.000 0.420 113 SER B C 1
ATOM 10067 O O . SER B 2 113 ? -37.147 36.272 -17.814 1.000 0.420 113 SER B O 1
ATOM 10075 N N . LEU B 2 114 ? -35.026 36.131 -18.560 1.000 0.390 114 LEU B N 1
ATOM 10076 C CA . LEU B 2 114 ? -34.474 37.146 -17.664 1.000 0.390 114 LEU B CA 1
ATOM 10077 C C . LEU B 2 114 ? -34.797 38.573 -18.125 1.000 0.390 114 LEU B C 1
ATOM 10078 O O . LEU B 2 114 ? -35.078 39.404 -17.267 1.000 0.390 114 LEU B O 1
ATOM 10094 N N . GLU B 2 115 ? -34.855 38.837 -19.440 1.000 0.380 115 GLU B N 1
ATOM 10095 C CA . GLU B 2 115 ? -35.322 40.127 -19.989 1.000 0.380 115 GLU B CA 1
ATOM 10096 C C . GLU B 2 115 ? -36.715 40.482 -19.452 1.000 0.380 115 GLU B C 1
ATOM 10097 O O . GLU B 2 115 ? -36.922 41.534 -18.852 1.000 0.380 115 GLU B O 1
ATOM 10109 N N . LYS B 2 116 ? -37.678 39.564 -19.611 1.000 0.420 116 LYS B N 1
ATOM 10110 C CA . LYS B 2 116 ? -39.076 39.820 -19.246 1.000 0.420 116 LYS B CA 1
ATOM 10111 C C . LYS B 2 116 ? -39.266 40.064 -17.746 1.000 0.420 116 LYS B C 1
ATOM 10112 O O . LYS B 2 116 ? -40.074 40.900 -17.355 1.000 0.420 116 LYS B O 1
ATOM 10131 N N . THR B 2 117 ? -38.512 39.349 -16.913 1.000 0.370 117 THR B N 1
ATOM 10132 C CA . THR B 2 117 ? -38.632 39.435 -15.449 1.000 0.370 117 THR B CA 1
ATOM 10133 C C . THR B 2 117 ? -38.173 40.797 -14.905 1.000 0.370 117 THR B C 1
ATOM 10134 O O . THR B 2 117 ? -38.621 41.205 -13.835 1.000 0.370 117 THR B O 1
ATOM 10145 N N . ALA B 2 118 ? -37.315 41.523 -15.634 1.000 0.370 118 ALA B N 1
ATOM 10146 C CA . ALA B 2 118 ? -36.855 42.855 -15.238 1.000 0.370 118 ALA B CA 1
ATOM 10147 C C . ALA B 2 118 ? -37.939 43.938 -15.398 1.000 0.370 118 ALA B C 1
ATOM 10148 O O . ALA B 2 118 ? -38.021 44.856 -14.581 1.000 0.370 118 ALA B O 1
ATOM 10155 N N . GLU B 2 119 ? -38.794 43.834 -16.421 1.000 0.420 119 GLU B N 1
ATOM 10156 C CA . GLU B 2 119 ? -39.760 44.889 -16.747 1.000 0.420 119 GLU B CA 1
ATOM 10157 C C . GLU B 2 119 ? -41.008 44.885 -15.841 1.000 0.420 119 GLU B C 1
ATOM 10158 O O . GLU B 2 119 ? -41.570 45.945 -15.551 1.000 0.420 119 GLU B O 1
ATOM 10170 N N . ASP B 2 120 ? -41.426 43.714 -15.345 1.000 0.330 120 ASP B N 1
ATOM 10171 C CA . ASP B 2 120 ? -42.655 43.558 -14.549 1.000 0.330 120 ASP B CA 1
ATOM 10172 C C . ASP B 2 120 ? -42.620 44.315 -13.201 1.000 0.330 120 ASP B C 1
ATOM 10173 O O . ASP B 2 120 ? -43.668 44.726 -12.694 1.000 0.330 120 ASP B O 1
ATOM 10182 N N . GLN B 2 121 ? -41.436 44.588 -12.634 1.000 0.330 121 GLN B N 1
ATOM 10183 C CA . GLN B 2 121 ? -41.286 45.309 -11.355 1.000 0.330 121 GLN B CA 1
ATOM 10184 C C . GLN B 2 121 ? -41.536 46.839 -11.446 1.000 0.330 121 GLN B C 1
ATOM 10185 O O . GLN B 2 121 ? -41.220 47.576 -10.516 1.000 0.330 121 GLN B O 1
ATOM 10199 N N . LYS B 2 122 ? -42.148 47.332 -12.536 1.000 0.350 122 LYS B N 1
ATOM 10200 C CA . LYS B 2 122 ? -42.501 48.753 -12.766 1.000 0.350 122 LYS B CA 1
ATOM 10201 C C . LYS B 2 122 ? -43.733 49.289 -12.009 1.000 0.350 122 LYS B C 1
ATOM 10202 O O . LYS B 2 122 ? -43.859 50.500 -11.869 1.000 0.350 122 LYS B O 1
ATOM 10221 N N . LYS B 2 123 ? -44.727 48.451 -11.687 1.000 0.310 123 LYS B N 1
ATOM 10222 C CA . LYS B 2 123 ? -46.138 48.858 -11.903 1.000 0.310 123 LYS B CA 1
ATOM 10223 C C . LYS B 2 123 ? -46.869 49.673 -10.810 1.000 0.310 123 LYS B C 1
ATOM 10224 O O . LYS B 2 123 ? -47.869 50.291 -11.166 1.000 0.310 123 LYS B O 1
ATOM 10243 N N . SER B 2 124 ? -46.505 49.621 -9.521 1.000 0.260 124 SER B N 1
ATOM 10244 C CA . SER B 2 124 ? -47.509 49.849 -8.451 1.000 0.260 124 SER B CA 1
ATOM 10245 C C . SER B 2 124 ? -47.595 51.228 -7.763 1.000 0.260 124 SER B C 1
ATOM 10246 O O . SER B 2 124 ? -48.716 51.606 -7.430 1.000 0.260 124 SER B O 1
ATOM 10254 N N . SER B 2 125 ? -46.494 51.958 -7.516 1.000 0.260 125 SER B N 1
ATOM 10255 C CA . SER B 2 125 ? -46.446 53.048 -6.500 1.000 0.260 125 SER B CA 1
ATOM 10256 C C . SER B 2 125 ? -45.484 54.214 -6.865 1.000 0.260 125 SER B C 1
ATOM 10257 O O . SER B 2 125 ? -44.728 54.062 -7.821 1.000 0.260 125 SER B O 1
ATOM 10265 N N . GLU B 2 126 ? -45.396 55.377 -6.183 1.000 0.260 126 GLU B N 1
ATOM 10266 C CA . GLU B 2 126 ? -46.052 55.921 -4.960 1.000 0.260 126 GLU B CA 1
ATOM 10267 C C . GLU B 2 126 ? -46.094 57.488 -4.983 1.000 0.260 126 GLU B C 1
ATOM 10268 O O . GLU B 2 126 ? -45.652 58.082 -5.963 1.000 0.260 126 GLU B O 1
ATOM 10280 N N . ASP B 2 127 ? -46.632 58.165 -3.948 1.000 0.240 127 ASP B N 1
ATOM 10281 C CA . ASP B 2 127 ? -47.355 59.461 -4.106 1.000 0.240 127 ASP B CA 1
ATOM 10282 C C . ASP B 2 127 ? -46.570 60.816 -4.012 1.000 0.240 127 ASP B C 1
ATOM 10283 O O . ASP B 2 127 ? -46.983 61.775 -4.660 1.000 0.240 127 ASP B O 1
ATOM 10292 N N . HIS B 2 128 ? -45.492 60.977 -3.208 1.000 0.230 128 HIS B N 1
ATOM 10293 C CA . HIS B 2 128 ? -45.208 62.298 -2.561 1.000 0.230 128 HIS B CA 1
ATOM 10294 C C . HIS B 2 128 ? -44.014 63.224 -2.993 1.000 0.230 128 HIS B C 1
ATOM 10295 O O . HIS B 2 128 ? -44.273 64.410 -3.199 1.000 0.230 128 HIS B O 1
ATOM 10309 N N . THR B 2 129 ? -42.727 62.808 -3.025 1.000 0.210 129 THR B N 1
ATOM 10310 C CA . THR B 2 129 ? -41.547 63.738 -2.867 1.000 0.210 129 THR B CA 1
ATOM 10311 C C . THR B 2 129 ? -40.514 63.785 -4.038 1.000 0.210 129 THR B C 1
ATOM 10312 O O . THR B 2 129 ? -40.333 62.800 -4.747 1.000 0.210 129 THR B O 1
ATOM 10323 N N . GLU B 2 130 ? -39.803 64.916 -4.238 1.000 0.220 130 GLU B N 1
ATOM 10324 C CA . GLU B 2 130 ? -39.018 65.312 -5.453 1.000 0.220 130 GLU B CA 1
ATOM 10325 C C . GLU B 2 130 ? -37.672 64.541 -5.712 1.000 0.220 130 GLU B C 1
ATOM 10326 O O . GLU B 2 130 ? -36.717 64.731 -4.962 1.000 0.220 130 GLU B O 1
ATOM 10338 N N . GLY B 2 131 ? -37.540 63.700 -6.773 1.000 0.260 131 GLY B N 1
ATOM 10339 C CA . GLY B 2 131 ? -36.471 62.655 -6.873 1.000 0.260 131 GLY B CA 1
ATOM 10340 C C . GLY B 2 131 ? -35.711 62.347 -8.207 1.000 0.260 131 GLY B C 1
ATOM 10341 O O . GLY B 2 131 ? -35.117 63.222 -8.827 1.000 0.260 131 GLY B O 1
ATOM 10345 N N . SER B 2 132 ? -35.582 61.048 -8.564 1.000 0.270 132 SER B N 1
ATOM 10346 C CA . SER B 2 132 ? -34.385 60.414 -9.203 1.000 0.270 132 SER B CA 1
ATOM 10347 C C . SER B 2 132 ? -34.470 60.047 -10.714 1.000 0.270 132 SER B C 1
ATOM 10348 O O . SER B 2 132 ? -35.451 59.435 -11.131 1.000 0.270 132 SER B O 1
ATOM 10356 N N . ALA B 2 133 ? -33.418 60.329 -11.515 1.000 0.250 133 ALA B N 1
ATOM 10357 C CA . ALA B 2 133 ? -33.436 60.269 -12.998 1.000 0.250 133 ALA B CA 1
ATOM 10358 C C . ALA B 2 133 ? -32.543 59.200 -13.707 1.000 0.250 133 ALA B C 1
ATOM 10359 O O . ALA B 2 133 ? -33.020 58.120 -14.048 1.000 0.250 133 ALA B O 1
ATOM 10366 N N . ASP B 2 134 ? -31.275 59.520 -14.010 1.000 0.260 134 ASP B N 1
ATOM 10367 C CA . ASP B 2 134 ? -30.599 59.104 -15.269 1.000 0.260 134 ASP B CA 1
ATOM 10368 C C . ASP B 2 134 ? -29.853 57.743 -15.251 1.000 0.260 134 ASP B C 1
ATOM 10369 O O . ASP B 2 134 ? -29.550 57.144 -16.281 1.000 0.260 134 ASP B O 1
ATOM 10378 N N . SER B 2 135 ? -29.529 57.209 -14.072 1.000 0.280 135 SER B N 1
ATOM 10379 C CA . SER B 2 135 ? -28.469 56.194 -13.906 1.000 0.280 135 SER B CA 1
ATOM 10380 C C . SER B 2 135 ? -28.859 54.726 -14.166 1.000 0.280 135 SER B C 1
ATOM 10381 O O . SER B 2 135 ? -28.026 53.832 -14.003 1.000 0.280 135 SER B O 1
ATOM 10389 N N . LYS B 2 136 ? -30.106 54.427 -14.560 1.000 0.310 136 LYS B N 1
ATOM 10390 C CA . LYS B 2 136 ? -30.634 53.043 -14.571 1.000 0.310 136 LYS B CA 1
ATOM 10391 C C . LYS B 2 136 ? -30.342 52.217 -15.831 1.000 0.310 136 LYS B C 1
ATOM 10392 O O . LYS B 2 136 ? -30.256 50.998 -15.722 1.000 0.310 136 LYS B O 1
ATOM 10411 N N . ALA B 2 137 ? -30.146 52.838 -16.995 1.000 0.330 137 ALA B N 1
ATOM 10412 C CA . ALA B 2 137 ? -29.962 52.110 -18.261 1.000 0.330 137 ALA B CA 1
ATOM 10413 C C . ALA B 2 137 ? -28.612 51.361 -18.375 1.000 0.330 137 ALA B C 1
ATOM 10414 O O . ALA B 2 137 ? -28.494 50.416 -19.155 1.000 0.330 137 ALA B O 1
ATOM 10421 N N . SER B 2 138 ? -27.592 51.746 -17.595 1.000 0.360 138 SER B N 1
ATOM 10422 C CA . SER B 2 138 ? -26.282 51.068 -17.607 1.000 0.360 138 SER B CA 1
ATOM 10423 C C . SER B 2 138 ? -26.350 49.655 -17.015 1.000 0.360 138 SER B C 1
ATOM 10424 O O . SER B 2 138 ? -25.782 48.713 -17.564 1.000 0.360 138 SER B O 1
ATOM 10432 N N . SER B 2 139 ? -27.097 49.494 -15.915 1.000 0.410 139 SER B N 1
ATOM 10433 C CA . SER B 2 139 ? -26.990 48.333 -15.016 1.000 0.410 139 SER B CA 1
ATOM 10434 C C . SER B 2 139 ? -27.456 46.998 -15.620 1.000 0.410 139 SER B C 1
ATOM 10435 O O . SER B 2 139 ? -27.109 45.933 -15.105 1.000 0.410 139 SER B O 1
ATOM 10443 N N . GLU B 2 140 ? -28.235 47.020 -16.704 1.000 0.410 140 GLU B N 1
ATOM 10444 C CA . GLU B 2 140 ? -28.702 45.803 -17.381 1.000 0.410 140 GLU B CA 1
ATOM 10445 C C . GLU B 2 140 ? -27.612 45.167 -18.249 1.000 0.410 140 GLU B C 1
ATOM 10446 O O . GLU B 2 140 ? -27.301 43.984 -18.084 1.000 0.410 140 GLU B O 1
ATOM 10458 N N . ASN B 2 141 ? -26.992 45.955 -19.137 1.000 0.470 141 ASN B N 1
ATOM 10459 C CA . ASN B 2 141 ? -25.940 45.476 -20.041 1.000 0.470 141 ASN B CA 1
ATOM 10460 C C . ASN B 2 141 ? -24.746 44.915 -19.249 1.000 0.470 141 ASN B C 1
ATOM 10461 O O . ASN B 2 141 ? -24.212 43.856 -19.593 1.000 0.470 141 ASN B O 1
ATOM 10472 N N . ASP B 2 142 ? -24.392 45.576 -18.141 1.000 0.520 142 ASP B N 1
ATOM 10473 C CA . ASP B 2 142 ? -23.323 45.159 -17.230 1.000 0.520 142 ASP B CA 1
ATOM 10474 C C . ASP B 2 142 ? -23.497 43.717 -16.722 1.000 0.520 142 ASP B C 1
ATOM 10475 O O . ASP B 2 142 ? -22.515 42.978 -16.608 1.000 0.520 142 ASP B O 1
ATOM 10484 N N . LYS B 2 143 ? -24.736 43.263 -16.474 1.000 0.510 143 LYS B N 1
ATOM 10485 C CA . LYS B 2 143 ? -25.002 41.897 -15.987 1.000 0.510 143 LYS B CA 1
ATOM 10486 C C . LYS B 2 143 ? -24.691 40.832 -17.037 1.000 0.510 143 LYS B C 1
ATOM 10487 O O . LYS B 2 143 ? -24.076 39.825 -16.697 1.000 0.510 143 LYS B O 1
ATOM 10506 N N . VAL B 2 144 ? -25.066 41.046 -18.301 1.000 0.590 144 VAL B N 1
ATOM 10507 C CA . VAL B 2 144 ? -24.764 40.093 -19.389 1.000 0.590 144 VAL B CA 1
ATOM 10508 C C . VAL B 2 144 ? -23.261 40.054 -19.661 1.000 0.590 144 VAL B C 1
ATOM 10509 O O . VAL B 2 144 ? -22.678 38.975 -19.751 1.000 0.590 144 VAL B O 1
ATOM 10522 N N . ILE B 2 145 ? -22.614 41.220 -19.715 1.000 0.630 145 ILE B N 1
ATOM 10523 C CA . ILE B 2 145 ? -21.162 41.333 -19.909 1.000 0.630 145 ILE B CA 1
ATOM 10524 C C . ILE B 2 145 ? -20.400 40.634 -18.766 1.000 0.630 145 ILE B C 1
ATOM 10525 O O . ILE B 2 145 ? -19.394 39.971 -19.016 1.000 0.630 145 ILE B O 1
ATOM 10541 N N . SER B 2 146 ? -20.889 40.721 -17.523 1.000 0.590 146 SER B N 1
ATOM 10542 C CA . SER B 2 146 ? -20.299 40.042 -16.360 1.000 0.590 146 SER B CA 1
ATOM 10543 C C . SER B 2 146 ? -20.245 38.512 -16.511 1.000 0.590 146 SER B C 1
ATOM 10544 O O . SER B 2 146 ? -19.229 37.903 -16.182 1.000 0.590 146 SER B O 1
ATOM 10552 N N . VAL B 2 147 ? -21.277 37.888 -17.100 1.000 0.570 147 VAL B N 1
ATOM 10553 C CA . VAL B 2 147 ? -21.280 36.436 -17.382 1.000 0.570 147 VAL B CA 1
ATOM 10554 C C . VAL B 2 147 ? -20.156 36.054 -18.349 1.000 0.570 147 VAL B C 1
ATOM 10555 O O . VAL B 2 147 ? -19.467 35.063 -18.133 1.000 0.570 147 VAL B O 1
ATOM 10568 N N . TYR B 2 148 ? -19.920 36.852 -19.393 1.000 0.600 148 TYR B N 1
ATOM 10569 C CA . TYR B 2 148 ? -18.812 36.606 -20.322 1.000 0.600 148 TYR B CA 1
ATOM 10570 C C . TYR B 2 148 ? -17.439 36.901 -19.700 1.000 0.600 148 TYR B C 1
ATOM 10571 O O . TYR B 2 148 ? -16.466 36.233 -20.041 1.000 0.600 148 TYR B O 1
ATOM 10589 N N . LYS B 2 149 ? -17.346 37.841 -18.748 1.000 0.600 149 LYS B N 1
ATOM 10590 C CA . LYS B 2 149 ? -16.110 38.119 -17.992 1.000 0.600 149 LYS B CA 1
ATOM 10591 C C . LYS B 2 149 ? -15.695 36.967 -17.065 1.000 0.600 149 LYS B C 1
ATOM 10592 O O . LYS B 2 149 ? -14.504 36.851 -16.791 1.000 0.600 149 LYS B O 1
ATOM 10611 N N . SER B 2 150 ? -16.631 36.132 -16.602 1.000 0.550 150 SER B N 1
ATOM 10612 C CA . SER B 2 150 ? -16.359 34.942 -15.772 1.000 0.550 150 SER B CA 1
ATOM 10613 C C . SER B 2 150 ? -16.196 33.639 -16.569 1.000 0.550 150 SER B C 1
ATOM 10614 O O . SER B 2 150 ? -15.998 32.571 -15.988 1.000 0.550 150 SER B O 1
ATOM 10622 N N . MET B 2 151 ? -16.269 33.712 -17.899 1.000 0.570 151 MET B N 1
ATOM 10623 C CA . MET B 2 151 ? -16.234 32.570 -18.806 1.000 0.570 151 MET B CA 1
ATOM 10624 C C . MET B 2 151 ? -14.848 32.401 -19.449 1.000 0.570 151 MET B C 1
ATOM 10625 O O . MET B 2 151 ? -14.155 33.376 -19.730 1.000 0.570 151 MET B O 1
ATOM 10639 N N . ASP B 2 152 ? -14.449 31.155 -19.727 1.000 0.650 152 ASP B N 1
ATOM 10640 C CA . ASP B 2 152 ? -13.226 30.862 -20.488 1.000 0.650 152 ASP B CA 1
ATOM 10641 C C . ASP B 2 152 ? -13.248 31.516 -21.883 1.000 0.650 152 ASP B C 1
ATOM 10642 O O . ASP B 2 152 ? -14.239 31.404 -22.610 1.000 0.650 152 ASP B O 1
ATOM 10651 N N . SER B 2 153 ? -12.129 32.129 -22.284 1.000 0.750 153 SER B N 1
ATOM 10652 C CA . SER B 2 153 ? -11.994 32.852 -23.554 1.000 0.750 153 SER B CA 1
ATOM 10653 C C . SER B 2 153 ? -12.208 31.955 -24.774 1.000 0.750 153 SER B C 1
ATOM 10654 O O . SER B 2 153 ? -12.859 32.366 -25.737 1.000 0.750 153 SER B O 1
ATOM 10662 N N . GLY B 2 154 ? -11.733 30.706 -24.725 1.000 0.700 154 GLY B N 1
ATOM 10663 C CA . GLY B 2 154 ? -11.895 29.733 -25.805 1.000 0.700 154 GLY B CA 1
ATOM 10664 C C . GLY B 2 154 ? -13.346 29.294 -25.997 1.000 0.700 154 GLY B C 1
ATOM 10665 O O . GLY B 2 154 ? -13.823 29.189 -27.130 1.000 0.700 154 GLY B O 1
ATOM 10669 N N . LYS B 2 155 ? -14.080 29.068 -24.903 1.000 0.710 155 LYS B N 1
ATOM 10670 C CA . LYS B 2 155 ? -15.526 28.808 -24.947 1.000 0.710 155 LYS B CA 1
ATOM 10671 C C . LYS B 2 155 ? -16.308 30.062 -25.364 1.000 0.710 155 LYS B C 1
ATOM 10672 O O . LYS B 2 155 ? -17.230 29.945 -26.167 1.000 0.710 155 LYS B O 1
ATOM 10691 N N . ALA B 2 156 ? -15.939 31.246 -24.871 1.000 0.730 156 ALA B N 1
ATOM 10692 C CA . ALA B 2 156 ? -16.623 32.505 -25.176 1.000 0.730 156 ALA B CA 1
ATOM 10693 C C . ALA B 2 156 ? -16.524 32.861 -26.667 1.000 0.730 156 ALA B C 1
ATOM 10694 O O . ALA B 2 156 ? -17.545 33.137 -27.293 1.000 0.730 156 ALA B O 1
ATOM 10701 N N . ALA B 2 157 ? -15.332 32.754 -27.265 1.000 0.770 157 ALA B N 1
ATOM 10702 C CA . ALA B 2 157 ? -15.109 32.975 -28.696 1.000 0.770 157 ALA B CA 1
ATOM 10703 C C . ALA B 2 157 ? -16.011 32.099 -29.583 1.000 0.770 157 ALA B C 1
ATOM 10704 O O . ALA B 2 157 ? -16.606 32.590 -30.542 1.000 0.770 157 ALA B O 1
ATOM 10711 N N . LYS B 2 158 ? -16.168 30.816 -29.221 1.000 0.650 158 LYS B N 1
ATOM 10712 C CA . LYS B 2 158 ? -17.032 29.861 -29.935 1.000 0.650 158 LYS B CA 1
ATOM 10713 C C . LYS B 2 158 ? -18.516 30.232 -29.879 1.000 0.650 158 LYS B C 1
ATOM 10714 O O . LYS B 2 158 ? -19.212 30.001 -30.862 1.000 0.650 158 LYS B O 1
ATOM 10733 N N . ILE B 2 159 ? -18.992 30.806 -28.769 1.000 0.700 159 ILE B N 1
ATOM 10734 C CA . ILE B 2 159 ? -20.376 31.298 -28.658 1.000 0.700 159 ILE B CA 1
ATOM 10735 C C . ILE B 2 159 ? -20.538 32.616 -29.424 1.000 0.700 159 ILE B C 1
ATOM 10736 O O . ILE B 2 159 ? -21.453 32.736 -30.233 1.000 0.700 159 ILE B O 1
ATOM 10752 N N . ILE B 2 160 ? -19.640 33.587 -29.224 1.000 0.730 160 ILE B N 1
ATOM 10753 C CA . ILE B 2 160 ? -19.717 34.923 -29.842 1.000 0.730 160 ILE B CA 1
ATOM 10754 C C . ILE B 2 160 ? -19.733 34.833 -31.376 1.000 0.730 160 ILE B C 1
ATOM 10755 O O . ILE B 2 160 ? -20.529 35.520 -32.010 1.000 0.730 160 ILE B O 1
ATOM 10771 N N . ALA B 2 161 ? -18.947 33.924 -31.963 1.000 0.720 161 ALA B N 1
ATOM 10772 C CA . ALA B 2 161 ? -18.935 33.650 -33.403 1.000 0.720 161 ALA B CA 1
ATOM 10773 C C . ALA B 2 161 ? -20.261 33.089 -33.975 1.000 0.720 161 ALA B C 1
ATOM 10774 O O . ALA B 2 161 ? -20.396 32.985 -35.194 1.000 0.720 161 ALA B O 1
ATOM 10781 N N . GLN B 2 162 ? -21.215 32.695 -33.122 1.000 0.660 162 GLN B N 1
ATOM 10782 C CA . GLN B 2 162 ? -22.549 32.200 -33.497 1.000 0.660 162 GLN B CA 1
ATOM 10783 C C . GLN B 2 162 ? -23.691 33.162 -33.121 1.000 0.660 162 GLN B C 1
ATOM 10784 O O . GLN B 2 162 ? -24.824 32.962 -33.566 1.000 0.660 162 GLN B O 1
ATOM 10798 N N . LEU B 2 163 ? -23.424 34.196 -32.315 1.000 0.650 163 LEU B N 1
ATOM 10799 C CA . LEU B 2 163 ? -24.391 35.259 -32.026 1.000 0.650 163 LEU B CA 1
ATOM 10800 C C . LEU B 2 163 ? -24.626 36.123 -33.273 1.000 0.650 163 LEU B C 1
ATOM 10801 O O . LEU B 2 163 ? -23.823 36.127 -34.210 1.000 0.650 163 LEU B O 1
ATOM 10817 N N . LYS B 2 164 ? -25.699 36.925 -33.287 1.000 0.660 164 LYS B N 1
ATOM 10818 C CA . LYS B 2 164 ? -25.804 37.971 -34.313 1.000 0.660 164 LYS B CA 1
ATOM 10819 C C . LYS B 2 164 ? -24.687 38.983 -34.103 1.000 0.660 164 LYS B C 1
ATOM 10820 O O . LYS B 2 164 ? -24.377 39.357 -32.975 1.000 0.660 164 LYS B O 1
ATOM 10839 N N . GLU B 2 165 ? -24.136 39.486 -35.202 1.000 0.750 165 GLU B N 1
ATOM 10840 C CA . GLU B 2 165 ? -22.969 40.375 -35.197 1.000 0.750 165 GLU B CA 1
ATOM 10841 C C . GLU B 2 165 ? -23.097 41.571 -34.233 1.000 0.750 165 GLU B C 1
ATOM 10842 O O . GLU B 2 165 ? -22.140 41.910 -33.544 1.000 0.750 165 GLU B O 1
ATOM 10854 N N . GLN B 2 166 ? -24.286 42.170 -34.119 1.000 0.710 166 GLN B N 1
ATOM 10855 C CA . GLN B 2 166 ? -24.544 43.287 -33.202 1.000 0.710 166 GLN B CA 1
ATOM 10856 C C . GLN B 2 166 ? -24.518 42.890 -31.717 1.000 0.710 166 GLN B C 1
ATOM 10857 O O . GLN B 2 166 ? -24.066 43.674 -30.884 1.000 0.710 166 GLN B O 1
ATOM 10871 N N . GLU B 2 167 ? -24.994 41.690 -31.375 1.000 0.650 167 GLU B N 1
ATOM 10872 C CA . GLU B 2 167 ? -24.916 41.153 -30.011 1.000 0.650 167 GLU B CA 1
ATOM 10873 C C . GLU B 2 167 ? -23.455 40.830 -29.676 1.000 0.650 167 GLU B C 1
ATOM 10874 O O . GLU B 2 167 ? -22.961 41.245 -28.629 1.000 0.650 167 GLU B O 1
ATOM 10886 N N . ALA B 2 168 ? -22.735 40.202 -30.613 1.000 0.770 168 ALA B N 1
ATOM 10887 C CA . ALA B 2 168 ? -21.301 39.950 -30.508 1.000 0.770 168 ALA B CA 1
ATOM 10888 C C . ALA B 2 168 ? -20.491 41.242 -30.276 1.000 0.770 168 ALA B C 1
ATOM 10889 O O . ALA B 2 168 ? -19.754 41.321 -29.297 1.000 0.770 168 ALA B O 1
ATOM 10896 N N . LEU B 2 169 ? -20.661 42.274 -31.114 1.000 0.780 169 LEU B N 1
ATOM 10897 C CA . LEU B 2 169 ? -19.940 43.551 -30.993 1.000 0.780 169 LEU B CA 1
ATOM 10898 C C . LEU B 2 169 ? -20.240 44.290 -29.683 1.000 0.780 169 LEU B C 1
ATOM 10899 O O . LEU B 2 169 ? -19.322 44.822 -29.065 1.000 0.780 169 LEU B O 1
ATOM 10915 N N . LYS B 2 170 ? -21.498 44.290 -29.219 1.000 0.730 170 LYS B N 1
ATOM 10916 C CA . LYS B 2 170 ? -21.855 44.859 -27.908 1.000 0.730 170 LYS B CA 1
ATOM 10917 C C . LYS B 2 170 ? -21.149 44.150 -26.759 1.000 0.730 170 LYS B C 1
ATOM 10918 O O . LYS B 2 170 ? -20.617 44.815 -25.875 1.000 0.730 170 LYS B O 1
ATOM 10937 N N . ILE B 2 171 ? -21.162 42.815 -26.766 1.000 0.640 171 ILE B N 1
ATOM 10938 C CA . ILE B 2 171 ? -20.507 42.012 -25.730 1.000 0.640 171 ILE B CA 1
ATOM 10939 C C . ILE B 2 171 ? -19.008 42.311 -25.739 1.000 0.640 171 ILE B C 1
ATOM 10940 O O . ILE B 2 171 ? -18.473 42.684 -24.700 1.000 0.640 171 ILE B O 1
ATOM 10956 N N . LEU B 2 172 ? -18.366 42.234 -26.910 1.000 0.810 172 LEU B N 1
ATOM 10957 C CA . LEU B 2 172 ? -16.941 42.510 -27.109 1.000 0.810 172 LEU B CA 1
ATOM 10958 C C . LEU B 2 172 ? -16.538 43.908 -26.606 1.000 0.810 172 LEU B C 1
ATOM 10959 O O . LEU B 2 172 ? -15.601 44.013 -25.819 1.000 0.810 172 LEU B O 1
ATOM 10975 N N . ASN B 2 173 ? -17.277 44.961 -26.968 1.000 0.660 173 ASN B N 1
ATOM 10976 C CA . ASN B 2 173 ? -16.978 46.337 -26.544 1.000 0.660 173 ASN B CA 1
ATOM 10977 C C . ASN B 2 173 ? -17.182 46.587 -25.034 1.000 0.660 173 ASN B C 1
ATOM 10978 O O . ASN B 2 173 ? -16.627 47.542 -24.497 1.000 0.660 173 ASN B O 1
ATOM 10989 N N . GLY B 2 174 ? -17.938 45.734 -24.333 1.000 0.720 174 GLY B N 1
ATOM 10990 C CA . GLY B 2 174 ? -18.067 45.760 -22.870 1.000 0.720 174 GLY B CA 1
ATOM 10991 C C . GLY B 2 174 ? -16.922 45.073 -22.108 1.000 0.720 174 GLY B C 1
ATOM 10992 O O . GLY B 2 174 ? -16.848 45.146 -20.870 1.000 0.720 174 GLY B O 1
ATOM 10996 N N . LEU B 2 175 ? -16.038 44.367 -22.818 1.000 0.660 175 LEU B N 1
ATOM 10997 C CA . LEU B 2 175 ? -14.870 43.696 -22.254 1.000 0.660 175 LEU B CA 1
ATOM 10998 C C . LEU B 2 175 ? -13.665 44.639 -22.189 1.000 0.660 175 LEU B C 1
ATOM 10999 O O . LEU B 2 175 ? -13.544 45.608 -22.933 1.000 0.660 175 LEU B O 1
ATOM 11015 N N . SER B 2 176 ? -12.731 44.336 -21.288 1.000 0.670 176 SER B N 1
ATOM 11016 C CA . SER B 2 176 ? -11.453 45.052 -21.246 1.000 0.670 176 SER B CA 1
ATOM 11017 C C . SER B 2 176 ? -10.597 44.740 -22.485 1.000 0.670 176 SER B C 1
ATOM 11018 O O . SER B 2 176 ? -10.688 43.644 -23.042 1.000 0.670 176 SER B O 1
ATOM 11026 N N . LYS B 2 177 ? -9.696 45.660 -22.875 1.000 0.700 177 LYS B N 1
ATOM 11027 C CA . LYS B 2 177 ? -8.790 45.508 -24.042 1.000 0.700 177 LYS B CA 1
ATOM 11028 C C . LYS B 2 177 ? -8.060 44.158 -24.091 1.000 0.700 177 LYS B C 1
ATOM 11029 O O . LYS B 2 177 ? -7.796 43.636 -25.169 1.000 0.700 177 LYS B O 1
ATOM 11048 N N . LYS B 2 178 ? -7.733 43.602 -22.922 1.000 0.720 178 LYS B N 1
ATOM 11049 C CA . LYS B 2 178 ? -7.038 42.321 -22.787 1.000 0.720 178 LYS B CA 1
ATOM 11050 C C . LYS B 2 178 ? -7.968 41.133 -23.048 1.000 0.720 178 LYS B C 1
ATOM 11051 O O . LYS B 2 178 ? -7.686 40.341 -23.935 1.000 0.720 178 LYS B O 1
ATOM 11070 N N . GLN B 2 179 ? -9.120 41.080 -22.373 1.000 0.790 179 GLN B N 1
ATOM 11071 C CA . GLN B 2 179 ? -10.136 40.039 -22.596 1.000 0.790 179 GLN B CA 1
ATOM 11072 C C . GLN B 2 179 ? -10.644 40.021 -24.045 1.000 0.790 179 GLN B C 1
ATOM 11073 O O . GLN B 2 179 ? -10.925 38.955 -24.587 1.000 0.790 179 GLN B O 1
ATOM 11087 N N . LEU B 2 180 ? -10.721 41.195 -24.680 1.000 0.780 180 LEU B N 1
ATOM 11088 C CA . LEU B 2 180 ? -11.011 41.337 -26.101 1.000 0.780 180 LEU B CA 1
ATOM 11089 C C . LEU B 2 180 ? -9.980 40.586 -26.962 1.000 0.780 180 LEU B C 1
ATOM 11090 O O . LEU B 2 180 ? -10.351 39.709 -27.738 1.000 0.780 180 LEU B O 1
ATOM 11106 N N . ALA B 2 181 ? -8.691 40.898 -26.792 1.000 0.780 181 ALA B N 1
ATOM 11107 C CA . ALA B 2 181 ? -7.604 40.237 -27.511 1.000 0.780 181 ALA B CA 1
ATOM 11108 C C . ALA B 2 181 ? -7.569 38.723 -27.234 1.000 0.780 181 ALA B C 1
ATOM 11109 O O . ALA B 2 181 ? -7.423 37.933 -28.166 1.000 0.780 181 ALA B O 1
ATOM 11116 N N . ASP B 2 182 ? -7.783 38.317 -25.979 1.000 0.790 182 ASP B N 1
ATOM 11117 C CA . ASP B 2 182 ? -7.790 36.914 -25.559 1.000 0.790 182 ASP B CA 1
ATOM 11118 C C . ASP B 2 182 ? -8.929 36.104 -26.204 1.000 0.790 182 ASP B C 1
ATOM 11119 O O . ASP B 2 182 ? -8.742 34.922 -26.479 1.000 0.790 182 ASP B O 1
ATOM 11128 N N . ILE B 2 183 ? -10.093 36.712 -26.471 1.000 0.810 183 ILE B N 1
ATOM 11129 C CA . ILE B 2 183 ? -11.218 36.079 -27.183 1.000 0.810 183 ILE B CA 1
ATOM 11130 C C . ILE B 2 183 ? -10.991 36.082 -28.698 1.000 0.810 183 ILE B C 1
ATOM 11131 O O . ILE B 2 183 ? -11.162 35.045 -29.342 1.000 0.810 183 ILE B O 1
ATOM 11147 N N . LEU B 2 184 ? -10.572 37.214 -29.274 1.000 0.800 184 LEU B N 1
ATOM 11148 C CA . LEU B 2 184 ? -10.288 37.334 -30.711 1.000 0.800 184 LEU B CA 1
ATOM 11149 C C . LEU B 2 184 ? -9.209 36.332 -31.151 1.000 0.800 184 LEU B C 1
ATOM 11150 O O . LEU B 2 184 ? -9.357 35.680 -32.181 1.000 0.800 184 LEU B O 1
ATOM 11166 N N . ALA B 2 185 ? -8.179 36.117 -30.327 1.000 0.770 185 ALA B N 1
ATOM 11167 C CA . ALA B 2 185 ? -7.119 35.137 -30.566 1.000 0.770 185 ALA B CA 1
ATOM 11168 C C . ALA B 2 185 ? -7.576 33.661 -30.511 1.000 0.770 185 ALA B C 1
ATOM 11169 O O . ALA B 2 185 ? -6.778 32.763 -30.785 1.000 0.770 185 ALA B O 1
ATOM 11176 N N . LYS B 2 186 ? -8.834 33.379 -30.137 1.000 0.770 186 LYS B N 1
ATOM 11177 C CA . LYS B 2 186 ? -9.439 32.031 -30.149 1.000 0.770 186 LYS B CA 1
ATOM 11178 C C . LYS B 2 186 ? -10.471 31.845 -31.268 1.000 0.770 186 LYS B C 1
ATOM 11179 O O . LYS B 2 186 ? -11.068 30.772 -31.361 1.000 0.770 186 LYS B O 1
ATOM 11198 N N . MET B 2 187 ? -10.682 32.862 -32.102 1.000 0.770 187 MET B N 1
ATOM 11199 C CA . MET B 2 187 ? -11.508 32.793 -33.309 1.000 0.770 187 MET B CA 1
ATOM 11200 C C . MET B 2 187 ? -10.685 32.367 -34.536 1.000 0.770 187 MET B C 1
ATOM 11201 O O . MET B 2 187 ? -9.457 32.307 -34.491 1.000 0.770 187 MET B O 1
ATOM 11215 N N . THR B 2 188 ? -11.360 32.076 -35.651 1.000 0.710 188 THR B N 1
ATOM 11216 C CA . THR B 2 188 ? -10.679 31.942 -36.954 1.000 0.710 188 THR B CA 1
ATOM 11217 C C . THR B 2 188 ? -10.121 33.301 -37.416 1.000 0.710 188 THR B C 1
ATOM 11218 O O . THR B 2 188 ? -10.681 34.331 -37.025 1.000 0.710 188 THR B O 1
ATOM 11229 N N . PRO B 2 189 ? -9.048 33.354 -38.234 1.000 0.720 189 PRO B N 1
ATOM 11230 C CA . PRO B 2 189 ? -8.463 34.616 -38.703 1.000 0.720 189 PRO B CA 1
ATOM 11231 C C . PRO B 2 189 ? -9.480 35.550 -39.370 1.000 0.720 189 PRO B C 1
ATOM 11232 O O . PRO B 2 189 ? -9.442 36.762 -39.176 1.000 0.720 189 PRO B O 1
ATOM 11243 N N . GLU B 2 190 ? -10.431 34.977 -40.106 1.000 0.730 190 GLU B N 1
ATOM 11244 C CA . GLU B 2 190 ? -11.480 35.687 -40.833 1.000 0.730 190 GLU B CA 1
ATOM 11245 C C . GLU B 2 190 ? -12.487 36.332 -39.866 1.000 0.730 190 GLU B C 1
ATOM 11246 O O . GLU B 2 190 ? -12.872 37.493 -40.027 1.000 0.730 190 GLU B O 1
ATOM 11258 N N . GLN B 2 191 ? -12.878 35.602 -38.816 1.000 0.770 191 GLN B N 1
ATOM 11259 C CA . GLN B 2 191 ? -13.741 36.114 -37.747 1.000 0.770 191 GLN B CA 1
ATOM 11260 C C . GLN B 2 191 ? -13.022 37.188 -36.922 1.000 0.770 191 GLN B C 1
ATOM 11261 O O . GLN B 2 191 ? -13.587 38.254 -36.677 1.000 0.770 191 GLN B O 1
ATOM 11275 N N . ALA B 2 192 ? -11.766 36.942 -36.539 1.000 0.740 192 ALA B N 1
ATOM 11276 C CA . ALA B 2 192 ? -10.958 37.882 -35.771 1.000 0.740 192 ALA B CA 1
ATOM 11277 C C . ALA B 2 192 ? -10.754 39.202 -36.529 1.000 0.740 192 ALA B C 1
ATOM 11278 O O . ALA B 2 192 ? -10.930 40.266 -35.937 1.000 0.740 192 ALA B O 1
ATOM 11285 N N . ALA B 2 193 ? -10.468 39.152 -37.836 1.000 0.730 193 ALA B N 1
ATOM 11286 C CA . ALA B 2 193 ? -10.376 40.338 -38.685 1.000 0.730 193 ALA B CA 1
ATOM 11287 C C . ALA B 2 193 ? -11.717 41.090 -38.766 1.000 0.730 193 ALA B C 1
ATOM 11288 O O . ALA B 2 193 ? -11.754 42.294 -38.513 1.000 0.730 193 ALA B O 1
ATOM 11295 N N . THR B 2 194 ? -12.822 40.375 -39.021 1.000 0.770 194 THR B N 1
ATOM 11296 C CA . THR B 2 194 ? -14.166 40.971 -39.163 1.000 0.770 194 THR B CA 1
ATOM 11297 C C . THR B 2 194 ? -14.607 41.717 -37.903 1.000 0.770 194 THR B C 1
ATOM 11298 O O . THR B 2 194 ? -15.177 42.804 -37.998 1.000 0.770 194 THR B O 1
ATOM 11309 N N . TYR B 2 195 ? -14.341 41.166 -36.714 1.000 0.750 195 TYR B N 1
ATOM 11310 C CA . TYR B 2 195 ? -14.632 41.868 -35.465 1.000 0.750 195 TYR B CA 1
ATOM 11311 C C . TYR B 2 195 ? -13.614 42.976 -35.177 1.000 0.750 195 TYR B C 1
ATOM 11312 O O . TYR B 2 195 ? -14.027 44.056 -34.770 1.000 0.750 195 TYR B O 1
ATOM 11330 N N . THR B 2 196 ? -12.316 42.767 -35.430 1.000 0.730 196 THR B N 1
ATOM 11331 C CA . THR B 2 196 ? -11.279 43.789 -35.185 1.000 0.730 196 THR B CA 1
ATOM 11332 C C . THR B 2 196 ? -11.525 45.065 -35.984 1.000 0.730 196 THR B C 1
ATOM 11333 O O . THR B 2 196 ? -11.477 46.140 -35.399 1.000 0.730 196 THR B O 1
ATOM 11344 N N . GLU B 2 197 ? -11.844 44.974 -37.278 1.000 0.650 197 GLU B N 1
ATOM 11345 C CA . GLU B 2 197 ? -12.165 46.149 -38.105 1.000 0.650 197 GLU B CA 1
ATOM 11346 C C . GLU B 2 197 ? -13.379 46.909 -37.543 1.000 0.650 197 GLU B C 1
ATOM 11347 O O . GLU B 2 197 ? -13.361 48.132 -37.425 1.000 0.650 197 GLU B O 1
ATOM 11359 N N . LYS B 2 198 ? -14.402 46.173 -37.092 1.000 0.800 198 LYS B N 1
ATOM 11360 C CA . LYS B 2 198 ? -15.639 46.733 -36.524 1.000 0.800 198 LYS B CA 1
ATOM 11361 C C . LYS B 2 198 ? -15.478 47.279 -35.099 1.000 0.800 198 LYS B C 1
ATOM 11362 O O . LYS B 2 198 ? -16.278 48.114 -34.689 1.000 0.800 198 LYS B O 1
ATOM 11381 N N . ILE B 2 199 ? -14.448 46.854 -34.364 1.000 0.550 199 ILE B N 1
ATOM 11382 C CA . ILE B 2 199 ? -14.060 47.424 -33.064 1.000 0.550 199 ILE B CA 1
ATOM 11383 C C . ILE B 2 199 ? -13.138 48.639 -33.264 1.000 0.550 199 ILE B C 1
ATOM 11384 O O . ILE B 2 199 ? -13.322 49.654 -32.595 1.000 0.550 199 ILE B O 1
ATOM 11400 N N . ALA B 2 200 ? -12.192 48.578 -34.206 1.000 0.630 200 ALA B N 1
ATOM 11401 C CA . ALA B 2 200 ? -11.289 49.681 -34.542 1.000 0.630 200 ALA B CA 1
ATOM 11402 C C . ALA B 2 200 ? -12.056 50.894 -35.086 1.000 0.630 200 ALA B C 1
ATOM 11403 O O . ALA B 2 200 ? -11.861 52.004 -34.601 1.000 0.630 200 ALA B O 1
ATOM 11410 N N . ALA B 2 201 ? -13.031 50.666 -35.973 1.000 0.540 201 ALA B N 1
ATOM 11411 C CA . ALA B 2 201 ? -13.974 51.681 -36.448 1.000 0.540 201 ALA B CA 1
ATOM 11412 C C . ALA B 2 201 ? -14.925 52.233 -35.357 1.000 0.540 201 ALA B C 1
ATOM 11413 O O . ALA B 2 201 ? -15.836 52.996 -35.672 1.000 0.540 201 ALA B O 1
ATOM 11420 N N . SER B 2 202 ? -14.753 51.835 -34.088 1.000 0.420 202 SER B N 1
ATOM 11421 C CA . SER B 2 202 ? -15.539 52.308 -32.941 1.000 0.420 202 SER B CA 1
ATOM 11422 C C . SER B 2 202 ? -14.712 52.970 -31.822 1.000 0.420 202 SER B C 1
ATOM 11423 O O . SER B 2 202 ? -15.275 53.225 -30.758 1.000 0.420 202 SER B O 1
ATOM 11431 N N . GLN B 2 203 ? -13.405 53.228 -32.020 1.000 0.370 203 GLN B N 1
ATOM 11432 C CA . GLN B 2 203 ? -12.514 53.800 -30.984 1.000 0.370 203 GLN B CA 1
ATOM 11433 C C . GLN B 2 203 ? -11.740 55.085 -31.352 1.000 0.370 203 GLN B C 1
ATOM 11434 O O . GLN B 2 203 ? -10.993 55.567 -30.497 1.000 0.370 203 GLN B O 1
ATOM 11448 N N . GLU B 2 204 ? -11.904 55.640 -32.557 1.000 0.330 204 GLU B N 1
ATOM 11449 C CA . GLU B 2 204 ? -11.472 57.021 -32.877 1.000 0.330 204 GLU B CA 1
ATOM 11450 C C . GLU B 2 204 ? -12.508 58.063 -32.413 1.000 0.330 204 GLU B C 1
ATOM 11451 O O . GLU B 2 204 ? -12.068 59.140 -31.952 1.000 0.330 204 GLU B O 1
#

Sequence (740 aa):
MNRTLMQMKNKTSEFWKNRSKLQKILMVSALAAIIIIGIIISVFASNSKMAPLYKDLSAEEAGQIKEELDAKKVPNELSNGGTVISVPEDQVDSLKVQMAAEGLPKTGSIDYSFFGQNAGFGLTDNEFDMVKVKATQTELSNLINEMDGIKNSKVMINLPKDAVFVGEEQSAASASIVLQIQPGYTLDQSQINGLYHLVSKSVPNLKEDNIVIMDQNSTYYDKSDSDAGSYADSYSSQQGIKSQVEKDIQKHVQSLLGTMMGQDKVVVSVTADIDFTKENRTEDIVEPVDKENMEGIAVSAEKVSETYQGDGAANGGTAGTGEEDVTNYKADGENTESGNYEKNSNKINYEVNRIHKEIAESPYKVRDLGIQVMVEPPDAKNTASLSTERQDDIQKILSTVVRTSLDKDETQNQNLSDADINNKIVVSVQPFDGKVNLDTNTEESSGIPLWAYIVGGVLIAAIIVLIIMLIRKKRAQEDEFEEYEYEVPQEPINLPDINEEENETAESVRRKQLEKMAKDKPEDFAKLLRSWLAEDMSGKKKESGKFRSVLLIIILPLMFLLIAGGIVLWAAGINVLKPIQDAAAKTPVLKELVPETENKKGAASSKDSSNTAALEKTIKDQKSEISILNKDLETSKSEIDRLNQKIRSLEKTAEDQKKSSEDHTEGSADSKASSENDKVISVYKSMDSGKAAKIIAQLKEQEALKILNGLSKKQLADILAKMTPEQAATYTEKIAASQE

Secondary structure (DSSP, 8-state):
-HHHHHHHHHHHHHHHHHS-HHHHHHHHHHHHHHHHHHHHHHHHHT-PPEEEEE-S--HHHHHHHHHHHHHTT---EEEGGGTEEEEETTTHHHHHHHHHHTT-S--S---SHHHHHH-SS---HHHHHHHHHHHHHHHHHHHHHTSTTEEEEEEEEEPPPP-SSTT---PPEEEEEEEEEPTT----HHHHHHHHHHHHHHSTTEEEEEEEEEETT--B-----SS--SHHHHHHHHHHHHHHHHHHHHHHHHHHHHHHH-TTSEEEEEEEEEE-----EEEEEEE-SSTTT-PPEEEEE----------------------------------------------EEEE-EEEEEEE---PPEEEEEEEEEEE--SSTT-GGGS-HHHHHHHHHHHHHHHHHHS---TTTTTT--HHHHHTTEEEEE---TT-----TT-----PPPTHHHHHHHHHHHHHHHHHHHHHHHHHTS-TT--------------------------------------------------------/-------TTHHHHHHHHHHHHHHHHHHHHHHHHHHTT--TTSGGGT--SS--------------------S---SSTTTTSGGGSGGGTHHHHHHHHHHHHHHHHHHHHHHHHHHHHHHGGGSS---S-----STTSHHHHHHHHHHHHTS-HHHHHHHHTTS-HHHHHHHHHTS-HHHHHHHHTTS-HHHHHHHHHHHHTT--

Foldseek 3Di:
DVVVVVVVVVVVVVVVVVDDPVVVVVVVVVVVVVVVVVVVCVVVVVPQDWDWLAAQDDQVQLVVLVVVCVVVPFDWDQDPVSRTITGGPVCSVVVNVVCVVVVGPPPVQLAPVCCVVPVDDDQDPVRVVVSVQSNLQSVLQVVLCPDPQFPGKGKHKAADDPDPDDPPDRDAIAMEMETEGDPPDDDDLVNLQVSLVSSQVSDPRHHSVRYWYAYPVRHTRDHQDPPDPDPVNVVVVVVVVQVVLQVVLQVVLLVVVCVVANSLFKHKGKGFDKDQDWDKDKDWDWAAPDPVVSHFDFDDKDFDDDPPDDDPDDDDDDDDDPDDDDDDDDDDDDDPDPPPDDPRDTDTDGDIDIDIDTDGDRDMAGAFMAMEMEGQAPPNVDLPNCDPVNVVVSLVVQLVSRLVRHGCDPPPRVPQDSVNSSVRYHYHYHHDPVDPPPVVVPPPPPPDDCVVVVVVVVVVVVVVCVVCVVPVVVPPPPPDPDDDDDDDPDDPDDDDDDDDDDDDDDDDDPDDDDDDPDDDDDDDDDDDDDDDDDDD/DDDDDDDPPPPPPVCVVVAPVVQVVVVVVVVVVVVVPDPPPPDPPPPPPDDDDDDDYYDDPDDDDDDDDDDDPDDDDDPPPVVPPPVVPVVPVVVVVVVVVVVVVVVVVVVVVVVVVVPVVPDDDDDDDDDDDDPPPVVPLLVVLVVLVPDQLLVSLVVLLVDPVVVSLSSLVSDDPVSNCSNLVNHDPVSSVVSVVVVVVVPD

B-factor: mean 0.57, std 0.23, range [0.17, 0.92]

Nearest PDB structures (foldseek):
  8wkq-assembly1_UI  TM=5.663E-01  e=3.220E-14  Salmonella enterica subsp. enterica serovar Typhimurium str. LT2
  8wkq-assembly1_WO  TM=9.714E-01  e=5.237E-09  Salmonella enterica subsp. enterica serovar Typhimurium str. LT2
  2y9j-assembly1_Y  TM=5.449E-01  e=8.389E-08  Salmonella enterica subsp. enterica serovar Typhimurium
  8axn-assembly1_a  TM=5.361E-01  e=7.353E-07  Shigella flexneri
  6duz-assembly1_Y  TM=5.383E-01  e=1.610E-06  Salmonella enterica subsp. enterica serovar Typhimurium

Radius of gyration: 64.11 Å; Cα contacts (8 Å, |Δi|>4): 545; chains: 2; bounding box: 137×250×146 Å